Protein 6A48 (pdb70)

Organism: Mus musculus (NCBI:txid10090)

GO terms:
  GO:0051897 positive regulation of phosphatidylinositol 3-kinase/protein kinase B signal transduction (P, IDA)
  GO:0035418 protein localization to synapse (P, IMP)
  GO:0010976 positive regulation of neuron projection development (P, IMP)
  GO:2000310 regulation of NMDA receptor activity (P, IMP)
  GO:2000463 positive regulation of excitatory postsynaptic potential (P, IMP)
  GO:2000969 positive regulation of AMPA receptor activity (P, IMP)
  GO:0051968 positive regulation of synaptic transmission, glutamatergic (P, IMP)
  GO:0060291 long-term synaptic potentiation (P, IMP)
  GO:0097114 NMDA glutamate receptor clustering (P, IMP)
  GO:0097119 postsynaptic density protein 95 clustering (P, IMP)
  GO:0097120 receptor localization to synapse (P, IMP)
  GO:0090129 positive regulation of synapse maturation (P, IMP)
  GO:0061003 positive regulation of dendritic spine morphogenesis (P, IMP)
  GO:0061098 positive regulation of protein tyrosine kinase activity (P, IMP)
  GO:0007612 learning (P, IMP)
  GO:0007616 long-term memory (P, IMP)
  GO:0008306 associative learning (P, IMP)
  GO:0008236 serine-type peptidase activity (F, IDA)
  GO:0005576 extracellular region (C, IDA)
  GO:0038026 reelin-mediated signaling pathway (P, IDA)

Foldseek 3Di:
DFFDKDQLPPDVPVQWWDDFKQWDWAQPQHDQQATTWTKHDAFATWGKIKTFWTQQQQWFKKKKKKFRRNKFWDDDFAWKFKWKDFPPDPPTHTQDIGRTHDDHHIDMDIGTDDNVQHHGTMMIMITGDHDCTPPIMMIMGTITTDGPPDAAQKDWAQPPPGDCQFWRDFRQWDFADDLPGPGTFTKHQFDHDFGKTKTFWHFLADPDADFPDKDFLLDPDPQKDFDQWDWAAQVHCLDDHTWTKRQAFDWGKIKDFFAQQQFFWKKKWKKAWAQSAAFDDAQLQKKWKWKDFPPDPDTHGWDIGGRSQHHDIDMDMTTCDLVQNHRTMMMMITTRDFDHGSTRMMIMGIITTHGFAGPVLFKKKKKKKAWQSQDQDFLWKKFKWKDDRRVPDIDGQDDAAFPPVGSHPGDHDTRMGHSVVDHRMDMAMARGTPRQSHGTMMMMITTPGHSIIMIMGGIMTRTAQVVNLLLAFRQDPVATHGHPQFDDRSSPRGNDFFAQKDWFFLPDQDPVVCPQWPDAPQWTWACLQHDQDDHTWTKRFAADWGKTKGFWHQQQQWFKKKKKKAAAQVLRHGADDWLQWKWKWKGQSNPHDTHTQDTGTSPHGNHIDIDIRGDDNVQRGTGMMMMITGPDFPGHSTNMMTMGTIIIHGD

Structure (mmCIF, N/CA/C/O backbone):
data_6A48
#
_entry.id   6A48
#
_cell.length_a   84.753
_cell.length_b   90.999
_cell.length_c   90.535
_cell.angle_alpha   90.00
_cell.angle_beta   90.00
_cell.angle_gamma   90.00
#
_symmetry.space_group_name_H-M   'P 21 21 21'
#
loop_
_entity.id
_entity.type
_entity.pdbx_description
1 polymer Reelin
2 non-polymer 'CALCIUM ION'
3 non-polymer 2-acetamido-2-deoxy-beta-D-glucopyranose
4 water water
#
loop_
_atom_site.group_PDB
_atom_site.id
_atom_site.type_symbol
_atom_site.label_atom_id
_atom_site.label_alt_id
_atom_site.label_comp_id
_atom_site.label_asym_id
_atom_site.label_entity_id
_atom_site.label_seq_id
_atom_site.pdbx_PDB_ins_code
_atom_site.Cartn_x
_atom_site.Cartn_y
_atom_site.Cartn_z
_atom_site.occupancy
_atom_site.B_iso_or_equiv
_atom_site.auth_seq_id
_atom_site.auth_comp_id
_atom_site.auth_asym_id
_atom_site.auth_atom_id
_atom_site.pdbx_PDB_model_num
ATOM 1 N N . SER A 1 6 ? 90.273 31.407 32.425 1.00 42.06 200 SER A N 1
ATOM 2 C CA . SER A 1 6 ? 90.207 30.370 31.398 1.00 44.98 200 SER A CA 1
ATOM 3 C C . SER A 1 6 ? 90.719 29.028 31.916 1.00 46.28 200 SER A C 1
ATOM 4 O O . SER A 1 6 ? 90.006 28.023 31.886 1.00 42.88 200 SER A O 1
ATOM 7 N N . VAL A 1 7 ? 91.963 29.020 32.388 1.00 43.11 201 VAL A N 1
ATOM 8 C CA . VAL A 1 7 ? 92.615 27.814 32.879 1.00 39.32 201 VAL A CA 1
ATOM 9 C C . VAL A 1 7 ? 93.142 28.081 34.282 1.00 41.45 201 VAL A C 1
ATOM 10 O O . VAL A 1 7 ? 93.763 29.120 34.537 1.00 41.27 201 VAL A O 1
ATOM 14 N N . ILE A 1 8 ? 92.895 27.139 35.191 1.00 37.47 202 ILE A N 1
ATOM 15 C CA . ILE A 1 8 ? 93.332 27.235 36.579 1.00 33.64 202 ILE A CA 1
ATOM 16 C C . ILE A 1 8 ? 94.632 26.455 36.738 1.00 34.91 202 ILE A C 1
ATOM 17 O O . ILE A 1 8 ? 95.492 26.800 37.557 1.00 33.26 202 ILE A O 1
ATOM 22 N N . LEU A 1 9 ? 94.798 25.415 35.926 1.00 33.46 203 LEU A N 1
ATOM 23 C CA . LEU A 1 9 ? 95.978 24.567 35.991 1.00 33.61 203 LEU A CA 1
ATOM 24 C C . LEU A 1 9 ? 96.212 23.951 34.622 1.00 27.66 203 LEU A C 1
ATOM 25 O O . LEU A 1 9 ? 95.284 23.394 34.031 1.00 31.72 203 LEU A O 1
ATOM 30 N N . ARG A 1 10 ? 97.441 24.049 34.121 1.00 29.13 204 ARG A N 1
ATOM 31 C CA . ARG A 1 10 ? 97.813 23.352 32.897 1.00 31.36 204 ARG A CA 1
ATOM 32 C C . ARG A 1 10 ? 99.283 22.978 32.966 1.00 29.15 204 ARG A C 1
ATOM 33 O O . ARG A 1 10 ? 100.119 23.808 33.330 1.00 35.54 204 ARG A O 1
ATOM 41 N N . ASP A 1 11 ? 99.597 21.735 32.612 1.00 28.96 205 ASP A N 1
ATOM 42 C CA . ASP A 1 11 ? 100.993 21.323 32.512 1.00 29.63 205 ASP A CA 1
ATOM 43 C C . ASP A 1 11 ? 101.069 20.101 31.610 1.00 29.85 205 ASP A C 1
ATOM 44 O O . ASP A 1 11 ? 100.522 19.048 31.951 1.00 27.55 205 ASP A O 1
ATOM 49 N N . ASP A 1 12 ? 101.738 20.248 30.468 1.00 30.24 206 ASP A N 1
ATOM 50 C CA . ASP A 1 12 ? 102.080 19.120 29.615 1.00 27.93 206 ASP A CA 1
ATOM 51 C C . ASP A 1 12 ? 103.429 18.514 29.975 1.00 34.24 206 ASP A C 1
ATOM 52 O O . ASP A 1 12 ? 103.844 17.537 29.338 1.00 30.21 206 ASP A O 1
ATOM 57 N N . PHE A 1 13 ? 104.111 19.077 30.974 1.00 28.04 207 PHE A N 1
ATOM 58 C CA . PHE A 1 13 ? 105.420 18.651 31.463 1.00 26.88 207 PHE A CA 1
ATOM 59 C C . PHE A 1 13 ? 106.519 18.814 30.420 1.00 33.86 207 PHE A C 1
ATOM 60 O O . PHE A 1 13 ? 107.627 18.294 30.601 1.00 30.66 207 PHE A O 1
ATOM 68 N N . ASP A 1 14 ? 106.242 19.541 29.339 1.00 36.97 208 ASP A N 1
ATOM 69 C CA . ASP A 1 14 ? 107.235 19.874 28.327 1.00 38.09 208 ASP A CA 1
ATOM 70 C C . ASP A 1 14 ? 107.449 21.380 28.230 1.00 40.77 208 ASP A C 1
ATOM 71 O O . ASP A 1 14 ? 108.037 21.861 27.257 1.00 46.27 208 ASP A O 1
ATOM 76 N N . SER A 1 15 ? 106.979 22.134 29.223 1.00 41.95 209 SER A N 1
ATOM 77 C CA . SER A 1 15 ? 107.019 23.591 29.201 1.00 45.36 209 SER A CA 1
ATOM 78 C C . SER A 1 15 ? 107.952 24.169 30.257 1.00 51.08 209 SER A C 1
ATOM 79 O O . SER A 1 15 ? 108.018 25.394 30.407 1.00 49.80 209 SER A O 1
ATOM 82 N N . TYR A 1 16 ? 108.673 23.323 30.987 1.00 47.24 210 TYR A N 1
ATOM 83 C CA . TYR A 1 16 ? 109.537 23.786 32.065 1.00 50.44 210 TYR A CA 1
ATOM 84 C C . TYR A 1 16 ? 110.865 23.030 32.059 1.00 51.60 210 TYR A C 1
ATOM 85 O O . TYR A 1 16 ? 111.919 23.601 32.344 1.00 56.72 210 TYR A O 1
ATOM 94 N N . LEU A 1 21 ? 109.906 18.896 37.529 1.00 40.03 215 LEU A N 1
ATOM 95 C CA . LEU A 1 21 ? 108.591 19.465 37.813 1.00 40.84 215 LEU A CA 1
ATOM 96 C C . LEU A 1 21 ? 108.677 20.952 38.120 1.00 37.76 215 LEU A C 1
ATOM 97 O O . LEU A 1 21 ? 109.592 21.398 38.808 1.00 38.27 215 LEU A O 1
ATOM 102 N N . ASN A 1 22 ? 107.719 21.707 37.608 1.00 35.78 216 ASN A N 1
ATOM 103 C CA . ASN A 1 22 ? 107.603 23.122 37.922 1.00 35.33 216 ASN A CA 1
ATOM 104 C C . ASN A 1 22 ? 107.204 23.282 39.383 1.00 39.44 216 ASN A C 1
ATOM 105 O O . ASN A 1 22 ? 106.076 22.922 39.745 1.00 35.00 216 ASN A O 1
ATOM 110 N N . PRO A 1 23 ? 108.067 23.826 40.245 1.00 42.76 217 PRO A N 1
ATOM 111 C CA . PRO A 1 23 ? 107.724 23.922 41.673 1.00 39.85 217 PRO A CA 1
ATOM 112 C C . PRO A 1 23 ? 106.602 24.904 41.976 1.00 37.11 217 PRO A C 1
ATOM 113 O O . PRO A 1 23 ? 106.093 24.902 43.106 1.00 39.42 217 PRO A O 1
ATOM 117 N N . ASN A 1 24 ? 106.202 25.741 41.023 1.00 38.70 218 ASN A N 1
ATOM 118 C CA . ASN A 1 24 ? 105.036 26.594 41.199 1.00 40.08 218 ASN A CA 1
ATOM 119 C C . ASN A 1 24 ? 103.741 25.884 40.834 1.00 40.53 218 ASN A C 1
ATOM 120 O O . ASN A 1 24 ? 102.667 26.491 40.915 1.00 36.04 218 ASN A O 1
ATOM 125 N N . ILE A 1 25 ? 103.821 24.616 40.433 1.00 39.95 219 ILE A N 1
ATOM 126 C CA . ILE A 1 25 ? 102.655 23.824 40.083 1.00 34.14 219 ILE A CA 1
ATOM 127 C C . ILE A 1 25 ? 102.543 22.572 40.943 1.00 32.19 219 ILE A C 1
ATOM 128 O O . ILE A 1 25 ? 101.437 22.175 41.326 1.00 29.30 219 ILE A O 1
ATOM 133 N N . TRP A 1 26 ? 103.672 21.946 41.280 1.00 33.27 220 TRP A N 1
ATOM 134 C CA . TRP A 1 26 ? 103.679 20.622 41.887 1.00 32.51 220 TRP A CA 1
ATOM 135 C C . TRP A 1 26 ? 104.516 20.605 43.156 1.00 34.94 220 TRP A C 1
ATOM 136 O O . TRP A 1 26 ? 105.634 21.129 43.177 1.00 32.59 220 TRP A O 1
ATOM 147 N N . VAL A 1 27 ? 103.969 19.995 44.210 1.00 33.78 221 VAL A N 1
ATOM 148 C CA . VAL A 1 27 ? 104.799 19.580 45.330 1.00 37.42 221 VAL A CA 1
ATOM 149 C C . VAL A 1 27 ? 105.777 18.525 44.818 1.00 36.30 221 VAL A C 1
ATOM 150 O O . VAL A 1 27 ? 105.528 17.861 43.804 1.00 31.30 221 VAL A O 1
ATOM 154 N N . GLU A 1 28 ? 106.918 18.396 45.496 1.00 37.82 222 GLU A N 1
ATOM 155 C CA . GLU A 1 28 ? 107.898 17.382 45.126 1.00 41.15 222 GLU A CA 1
ATOM 156 C C . GLU A 1 28 ? 107.261 15.997 45.150 1.00 36.39 222 GLU A C 1
ATOM 157 O O . GLU A 1 28 ? 106.626 15.608 46.135 1.00 37.40 222 GLU A O 1
ATOM 163 N N . CYS A 1 29 ? 107.431 15.255 44.061 1.00 36.06 223 CYS A N 1
ATOM 164 C CA . CYS A 1 29 ? 106.709 14.005 43.885 1.00 40.58 223 CYS A CA 1
ATOM 165 C C . CYS A 1 29 ? 107.302 12.896 44.749 1.00 35.43 223 CYS A C 1
ATOM 166 O O . CYS A 1 29 ? 108.414 12.999 45.270 1.00 33.54 223 CYS A O 1
ATOM 169 N N . SER A 1 30 ? 106.534 11.819 44.895 1.00 40.79 224 SER A N 1
ATOM 170 C CA . SER A 1 30 ? 106.978 10.615 45.594 1.00 37.50 224 SER A CA 1
ATOM 171 C C . SER A 1 30 ? 107.389 9.585 44.547 1.00 38.69 224 SER A C 1
ATOM 172 O O . SER A 1 30 ? 106.538 8.977 43.891 1.00 37.52 224 SER A O 1
ATOM 175 N N . ASN A 1 31 ? 108.702 9.413 44.378 1.00 37.91 225 ASN A N 1
ATOM 176 C CA . ASN A 1 31 ? 109.276 8.343 43.558 1.00 36.67 225 ASN A CA 1
ATOM 177 C C . ASN A 1 31 ? 108.822 8.419 42.098 1.00 39.04 225 ASN A C 1
ATOM 178 O O . ASN A 1 31 ? 108.414 7.421 41.498 1.00 37.73 225 ASN A O 1
ATOM 183 N N . CYS A 1 32 ? 108.916 9.611 41.516 1.00 36.69 226 CYS A N 1
ATOM 184 C CA . CYS A 1 32 ? 108.588 9.806 40.113 1.00 38.31 226 CYS A CA 1
ATOM 185 C C . CYS A 1 32 ? 109.796 10.330 39.349 1.00 45.44 226 CYS A C 1
ATOM 186 O O . CYS A 1 32 ? 110.787 10.778 39.932 1.00 47.88 226 CYS A O 1
ATOM 189 N N . GLU A 1 33 ? 109.695 10.264 38.023 1.00 42.22 227 GLU A N 1
ATOM 190 C CA . GLU A 1 33 ? 110.627 10.915 37.115 1.00 45.73 227 GLU A CA 1
ATOM 191 C C . GLU A 1 33 ? 109.828 11.712 36.094 1.00 44.23 227 GLU A C 1
ATOM 192 O O . GLU A 1 33 ? 108.749 11.284 35.672 1.00 39.52 227 GLU A O 1
ATOM 198 N N . MET A 1 34 ? 110.346 12.878 35.708 1.00 43.18 228 MET A N 1
ATOM 199 C CA . MET A 1 34 ? 109.754 13.670 34.632 1.00 40.19 228 MET A CA 1
ATOM 200 C C . MET A 1 34 ? 110.615 13.463 33.391 1.00 45.59 228 MET A C 1
ATOM 201 O O . MET A 1 34 ? 111.708 14.024 33.279 1.00 50.00 228 MET A O 1
ATOM 206 N N . GLY A 1 35 ? 110.120 12.650 32.460 1.00 37.72 229 GLY A N 1
ATOM 207 C CA . GLY A 1 35 ? 110.861 12.346 31.252 1.00 38.49 229 GLY A CA 1
ATOM 208 C C . GLY A 1 35 ? 110.189 11.309 30.377 1.00 39.53 229 GLY A C 1
ATOM 209 O O . GLY A 1 35 ? 108.957 11.249 30.309 1.00 37.36 229 GLY A O 1
ATOM 210 N N . GLU A 1 36 ? 110.989 10.473 29.713 1.00 40.24 230 GLU A N 1
ATOM 211 C CA . GLU A 1 36 ? 110.493 9.535 28.714 1.00 40.79 230 GLU A CA 1
ATOM 212 C C . GLU A 1 36 ? 110.760 8.086 29.102 1.00 46.77 230 GLU A C 1
ATOM 213 O O . GLU A 1 36 ? 110.975 7.236 28.234 1.00 47.37 230 GLU A O 1
ATOM 219 N N . GLN A 1 37 ? 110.735 7.788 30.404 1.00 45.43 231 GLN A N 1
ATOM 220 C CA . GLN A 1 37 ? 111.022 6.435 30.868 1.00 46.15 231 GLN A CA 1
ATOM 221 C C . GLN A 1 37 ? 110.021 5.418 30.340 1.00 44.57 231 GLN A C 1
ATOM 222 O O . GLN A 1 37 ? 110.360 4.236 30.221 1.00 48.43 231 GLN A O 1
ATOM 228 N N . CYS A 1 38 ? 108.801 5.847 30.009 1.00 40.40 232 CYS A N 1
ATOM 229 C CA . CYS A 1 38 ? 107.786 4.958 29.456 1.00 43.84 232 CYS A CA 1
ATOM 230 C C . CYS A 1 38 ? 107.384 5.354 28.042 1.00 40.38 232 CYS A C 1
ATOM 231 O O . CYS A 1 38 ? 106.319 4.949 27.566 1.00 38.67 232 CYS A O 1
ATOM 234 N N . GLY A 1 39 ? 108.222 6.128 27.356 1.00 42.80 233 GLY A N 1
ATOM 235 C CA . GLY A 1 39 ? 107.889 6.584 26.025 1.00 37.96 233 GLY A CA 1
ATOM 236 C C . GLY A 1 39 ? 106.850 7.691 26.051 1.00 37.59 233 GLY A C 1
ATOM 237 O O . GLY A 1 39 ? 106.686 8.420 27.035 1.00 37.65 233 GLY A O 1
ATOM 238 N N . THR A 1 40 ? 106.128 7.804 24.941 1.00 34.81 234 THR A N 1
ATOM 239 C CA . THR A 1 40 ? 105.142 8.863 24.784 1.00 37.90 234 THR A CA 1
ATOM 240 C C . THR A 1 40 ? 103.822 8.464 25.432 1.00 35.90 234 THR A C 1
ATOM 241 O O . THR A 1 40 ? 103.312 7.362 25.205 1.00 36.76 234 THR A O 1
ATOM 245 N N . ILE A 1 41 ? 103.282 9.358 26.256 1.00 30.12 235 ILE A N 1
ATOM 246 C CA . ILE A 1 41 ? 101.942 9.197 26.803 1.00 31.91 235 ILE A CA 1
ATOM 247 C C . ILE A 1 41 ? 101.010 10.022 25.928 1.00 33.65 235 ILE A C 1
ATOM 248 O O . ILE A 1 41 ? 100.247 9.477 25.122 1.00 35.48 235 ILE A O 1
ATOM 253 N N . MET A 1 42 ? 101.081 11.343 26.067 1.00 29.57 236 MET A N 1
ATOM 254 C CA . MET A 1 42 ? 100.496 12.268 25.108 1.00 28.95 236 MET A CA 1
ATOM 255 C C . MET A 1 42 ? 101.534 12.770 24.114 1.00 34.77 236 MET A C 1
ATOM 256 O O . MET A 1 42 ? 101.348 12.654 22.899 1.00 34.98 236 MET A O 1
ATOM 261 N N . HIS A 1 43 ? 102.638 13.311 24.623 1.00 31.95 237 HIS A N 1
ATOM 262 C CA . HIS A 1 43 ? 103.738 13.820 23.820 1.00 36.45 237 HIS A CA 1
ATOM 263 C C . HIS A 1 43 ? 104.868 14.222 24.753 1.00 32.79 237 HIS A C 1
ATOM 264 O O . HIS A 1 43 ? 104.624 14.651 25.884 1.00 32.05 237 HIS A O 1
ATOM 271 N N . GLY A 1 44 ? 106.099 14.082 24.268 1.00 34.25 238 GLY A N 1
ATOM 272 C CA . GLY A 1 44 ? 107.246 14.564 25.024 1.00 34.28 238 GLY A CA 1
ATOM 273 C C . GLY A 1 44 ? 107.364 13.882 26.372 1.00 34.25 238 GLY A C 1
ATOM 274 O O . GLY A 1 44 ? 107.284 12.653 26.484 1.00 31.50 238 GLY A O 1
ATOM 275 N N . ASN A 1 45 ? 107.542 14.690 27.414 1.00 32.45 239 ASN A N 1
ATOM 276 C CA . ASN A 1 45 ? 107.762 14.177 28.757 1.00 32.08 239 ASN A CA 1
ATOM 277 C C . ASN A 1 45 ? 106.444 13.823 29.439 1.00 32.53 239 ASN A C 1
ATOM 278 O O . ASN A 1 45 ? 105.377 14.342 29.105 1.00 32.57 239 ASN A O 1
ATOM 283 N N . ALA A 1 46 ? 106.543 12.929 30.421 1.00 33.33 240 ALA A N 1
ATOM 284 C CA . ALA A 1 46 ? 105.437 12.570 31.294 1.00 34.22 240 ALA A CA 1
ATOM 285 C C . ALA A 1 46 ? 105.981 12.374 32.704 1.00 33.95 240 ALA A C 1
ATOM 286 O O . ALA A 1 46 ? 107.192 12.268 32.913 1.00 36.62 240 ALA A O 1
ATOM 288 N N . VAL A 1 47 ? 105.076 12.333 33.679 1.00 32.26 241 VAL A N 1
ATOM 289 C CA . VAL A 1 47 ? 105.434 12.020 35.060 1.00 32.75 241 VAL A CA 1
ATOM 290 C C . VAL A 1 47 ? 105.273 10.515 35.243 1.00 33.97 241 VAL A C 1
ATOM 291 O O . VAL A 1 47 ? 104.154 9.998 35.238 1.00 33.05 241 VAL A O 1
ATOM 295 N N . THR A 1 48 ? 106.391 9.812 35.408 1.00 32.60 242 THR A N 1
ATOM 296 C CA . THR A 1 48 ? 106.420 8.358 35.383 1.00 30.72 242 THR A CA 1
ATOM 297 C C . THR A 1 48 ? 106.691 7.791 36.771 1.00 36.71 242 THR A C 1
ATOM 298 O O . THR A 1 48 ? 107.439 8.368 37.564 1.00 36.06 242 THR A O 1
ATOM 302 N N . PHE A 1 49 ? 106.074 6.646 37.057 1.00 33.84 243 PHE A N 1
ATOM 303 C CA . PHE A 1 49 ? 106.276 5.929 38.311 1.00 34.61 243 PHE A CA 1
ATOM 304 C C . PHE A 1 49 ? 106.674 4.498 37.984 1.00 36.44 243 PHE A C 1
ATOM 305 O O . PHE A 1 49 ? 105.876 3.752 37.409 1.00 31.47 243 PHE A O 1
ATOM 313 N N . CYS A 1 50 ? 107.901 4.116 38.350 1.00 41.74 244 CYS A N 1
ATOM 314 C CA . CYS A 1 50 ? 108.420 2.802 37.993 1.00 41.17 244 CYS A CA 1
ATOM 315 C C . CYS A 1 50 ? 109.183 2.091 39.105 1.00 44.36 244 CYS A C 1
ATOM 316 O O . CYS A 1 50 ? 109.642 0.967 38.879 1.00 48.26 244 CYS A O 1
ATOM 319 N N . GLU A 1 51 ? 109.344 2.692 40.281 1.00 46.52 245 GLU A N 1
ATOM 320 C CA . GLU A 1 51 ? 110.092 2.036 41.342 1.00 50.02 245 GLU A CA 1
ATOM 321 C C . GLU A 1 51 ? 109.316 0.836 41.886 1.00 50.81 245 GLU A C 1
ATOM 322 O O . GLU A 1 51 ? 108.084 0.861 41.953 1.00 51.26 245 GLU A O 1
ATOM 328 N N . PRO A 1 52 ? 110.019 -0.233 42.277 1.00 55.29 246 PRO A N 1
ATOM 329 C CA . PRO A 1 52 ? 109.313 -1.400 42.839 1.00 53.81 246 PRO A CA 1
ATOM 330 C C . PRO A 1 52 ? 108.571 -1.098 44.132 1.00 52.28 246 PRO A C 1
ATOM 331 O O . PRO A 1 52 ? 107.453 -1.593 44.321 1.00 52.88 246 PRO A O 1
ATOM 335 N N . TYR A 1 53 ? 109.157 -0.312 45.032 1.00 55.15 247 TYR A N 1
ATOM 336 C CA . TYR A 1 53 ? 108.485 0.103 46.258 1.00 52.24 247 TYR A CA 1
ATOM 337 C C . TYR A 1 53 ? 108.435 1.625 46.334 1.00 47.62 247 TYR A C 1
ATOM 338 O O . TYR A 1 53 ? 108.800 2.336 45.392 1.00 50.46 247 TYR A O 1
ATOM 347 N N . GLY A 1 54 ? 108.006 2.116 47.492 1.00 45.45 248 GLY A N 1
ATOM 348 C CA . GLY A 1 54 ? 107.892 3.529 47.735 1.00 41.63 248 GLY A CA 1
ATOM 349 C C . GLY A 1 54 ? 106.514 4.025 47.366 1.00 42.41 248 GLY A C 1
ATOM 350 O O . GLY A 1 54 ? 105.827 3.449 46.515 1.00 38.47 248 GLY A O 1
ATOM 351 N N . PRO A 1 55 ? 106.073 5.098 48.013 1.00 40.61 249 PRO A N 1
ATOM 352 C CA . PRO A 1 55 ? 104.807 5.714 47.615 1.00 36.90 249 PRO A CA 1
ATOM 353 C C . PRO A 1 55 ? 104.940 6.330 46.234 1.00 37.27 249 PRO A C 1
ATOM 354 O O . PRO A 1 55 ? 105.975 6.903 45.885 1.00 37.49 249 PRO A O 1
ATOM 358 N N . ARG A 1 56 ? 103.892 6.185 45.439 1.00 36.07 250 ARG A N 1
ATOM 359 C CA . ARG A 1 56 ? 103.818 6.792 44.117 1.00 37.17 250 ARG A CA 1
ATOM 360 C C . ARG A 1 56 ? 102.760 7.883 44.189 1.00 32.76 250 ARG A C 1
ATOM 361 O O . ARG A 1 56 ? 101.569 7.589 44.337 1.00 30.54 250 ARG A O 1
ATOM 369 N N . GLU A 1 57 ? 103.193 9.138 44.100 1.00 30.66 251 GLU A N 1
ATOM 370 C CA . GLU A 1 57 ? 102.299 10.251 44.374 1.00 29.61 251 GLU A CA 1
ATOM 371 C C . GLU A 1 57 ? 102.730 11.489 43.603 1.00 31.99 251 GLU A C 1
ATOM 372 O O . GLU A 1 57 ? 103.923 11.787 43.508 1.00 33.70 251 GLU A O 1
ATOM 378 N N . LEU A 1 58 ? 101.742 12.201 43.055 1.00 29.71 252 LEU A N 1
ATOM 379 C CA . LEU A 1 58 ? 101.919 13.513 42.444 1.00 29.09 252 LEU A CA 1
ATOM 380 C C . LEU A 1 58 ? 100.828 14.435 42.968 1.00 28.60 252 LEU A C 1
ATOM 381 O O . LEU A 1 58 ? 99.644 14.089 42.908 1.00 27.01 252 LEU A O 1
ATOM 386 N N . THR A 1 59 ? 101.223 15.607 43.467 1.00 28.00 253 THR A N 1
ATOM 387 C CA . THR A 1 59 ? 100.306 16.523 44.136 1.00 27.22 253 THR A CA 1
ATOM 388 C C . THR A 1 59 ? 100.560 17.944 43.656 1.00 28.49 253 THR A C 1
ATOM 389 O O . THR A 1 59 ? 101.714 18.380 43.594 1.00 30.47 253 THR A O 1
ATOM 393 N N . THR A 1 60 ? 99.488 18.656 43.315 1.00 29.61 254 THR A N 1
ATOM 394 C CA . THR A 1 60 ? 99.602 20.054 42.934 1.00 27.66 254 THR A CA 1
ATOM 395 C C . THR A 1 60 ? 99.909 20.915 44.154 1.00 30.58 254 THR A C 1
ATOM 396 O O . THR A 1 60 ? 99.665 20.530 45.301 1.00 27.58 254 THR A O 1
ATOM 400 N N . THR A 1 61 ? 100.429 22.111 43.892 1.00 31.00 255 THR A N 1
ATOM 401 C CA . THR A 1 61 ? 100.427 23.139 44.917 1.00 30.86 255 THR A CA 1
ATOM 402 C C . THR A 1 61 ? 99.013 23.690 45.074 1.00 29.37 255 THR A C 1
ATOM 403 O O . THR A 1 61 ? 98.063 23.251 44.416 1.00 26.25 255 THR A O 1
ATOM 407 N N . CYS A 1 62 ? 98.883 24.681 45.947 1.00 29.46 256 CYS A N 1
ATOM 408 C CA . CYS A 1 62 ? 97.582 25.269 46.231 1.00 29.99 256 CYS A CA 1
ATOM 409 C C . CYS A 1 62 ? 96.983 25.900 44.978 1.00 34.09 256 CYS A C 1
ATOM 410 O O . CYS A 1 62 ? 97.686 26.531 44.183 1.00 34.66 256 CYS A O 1
ATOM 413 N N . LEU A 1 63 ? 95.671 25.724 44.806 1.00 30.15 257 LEU A N 1
ATOM 414 C CA . LEU A 1 63 ? 94.932 26.277 43.681 1.00 31.64 257 LEU A CA 1
ATOM 415 C C . LEU A 1 63 ? 93.655 26.944 44.173 1.00 34.70 257 LEU A C 1
ATOM 416 O O . LEU A 1 63 ? 93.050 26.515 45.159 1.00 34.56 257 LEU A O 1
ATOM 421 N N . ASN A 1 64 ? 93.241 27.993 43.469 1.00 32.18 258 ASN A N 1
ATOM 422 C CA . ASN A 1 64 ? 91.935 28.608 43.694 1.00 33.84 258 ASN A CA 1
ATOM 423 C C . ASN A 1 64 ? 90.956 27.962 42.723 1.00 33.11 258 ASN A C 1
ATOM 424 O O . ASN A 1 64 ? 90.901 28.324 41.546 1.00 33.59 258 ASN A O 1
ATOM 429 N N . THR A 1 65 ? 90.182 26.993 43.217 1.00 34.05 259 THR A N 1
ATOM 430 C CA . THR A 1 65 ? 89.235 26.245 42.400 1.00 32.79 259 THR A CA 1
ATOM 431 C C . THR A 1 65 ? 87.802 26.723 42.593 1.00 37.76 259 THR A C 1
ATOM 432 O O . THR A 1 65 ? 86.862 25.940 42.419 1.00 33.97 259 THR A O 1
ATOM 436 N N . THR A 1 66 ? 87.622 27.999 42.947 1.00 36.98 260 THR A N 1
ATOM 437 C CA . THR A 1 66 ? 86.290 28.514 43.254 1.00 39.51 260 THR A CA 1
ATOM 438 C C . THR A 1 66 ? 85.320 28.284 42.102 1.00 40.35 260 THR A C 1
ATOM 439 O O . THR A 1 66 ? 84.172 27.880 42.320 1.00 37.29 260 THR A O 1
ATOM 443 N N . THR A 1 67 ? 85.765 28.515 40.867 1.00 37.47 261 THR A N 1
ATOM 444 C CA . THR A 1 67 ? 84.935 28.300 39.689 1.00 38.97 261 THR A CA 1
ATOM 445 C C . THR A 1 67 ? 85.527 27.234 38.771 1.00 40.43 261 THR A C 1
ATOM 446 O O . THR A 1 67 ? 85.339 27.278 37.553 1.00 38.45 261 THR A O 1
ATOM 450 N N . ALA A 1 68 ? 86.240 26.265 39.343 1.00 36.18 262 ALA A N 1
ATOM 451 C CA . ALA A 1 68 ? 86.748 25.143 38.567 1.00 36.81 262 ALA A CA 1
ATOM 452 C C . ALA A 1 68 ? 85.621 24.155 38.298 1.00 36.97 262 ALA A C 1
ATOM 453 O O . ALA A 1 68 ? 84.853 23.815 39.203 1.00 38.75 262 ALA A O 1
ATOM 455 N N . SER A 1 69 ? 85.523 23.694 37.057 1.00 34.79 263 SER A N 1
ATOM 456 C CA . SER A 1 69 ? 84.453 22.797 36.638 1.00 34.73 263 SER A CA 1
ATOM 457 C C . SER A 1 69 ? 84.923 21.385 36.335 1.00 34.87 263 SER A C 1
ATOM 458 O O . SER A 1 69 ? 84.267 20.424 36.743 1.00 34.84 263 SER A O 1
ATOM 461 N N . VAL A 1 70 ? 86.042 21.231 35.630 1.00 35.29 264 VAL A N 1
ATOM 462 C CA . VAL A 1 70 ? 86.483 19.932 35.133 1.00 35.22 264 VAL A CA 1
ATOM 463 C C . VAL A 1 70 ? 87.972 19.762 35.406 1.00 31.50 264 VAL A C 1
ATOM 464 O O . VAL A 1 70 ? 88.761 20.697 35.227 1.00 31.23 264 VAL A O 1
ATOM 468 N N . LEU A 1 71 ? 88.347 18.566 35.853 1.00 28.07 265 LEU A N 1
ATOM 469 C CA . LEU A 1 71 ? 89.734 18.132 35.937 1.00 28.81 265 LEU A CA 1
ATOM 470 C C . LEU A 1 71 ? 89.984 17.082 34.863 1.00 27.62 265 LEU A C 1
ATOM 471 O O . LEU A 1 71 ? 89.246 16.094 34.769 1.00 31.14 265 LEU A O 1
ATOM 476 N N . GLN A 1 72 ? 91.014 17.295 34.053 1.00 25.75 266 GLN A N 1
ATOM 477 C CA . GLN A 1 72 ? 91.360 16.379 32.977 1.00 24.08 266 GLN A CA 1
ATOM 478 C C . GLN A 1 72 ? 92.811 15.946 33.118 1.00 21.07 266 GLN A C 1
ATOM 479 O O . GLN A 1 72 ? 93.666 16.732 33.537 1.00 24.62 266 GLN A O 1
ATOM 485 N N . PHE A 1 73 ? 93.084 14.691 32.770 1.00 23.38 267 PHE A N 1
ATOM 486 C CA . PHE A 1 73 ? 94.447 14.184 32.739 1.00 23.01 267 PHE A CA 1
ATOM 487 C C . PHE A 1 73 ? 94.484 12.946 31.858 1.00 30.15 267 PHE A C 1
ATOM 488 O O . PHE A 1 73 ? 93.463 12.286 31.641 1.00 27.42 267 PHE A O 1
ATOM 496 N N . SER A 1 74 ? 95.675 12.644 31.345 1.00 27.01 268 SER A N 1
ATOM 497 C CA . SER A 1 74 ? 95.923 11.423 30.595 1.00 29.69 268 SER A CA 1
ATOM 498 C C . SER A 1 74 ? 96.764 10.477 31.441 1.00 29.08 268 SER A C 1
ATOM 499 O O . SER A 1 74 ? 97.617 10.910 32.219 1.00 26.79 268 SER A O 1
ATOM 502 N N . ILE A 1 75 ? 96.522 9.175 31.287 1.00 30.34 269 ILE A N 1
ATOM 503 C CA . ILE A 1 75 ? 97.218 8.181 32.093 1.00 27.36 269 ILE A CA 1
ATOM 504 C C . ILE A 1 75 ? 97.412 6.919 31.264 1.00 31.63 269 ILE A C 1
ATOM 505 O O . ILE A 1 75 ? 96.595 6.585 30.401 1.00 31.60 269 ILE A O 1
ATOM 510 N N . GLY A 1 76 ? 98.514 6.229 31.522 1.00 32.41 270 GLY A N 1
ATOM 511 C CA . GLY A 1 76 ? 98.828 5.003 30.816 1.00 29.85 270 GLY A CA 1
ATOM 512 C C . GLY A 1 76 ? 100.204 4.520 31.205 1.00 32.52 270 GLY A C 1
ATOM 513 O O . GLY A 1 76 ? 100.942 5.181 31.943 1.00 33.83 270 GLY A O 1
ATOM 514 N N . SER A 1 77 ? 100.541 3.333 30.700 1.00 33.55 271 SER A N 1
ATOM 515 C CA . SER A 1 77 ? 101.851 2.743 30.931 1.00 31.27 271 SER A CA 1
ATOM 516 C C . SER A 1 77 ? 102.832 3.000 29.796 1.00 34.30 271 SER A C 1
ATOM 517 O O . SER A 1 77 ? 104.036 2.797 29.985 1.00 35.66 271 SER A O 1
ATOM 520 N N . GLY A 1 78 ? 102.354 3.436 28.633 1.00 35.50 272 GLY A N 1
ATOM 521 C CA . GLY A 1 78 ? 103.254 3.694 27.519 1.00 36.11 272 GLY A CA 1
ATOM 522 C C . GLY A 1 78 ? 103.959 2.425 27.081 1.00 43.49 272 GLY A C 1
ATOM 523 O O . GLY A 1 78 ? 103.329 1.397 26.807 1.00 42.63 272 GLY A O 1
ATOM 524 N N . SER A 1 79 ? 105.287 2.489 27.019 1.00 41.95 273 SER A N 1
ATOM 525 C CA . SER A 1 79 ? 106.106 1.330 26.692 1.00 43.05 273 SER A CA 1
ATOM 526 C C . SER A 1 79 ? 106.577 0.572 27.927 1.00 42.76 273 SER A C 1
ATOM 527 O O . SER A 1 79 ? 107.265 -0.445 27.789 1.00 47.76 273 SER A O 1
ATOM 530 N N . CYS A 1 80 ? 106.231 1.040 29.123 1.00 44.89 274 CYS A N 1
ATOM 531 C CA . CYS A 1 80 ? 106.550 0.320 30.343 1.00 45.79 274 CYS A CA 1
ATOM 532 C C . CYS A 1 80 ? 105.566 -0.829 30.552 1.00 48.49 274 CYS A C 1
ATOM 533 O O . CYS A 1 80 ? 104.539 -0.939 29.876 1.00 48.02 274 CYS A O 1
ATOM 536 N N . ARG A 1 81 ? 105.897 -1.696 31.504 1.00 49.93 275 ARG A N 1
ATOM 537 C CA . ARG A 1 81 ? 105.019 -2.807 31.846 1.00 54.72 275 ARG A CA 1
ATOM 538 C C . ARG A 1 81 ? 103.713 -2.276 32.430 1.00 52.55 275 ARG A C 1
ATOM 539 O O . ARG A 1 81 ? 103.721 -1.393 33.293 1.00 46.64 275 ARG A O 1
ATOM 547 N N . PHE A 1 82 ? 102.590 -2.800 31.948 1.00 50.06 276 PHE A N 1
ATOM 548 C CA . PHE A 1 82 ? 101.288 -2.430 32.483 1.00 49.81 276 PHE A CA 1
ATOM 549 C C . PHE A 1 82 ? 100.832 -3.448 33.522 1.00 50.05 276 PHE A C 1
ATOM 550 O O . PHE A 1 82 ? 101.348 -4.566 33.606 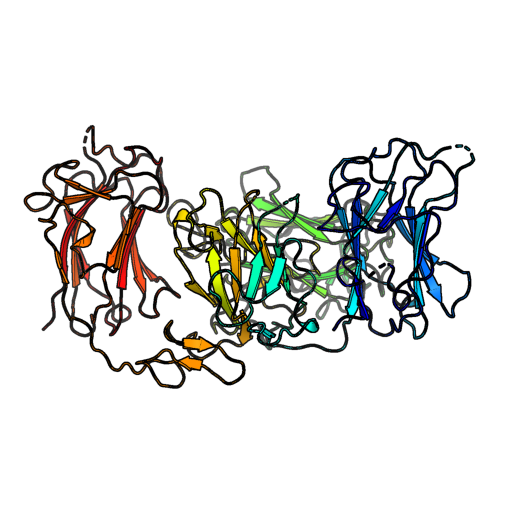1.00 51.97 276 PHE A O 1
ATOM 558 N N . SER A 1 83 ? 99.853 -3.040 34.322 1.00 46.90 277 SER A N 1
ATOM 559 C CA . SER A 1 83 ? 99.440 -3.817 35.478 1.00 40.87 277 SER A CA 1
ATOM 560 C C . SER A 1 83 ? 98.501 -4.951 35.090 1.00 46.82 277 SER A C 1
ATOM 561 O O . SER A 1 83 ? 97.689 -4.835 34.169 1.00 46.13 277 SER A O 1
ATOM 564 N N . TYR A 1 84 ? 98.640 -6.066 35.801 1.00 44.85 278 TYR A N 1
ATOM 565 C CA . TYR A 1 84 ? 97.589 -7.065 35.915 1.00 47.84 278 TYR A CA 1
ATOM 566 C C . TYR A 1 84 ? 96.958 -7.086 37.295 1.00 43.60 278 TYR A C 1
ATOM 567 O O . TYR A 1 84 ? 95.764 -7.365 37.415 1.00 42.07 278 TYR A O 1
ATOM 576 N N . SER A 1 85 ? 97.734 -6.759 38.336 1.00 43.70 279 SER A N 1
ATOM 577 C CA . SER A 1 85 ? 97.253 -6.905 39.705 1.00 45.72 279 SER A CA 1
ATOM 578 C C . SER A 1 85 ? 97.815 -5.842 40.646 1.00 43.23 279 SER A C 1
ATOM 579 O O . SER A 1 85 ? 97.753 -6.027 41.867 1.00 38.54 279 SER A O 1
ATOM 582 N N . ASP A 1 86 ? 98.361 -4.744 40.125 1.00 45.26 280 ASP A N 1
ATOM 583 C CA . ASP A 1 86 ? 98.863 -3.679 40.976 1.00 40.29 280 ASP A CA 1
ATOM 584 C C . ASP A 1 86 ? 97.711 -2.979 41.694 1.00 34.28 280 ASP A C 1
ATOM 585 O O . ASP A 1 86 ? 96.569 -3.005 41.230 1.00 36.40 280 ASP A O 1
ATOM 590 N N . PRO A 1 87 ? 97.988 -2.352 42.838 1.00 35.77 281 PRO A N 1
ATOM 591 C CA . PRO A 1 87 ? 96.955 -1.563 43.515 1.00 36.92 281 PRO A CA 1
ATOM 592 C C . PRO A 1 87 ? 96.419 -0.456 42.617 1.00 36.09 281 PRO A C 1
ATOM 593 O O . PRO A 1 87 ? 97.081 0.001 41.683 1.00 35.48 281 PRO A O 1
ATOM 597 N N . SER A 1 88 ? 95.191 -0.031 42.910 1.00 33.85 282 SER A N 1
ATOM 598 C CA . SER A 1 88 ? 94.527 0.984 42.106 1.00 32.53 282 SER A CA 1
ATOM 599 C C . SER A 1 88 ? 95.082 2.371 42.426 1.00 30.68 282 SER A C 1
ATOM 600 O O . SER A 1 88 ? 95.923 2.552 43.311 1.00 29.75 282 SER A O 1
ATOM 603 N N . ILE A 1 89 ? 94.593 3.367 41.695 1.00 29.45 283 ILE A N 1
ATOM 604 C CA . ILE A 1 89 ? 95.093 4.734 41.769 1.00 29.46 283 ILE A CA 1
ATOM 605 C C . ILE A 1 89 ? 93.931 5.650 42.120 1.00 30.00 283 ILE A C 1
ATOM 606 O O . ILE A 1 89 ? 92.887 5.622 41.456 1.00 31.02 283 ILE A O 1
ATOM 611 N N . THR A 1 90 ? 94.105 6.447 43.167 1.00 29.45 284 THR A N 1
ATOM 612 C CA . THR A 1 90 ? 93.090 7.395 43.597 1.00 29.86 284 THR A CA 1
ATOM 613 C C . THR A 1 90 ? 93.410 8.787 43.073 1.00 27.41 284 THR A C 1
ATOM 614 O O . THR A 1 90 ? 94.575 9.194 43.019 1.00 27.96 284 THR A O 1
ATOM 618 N N . VAL A 1 91 ? 92.366 9.507 42.686 1.00 30.65 285 VAL A N 1
ATOM 619 C CA . VAL A 1 91 ? 92.431 10.933 42.400 1.00 30.38 285 VAL A CA 1
ATOM 620 C C . VAL A 1 91 ? 91.610 11.625 43.478 1.00 27.90 285 VAL A C 1
ATOM 621 O O . VAL A 1 91 ? 90.413 11.349 43.622 1.00 27.99 285 VAL A O 1
ATOM 625 N N . SER A 1 92 ? 92.250 12.501 44.248 1.00 25.15 286 SER A N 1
ATOM 626 C CA . SER A 1 92 ? 91.633 13.089 45.429 1.00 28.69 286 SER A CA 1
ATOM 627 C C . SER A 1 92 ? 91.882 14.591 45.462 1.00 26.85 286 SER A C 1
ATOM 628 O O . SER A 1 92 ? 92.651 15.135 44.666 1.00 28.08 286 SER A O 1
ATOM 631 N N . TYR A 1 93 ? 91.221 15.255 46.411 1.00 28.84 287 TYR A N 1
ATOM 632 C CA . TYR A 1 93 ? 91.453 16.664 46.691 1.00 29.03 287 TYR A CA 1
ATOM 633 C C . TYR A 1 93 ? 91.491 16.879 48.198 1.00 31.57 287 TYR A C 1
ATOM 634 O O . TYR A 1 93 ? 90.874 16.134 48.966 1.00 30.61 287 TYR A O 1
ATOM 643 N N . ALA A 1 94 ? 92.221 17.912 48.612 1.00 32.07 288 ALA A N 1
ATOM 644 C CA . ALA A 1 94 ? 92.281 18.318 50.007 1.00 35.64 288 ALA A CA 1
ATOM 645 C C . ALA A 1 94 ? 92.231 19.836 50.082 1.00 33.03 288 ALA A C 1
ATOM 646 O O . ALA A 1 94 ? 92.624 20.532 49.142 1.00 32.94 288 ALA A O 1
ATOM 648 N N . LYS A 1 95 ? 91.741 20.342 51.208 1.00 30.68 289 LYS A N 1
ATOM 649 C CA . LYS A 1 95 ? 91.602 21.772 51.430 1.00 32.61 289 LYS A CA 1
ATOM 650 C C . LYS A 1 95 ? 92.594 22.249 52.483 1.00 34.35 289 LYS A C 1
ATOM 651 O O . LYS A 1 95 ? 92.995 21.491 53.371 1.00 30.46 289 LYS A O 1
ATOM 657 N N . ASN A 1 96 ? 92.993 23.519 52.364 1.00 36.77 290 ASN A N 1
ATOM 658 C CA . ASN A 1 96 ? 93.758 24.210 53.404 1.00 35.29 290 ASN A CA 1
ATOM 659 C C . ASN A 1 96 ? 95.093 23.524 53.698 1.00 34.70 290 ASN A C 1
ATOM 660 O O . ASN A 1 96 ? 95.567 23.541 54.837 1.00 33.38 290 ASN A O 1
ATOM 665 N N . ASN A 1 97 ? 95.701 22.911 52.678 1.00 30.77 291 ASN A N 1
ATOM 666 C CA . ASN A 1 97 ? 96.988 22.214 52.805 1.00 31.81 291 ASN A CA 1
ATOM 667 C C . ASN A 1 97 ? 96.976 21.181 53.935 1.00 36.20 291 ASN A C 1
ATOM 668 O O . ASN A 1 97 ? 98.013 20.873 54.529 1.00 34.72 291 ASN A O 1
ATOM 673 N N . THR A 1 98 ? 95.801 20.639 54.249 1.00 35.83 292 THR A N 1
ATOM 674 C CA . THR A 1 98 ? 95.720 19.551 55.208 1.00 36.99 292 THR A CA 1
ATOM 675 C C . THR A 1 98 ? 95.989 18.221 54.510 1.00 45.46 292 THR A C 1
ATOM 676 O O . THR A 1 98 ? 96.116 18.142 53.285 1.00 43.10 292 THR A O 1
ATOM 680 N N . ALA A 1 99 ? 96.071 17.159 55.306 1.00 46.13 293 ALA A N 1
ATOM 681 C CA . ALA A 1 99 ? 96.277 15.819 54.779 1.00 48.04 293 ALA A CA 1
ATOM 682 C C . ALA A 1 99 ? 94.971 15.054 54.598 1.00 39.55 293 ALA A C 1
ATOM 683 O O . ALA A 1 99 ? 95.004 13.848 54.341 1.00 44.36 293 ALA A O 1
ATOM 685 N N . ASP A 1 100 ? 93.827 15.722 54.722 1.00 38.95 294 ASP A N 1
ATOM 686 C CA . ASP A 1 100 ? 92.528 15.060 54.604 1.00 42.25 294 ASP A CA 1
ATOM 687 C C . ASP A 1 100 ? 92.159 14.979 53.126 1.00 41.52 294 ASP A C 1
ATOM 688 O O . ASP A 1 100 ? 91.450 15.831 52.586 1.00 37.33 294 ASP A O 1
ATOM 693 N N . TRP A 1 101 ? 92.648 13.933 52.464 1.00 37.97 295 TRP A N 1
ATOM 694 C CA . TRP A 1 101 ? 92.365 13.726 51.050 1.00 36.83 295 TRP A CA 1
ATOM 695 C C . TRP A 1 101 ? 91.004 13.067 50.872 1.00 33.66 295 TRP A C 1
ATOM 696 O O . TRP A 1 101 ? 90.727 12.021 51.467 1.00 34.39 295 TRP A O 1
ATOM 707 N N . ILE A 1 102 ? 90.155 13.686 50.054 1.00 35.08 296 ILE A N 1
ATOM 708 C CA . ILE A 1 102 ? 88.818 13.186 49.758 1.00 32.85 296 ILE A CA 1
ATOM 709 C C . ILE A 1 102 ? 88.824 12.641 48.337 1.00 35.53 296 ILE A C 1
ATOM 710 O O . ILE A 1 102 ? 89.157 13.362 47.388 1.00 30.49 296 ILE A O 1
ATOM 715 N N . GLN A 1 103 ? 88.438 11.379 48.193 1.00 33.32 297 GLN A N 1
ATOM 716 C CA . GLN A 1 103 ? 88.509 10.700 46.907 1.00 33.00 297 GLN A CA 1
ATOM 717 C C . GLN A 1 103 ? 87.524 11.303 45.911 1.00 31.15 297 GLN A C 1
ATOM 718 O O . GLN A 1 103 ? 86.335 11.453 46.209 1.00 33.11 297 GLN A O 1
ATOM 724 N N . LEU A 1 104 ? 88.029 11.667 44.728 1.00 28.44 298 LEU A N 1
ATOM 725 C CA . LEU A 1 104 ? 87.190 12.065 43.602 1.00 28.19 298 LEU A CA 1
ATOM 726 C C . LEU A 1 104 ? 86.856 10.886 42.701 1.00 32.49 298 LEU A C 1
ATOM 727 O O . LEU A 1 104 ? 85.709 10.735 42.269 1.00 37.53 298 LEU A O 1
ATOM 732 N N . GLU A 1 105 ? 87.854 10.057 42.407 1.00 32.97 299 GLU A N 1
ATOM 733 C CA . GLU A 1 105 ? 87.713 8.930 41.503 1.00 32.52 299 GLU A CA 1
ATOM 734 C C . GLU A 1 105 ? 88.770 7.905 41.876 1.00 31.43 299 GLU A C 1
ATOM 735 O O . GLU A 1 105 ? 89.833 8.256 42.396 1.00 29.71 299 GLU A O 1
ATOM 741 N N . LYS A 1 106 ? 88.463 6.633 41.636 1.00 30.58 300 LYS A N 1
ATOM 742 C CA . LYS A 1 106 ? 89.429 5.559 41.821 1.00 31.38 300 LYS A CA 1
ATOM 743 C C . LYS A 1 106 ? 89.439 4.703 40.566 1.00 33.57 300 LYS A C 1
ATOM 744 O O . LYS A 1 106 ? 88.391 4.207 40.140 1.00 30.00 300 LYS A O 1
ATOM 750 N N . ILE A 1 107 ? 90.615 4.545 39.971 1.00 30.03 301 ILE A N 1
ATOM 751 C CA . ILE A 1 107 ? 90.768 3.842 38.708 1.00 31.98 301 ILE A CA 1
ATOM 752 C C . ILE A 1 107 ? 91.856 2.794 38.873 1.00 30.18 301 ILE A C 1
ATOM 753 O O . ILE A 1 107 ? 92.841 3.015 39.585 1.00 28.87 301 ILE A O 1
ATOM 758 N N . ARG A 1 108 ? 91.665 1.643 38.235 1.00 34.18 302 ARG A N 1
ATOM 759 C CA . ARG A 1 108 ? 92.682 0.608 38.291 1.00 33.47 302 ARG A CA 1
ATOM 760 C C . ARG A 1 108 ? 93.942 1.090 37.584 1.00 31.69 302 ARG A C 1
ATOM 761 O O . ARG A 1 108 ? 93.895 1.950 36.701 1.00 35.67 302 ARG A O 1
ATOM 769 N N . ALA A 1 109 ? 95.080 0.558 38.012 1.00 35.04 303 ALA A N 1
ATOM 770 C CA . ALA A 1 109 ? 96.330 0.894 37.354 1.00 36.66 303 ALA A CA 1
ATOM 771 C C . ALA A 1 109 ? 96.247 0.495 35.884 1.00 38.68 303 ALA A C 1
ATOM 772 O O . ALA A 1 109 ? 95.609 -0.513 35.551 1.00 37.55 303 ALA A O 1
ATOM 774 N N . PRO A 1 110 ? 96.838 1.279 34.983 1.00 41.91 304 PRO A N 1
ATOM 775 C CA . PRO A 1 110 ? 96.770 0.961 33.552 1.00 37.01 304 PRO A CA 1
ATOM 776 C C . PRO A 1 110 ? 97.116 -0.494 33.269 1.00 42.81 304 PRO A C 1
ATOM 777 O O . PRO A 1 110 ? 98.163 -0.999 33.686 1.00 37.98 304 PRO A O 1
ATOM 781 N N . SER A 1 111 ? 96.205 -1.173 32.571 1.00 41.70 305 SER A N 1
ATOM 782 C CA . SER A 1 111 ? 96.325 -2.596 32.293 1.00 45.84 305 SER A CA 1
ATOM 783 C C . SER A 1 111 ? 96.307 -2.933 30.806 1.00 45.26 305 SER A C 1
ATOM 784 O O . SER A 1 111 ? 96.332 -4.120 30.460 1.00 50.94 305 SER A O 1
ATOM 787 N N . ASN A 1 112 ? 96.244 -1.940 29.921 1.00 47.16 306 ASN A N 1
ATOM 788 C CA . ASN A 1 112 ? 96.525 -2.110 28.498 1.00 43.21 306 ASN A CA 1
ATOM 789 C C . ASN A 1 112 ? 97.737 -1.222 28.171 1.00 47.06 306 ASN A C 1
ATOM 790 O O . ASN A 1 112 ? 98.348 -0.627 29.063 1.00 43.50 306 ASN A O 1
ATOM 795 N N . VAL A 1 113 ? 98.070 -1.108 26.884 1.00 44.88 307 VAL A N 1
ATOM 796 C CA . VAL A 1 113 ? 99.109 -0.166 26.477 1.00 42.35 307 VAL A CA 1
ATOM 797 C C . VAL A 1 113 ? 98.549 1.210 26.136 1.00 38.29 307 VAL A C 1
ATOM 798 O O . VAL A 1 113 ? 99.319 2.178 26.054 1.00 44.81 307 VAL A O 1
ATOM 802 N N . SER A 1 114 ? 97.238 1.326 25.941 1.00 37.01 308 SER A N 1
ATOM 803 C CA . SER A 1 114 ? 96.649 2.575 25.481 1.00 42.38 308 SER A CA 1
ATOM 804 C C . SER A 1 114 ? 96.714 3.644 26.563 1.00 42.80 308 SER A C 1
ATOM 805 O O . SER A 1 114 ? 96.709 3.354 27.763 1.00 33.65 308 SER A O 1
ATOM 808 N N . THR A 1 115 ? 96.763 4.895 26.120 1.00 37.87 309 THR A N 1
ATOM 809 C CA . THR A 1 115 ? 96.631 6.035 27.011 1.00 38.63 309 THR A CA 1
ATOM 810 C C . THR A 1 115 ? 95.174 6.473 27.053 1.00 35.84 309 THR A C 1
ATOM 811 O O . THR A 1 115 ? 94.532 6.623 26.008 1.00 36.57 309 THR A O 1
ATOM 815 N N . VAL A 1 116 ? 94.657 6.681 28.257 1.00 34.63 310 VAL A N 1
ATOM 816 C CA . VAL A 1 116 ? 93.267 7.064 28.466 1.00 32.68 310 VAL A CA 1
ATOM 817 C C . VAL A 1 116 ? 93.237 8.500 28.966 1.00 30.92 310 VAL A C 1
ATOM 818 O O . VAL A 1 116 ? 93.981 8.860 29.886 1.00 27.73 310 VAL A O 1
ATOM 822 N N . ILE A 1 117 ? 92.396 9.319 28.344 1.00 30.51 311 ILE A N 1
ATOM 823 C CA . ILE A 1 117 ? 92.140 10.677 28.809 1.00 28.83 311 ILE A CA 1
ATOM 824 C C . ILE A 1 117 ? 90.942 10.631 29.745 1.00 30.49 311 ILE A C 1
ATOM 825 O O . ILE A 1 117 ? 89.857 10.187 29.356 1.00 34.07 311 ILE A O 1
ATOM 830 N N . HIS A 1 118 ? 91.136 11.080 30.981 1.00 28.20 312 HIS A N 1
ATOM 831 C CA . HIS A 1 118 ? 90.091 11.051 31.995 1.00 27.49 312 HIS A CA 1
ATOM 832 C C . HIS A 1 118 ? 89.509 12.444 32.175 1.00 26.62 312 HIS A C 1
ATOM 833 O O . HIS A 1 118 ? 90.252 13.424 32.292 1.00 26.04 312 HIS A O 1
ATOM 840 N N . ILE A 1 119 ? 88.183 12.524 32.186 1.00 27.89 313 ILE A N 1
ATOM 841 C CA . ILE A 1 119 ? 87.455 13.774 32.372 1.00 32.18 313 ILE A CA 1
ATOM 842 C C . ILE A 1 119 ? 86.650 13.646 33.656 1.00 31.15 313 ILE A C 1
ATOM 843 O O . ILE A 1 119 ? 85.757 12.796 33.751 1.00 32.43 313 ILE A O 1
ATOM 848 N N . LEU A 1 120 ? 86.967 14.480 34.642 1.00 30.79 314 LEU A N 1
ATOM 849 C CA . LEU A 1 120 ? 86.342 14.417 35.957 1.00 35.27 314 LEU A CA 1
ATOM 850 C C . LEU A 1 120 ? 85.573 15.705 36.203 1.00 31.80 314 LEU A C 1
ATOM 851 O O . LEU A 1 120 ? 86.151 16.795 36.144 1.00 33.53 314 LEU A O 1
ATOM 856 N N . TYR A 1 121 ? 84.279 15.579 36.484 1.00 31.98 315 TYR A N 1
ATOM 857 C CA . TYR A 1 121 ? 83.453 16.719 36.858 1.00 35.53 315 TYR A CA 1
ATOM 858 C C . TYR A 1 121 ? 83.589 16.952 38.357 1.00 35.81 315 TYR A C 1
ATOM 859 O O . TYR A 1 121 ? 83.320 16.052 39.160 1.00 34.88 315 TYR A O 1
ATOM 868 N N . LEU A 1 122 ? 84.010 18.156 38.726 1.00 29.36 316 LEU A N 1
ATOM 869 C CA . LEU A 1 122 ? 84.403 18.435 40.100 1.00 38.05 316 LEU A CA 1
ATOM 870 C C . LEU A 1 122 ? 83.177 18.714 40.960 1.00 36.05 316 LEU A C 1
ATOM 871 O O . LEU A 1 122 ? 82.391 19.608 40.627 1.00 36.58 316 LEU A O 1
ATOM 876 N N . PRO A 1 123 ? 82.976 17.987 42.057 1.00 37.24 317 PRO A N 1
ATOM 877 C CA . PRO A 1 123 ? 81.875 18.308 42.970 1.00 40.67 317 PRO A CA 1
ATOM 878 C C . PRO A 1 123 ? 82.081 19.674 43.607 1.00 41.72 317 PRO A C 1
ATOM 879 O O . PRO A 1 123 ? 83.172 20.248 43.588 1.00 39.47 317 PRO A O 1
ATOM 883 N N . GLU A 1 124 ? 80.998 20.194 44.189 1.00 45.29 318 GLU A N 1
ATOM 884 C CA . GLU A 1 124 ? 81.030 21.537 44.761 1.00 47.13 318 GLU A CA 1
ATOM 885 C C . GLU A 1 124 ? 82.005 21.630 45.929 1.00 44.92 318 GLU A C 1
ATOM 886 O O . GLU A 1 124 ? 82.706 22.638 46.079 1.00 42.97 318 GLU A O 1
ATOM 892 N N . GLU A 1 125 ? 82.069 20.591 46.763 1.00 46.62 319 GLU A N 1
ATOM 893 C CA . GLU A 1 125 ? 82.918 20.623 47.947 1.00 46.25 319 GLU A CA 1
ATOM 894 C C . GLU A 1 125 ? 84.402 20.641 47.609 1.00 48.02 319 GLU A C 1
ATOM 895 O O . GLU A 1 125 ? 85.220 20.883 48.503 1.00 43.54 319 GLU A O 1
ATOM 901 N N . ALA A 1 126 ? 84.767 20.387 46.355 1.00 45.13 320 ALA A N 1
ATOM 902 C CA . ALA A 1 126 ? 86.144 20.522 45.903 1.00 41.12 320 ALA A CA 1
ATOM 903 C C . ALA A 1 126 ? 86.450 21.914 45.365 1.00 37.83 320 ALA A C 1
ATOM 904 O O . ALA A 1 126 ? 87.602 22.188 45.013 1.00 35.90 320 ALA A O 1
ATOM 906 N N . LYS A 1 127 ? 85.454 22.794 45.292 1.00 39.58 321 LYS A N 1
ATOM 907 C CA . LYS A 1 127 ? 85.628 24.149 44.781 1.00 38.04 321 LYS A CA 1
ATOM 908 C C . LYS A 1 127 ? 85.845 25.087 45.963 1.00 39.71 321 LYS A C 1
ATOM 909 O O . LYS A 1 127 ? 84.915 25.358 46.729 1.00 43.41 321 LYS A O 1
ATOM 915 N N . GLY A 1 128 ? 87.072 25.581 46.109 1.00 39.34 322 GLY A N 1
ATOM 916 C CA . GLY A 1 128 ? 87.399 26.462 47.212 1.00 36.98 322 GLY A CA 1
ATOM 917 C C . GLY A 1 128 ? 88.607 27.316 46.892 1.00 40.07 322 GLY A C 1
ATOM 918 O O . GLY A 1 128 ? 89.176 27.253 45.798 1.00 31.63 322 GLY A O 1
ATOM 919 N N . GLU A 1 129 ? 88.998 28.123 47.880 1.00 37.26 323 GLU A N 1
ATOM 920 C CA . GLU A 1 129 ? 90.097 29.064 47.703 1.00 29.19 323 GLU A CA 1
ATOM 921 C C . GLU A 1 129 ? 91.469 28.420 47.847 1.00 36.58 323 GLU A C 1
ATOM 922 O O . GLU A 1 129 ? 92.442 28.947 47.296 1.00 30.72 323 GLU A O 1
ATOM 928 N N . SER A 1 130 ? 91.575 27.300 48.569 1.00 27.79 324 SER A N 1
ATOM 929 C CA . SER A 1 130 ? 92.859 26.625 48.786 1.00 32.45 324 SER A CA 1
ATOM 930 C C . SER A 1 130 ? 92.649 25.119 48.614 1.00 35.32 324 SER A C 1
ATOM 931 O O . SER A 1 130 ? 92.312 24.416 49.570 1.00 32.20 324 SER A O 1
ATOM 934 N N . VAL A 1 131 ? 92.867 24.626 47.396 1.00 37.99 325 VAL A N 1
ATOM 935 C CA . VAL A 1 131 ? 92.622 23.227 47.063 1.00 27.77 325 VAL A CA 1
ATOM 936 C C . VAL A 1 131 ? 93.828 22.655 46.328 1.00 28.85 325 VAL A C 1
ATOM 937 O O . VAL A 1 131 ? 94.443 23.330 45.494 1.00 26.99 325 VAL A O 1
ATOM 941 N N . GLN A 1 132 ? 94.168 21.409 46.647 1.00 27.36 326 GLN A N 1
ATOM 942 C CA . GLN A 1 132 ? 95.144 20.629 45.905 1.00 25.89 326 GLN A CA 1
ATOM 943 C C . GLN A 1 132 ? 94.487 19.359 45.387 1.00 28.69 326 GLN A C 1
ATOM 944 O O . GLN A 1 132 ? 93.502 18.871 45.947 1.00 24.08 326 GLN A O 1
ATOM 950 N N . PHE A 1 133 ? 95.058 18.816 44.317 1.00 28.63 327 PHE A N 1
ATOM 951 C CA . PHE A 1 133 ? 94.671 17.512 43.804 1.00 27.94 327 PHE A CA 1
ATOM 952 C C . PHE A 1 133 ? 95.847 16.558 43.928 1.00 27.46 327 PHE A C 1
ATOM 953 O O . PHE A 1 133 ? 97.009 16.970 43.886 1.00 29.79 327 PHE A O 1
ATOM 961 N N . GLN A 1 134 ? 95.538 15.274 44.088 1.00 26.49 328 GLN A N 1
ATOM 962 C CA . GLN A 1 134 ? 96.557 14.274 44.368 1.00 26.49 328 GLN A CA 1
ATOM 963 C C . GLN A 1 134 ? 96.280 13.022 43.555 1.00 24.89 328 GLN A C 1
ATOM 964 O O . GLN A 1 134 ? 95.187 12.455 43.634 1.00 25.00 328 GLN A O 1
ATOM 970 N N . TRP A 1 135 ? 97.272 12.598 42.783 1.00 24.95 329 TRP A N 1
ATOM 971 C CA . TRP A 1 135 ? 97.278 11.292 42.141 1.00 29.29 329 TRP A CA 1
ATOM 972 C C . TRP A 1 135 ? 98.156 10.369 42.979 1.00 28.67 329 TRP A C 1
ATOM 973 O O . TRP A 1 135 ? 99.346 10.645 43.164 1.00 29.13 329 TRP A O 1
ATOM 984 N N . LYS A 1 136 ? 97.571 9.289 43.495 1.00 27.32 330 LYS A N 1
ATOM 985 C CA . LYS A 1 136 ? 98.254 8.414 44.440 1.00 28.86 330 LYS A CA 1
ATOM 986 C C . LYS A 1 136 ? 97.850 6.969 44.188 1.00 29.50 330 LYS A C 1
ATOM 987 O O . LYS A 1 136 ? 96.658 6.670 44.078 1.00 32.89 330 LYS A O 1
ATOM 993 N N . GLN A 1 137 ? 98.834 6.078 44.098 1.00 28.58 331 GLN A N 1
ATOM 994 C CA . GLN A 1 137 ? 98.560 4.652 43.986 1.00 35.88 331 GLN A CA 1
ATOM 995 C C . GLN A 1 137 ? 98.496 4.032 45.377 1.00 34.68 331 GLN A C 1
ATOM 996 O O . GLN A 1 137 ? 99.268 4.400 46.267 1.00 31.25 331 GLN A O 1
ATOM 1002 N N . ASP A 1 138 ? 97.555 3.105 45.565 1.00 35.84 332 ASP A N 1
ATOM 1003 C CA . ASP A 1 138 ? 97.423 2.432 46.852 1.00 39.80 332 ASP A CA 1
ATOM 1004 C C . ASP A 1 138 ? 98.717 1.712 47.212 1.00 39.08 332 ASP A C 1
ATOM 1005 O O . ASP A 1 138 ? 99.451 1.232 46.344 1.00 35.69 332 ASP A O 1
ATOM 1010 N N . SER A 1 139 ? 98.992 1.636 48.509 1.00 41.28 333 SER A N 1
ATOM 1011 C CA . SER A 1 139 ? 100.237 1.045 48.973 1.00 46.40 333 SER A CA 1
ATOM 1012 C C . SER A 1 139 ? 100.178 -0.481 48.913 1.00 44.15 333 SER A C 1
ATOM 1013 O O . SER A 1 139 ? 99.108 -1.093 48.858 1.00 42.42 333 SER A O 1
ATOM 1016 N N . LEU A 1 140 ? 101.358 -1.093 48.925 1.00 49.53 334 LEU A N 1
ATOM 1017 C CA . LEU A 1 140 ? 101.495 -2.539 48.839 1.00 55.34 334 LEU A CA 1
ATOM 1018 C C . LEU A 1 140 ? 101.476 -3.170 50.231 1.00 57.59 334 LEU A C 1
ATOM 1019 O O . LEU A 1 140 ? 101.568 -2.490 51.256 1.00 52.47 334 LEU A O 1
ATOM 1024 N N . ARG A 1 141 ? 101.357 -4.495 50.257 1.00 60.03 335 ARG A N 1
ATOM 1025 C CA . ARG A 1 141 ? 101.365 -5.244 51.510 1.00 57.25 335 ARG A CA 1
ATOM 1026 C C . ARG A 1 141 ? 102.538 -6.220 51.565 1.00 66.50 335 ARG A C 1
ATOM 1027 O O . ARG A 1 141 ? 102.892 -6.727 52.633 1.00 62.56 335 ARG A O 1
ATOM 1035 N N . VAL A 1 145 ? 105.302 -5.819 45.700 1.00 56.12 339 VAL A N 1
ATOM 1036 C CA . VAL A 1 145 ? 106.003 -5.055 44.675 1.00 55.14 339 VAL A CA 1
ATOM 1037 C C . VAL A 1 145 ? 105.047 -4.584 43.587 1.00 56.17 339 VAL A C 1
ATOM 1038 O O . VAL A 1 145 ? 104.193 -5.343 43.126 1.00 58.47 339 VAL A O 1
ATOM 1042 N N . TYR A 1 146 ? 105.189 -3.325 43.180 1.00 51.71 340 TYR A N 1
ATOM 1043 C CA . TYR A 1 146 ? 104.549 -2.855 41.958 1.00 49.72 340 TYR A CA 1
ATOM 1044 C C . TYR A 1 146 ? 105.177 -3.582 40.776 1.00 51.78 340 TYR A C 1
ATOM 1045 O O . TYR A 1 146 ? 106.322 -3.305 40.407 1.00 52.03 340 TYR A O 1
ATOM 1054 N N . GLU A 1 147 ? 104.442 -4.520 40.185 1.00 51.03 341 GLU A N 1
ATOM 1055 C CA . GLU A 1 147 ? 104.945 -5.231 39.017 1.00 52.85 341 GLU A CA 1
ATOM 1056 C C . GLU A 1 147 ? 104.889 -4.395 37.744 1.00 52.60 341 GLU A C 1
ATOM 1057 O O . GLU A 1 147 ? 105.331 -4.870 36.692 1.00 54.07 341 GLU A O 1
ATOM 1063 N N . ALA A 1 148 ? 104.375 -3.168 37.811 1.00 49.54 342 ALA A N 1
ATOM 1064 C CA . ALA A 1 148 ? 104.140 -2.366 36.621 1.00 48.88 342 ALA A CA 1
ATOM 1065 C C . ALA A 1 148 ? 104.427 -0.898 36.905 1.00 41.58 342 ALA A C 1
ATOM 1066 O O . ALA A 1 148 ? 104.671 -0.493 38.045 1.00 42.90 342 ALA A O 1
ATOM 1068 N N . CYS A 1 149 ? 104.389 -0.103 35.840 1.00 46.13 343 CYS A N 1
ATOM 1069 C CA . CYS A 1 149 ? 104.552 1.342 35.891 1.00 42.00 343 CYS A CA 1
ATOM 1070 C C . CYS A 1 149 ? 103.260 2.031 35.467 1.00 38.38 343 CYS A C 1
ATOM 1071 O O . CYS A 1 149 ? 102.349 1.411 34.910 1.00 35.35 343 CYS A O 1
ATOM 1074 N N . TRP A 1 150 ? 103.204 3.339 35.716 1.00 29.90 344 TRP A N 1
ATOM 1075 C CA . TRP A 1 150 ? 102.159 4.184 35.153 1.00 30.08 344 TRP A CA 1
ATOM 1076 C C . TRP A 1 150 ? 102.672 5.615 35.092 1.00 31.69 344 TRP A C 1
ATOM 1077 O O . TRP A 1 150 ? 103.632 5.977 35.778 1.00 31.76 344 TRP A O 1
ATOM 1088 N N . ALA A 1 151 ? 102.019 6.426 34.257 1.00 29.52 345 ALA A N 1
ATOM 1089 C CA . ALA A 1 151 ? 102.522 7.756 33.946 1.00 32.04 345 ALA A CA 1
ATOM 1090 C C . ALA A 1 151 ? 101.370 8.720 33.692 1.00 27.77 345 ALA A C 1
ATOM 1091 O O . ALA A 1 151 ? 100.318 8.332 33.178 1.00 29.32 345 ALA A O 1
ATOM 1093 N N . LEU A 1 152 ? 101.594 9.989 34.036 1.00 25.89 346 LEU A N 1
ATOM 1094 C CA . LEU A 1 152 ? 100.624 11.059 33.842 1.00 26.72 346 LEU A CA 1
ATOM 1095 C C . LEU A 1 152 ? 101.115 12.055 32.798 1.00 27.98 346 LEU A C 1
ATOM 1096 O O . LEU A 1 152 ? 102.318 12.289 32.658 1.00 27.62 346 LEU A O 1
ATOM 1101 N N . ASP A 1 153 ? 100.169 12.660 32.080 1.00 30.00 347 ASP A N 1
ATOM 1102 C CA . ASP A 1 153 ? 100.496 13.658 31.070 1.00 28.11 347 ASP A CA 1
ATOM 1103 C C . ASP A 1 153 ? 99.276 14.537 30.825 1.00 27.75 347 ASP A C 1
ATOM 1104 O O . ASP A 1 153 ? 98.137 14.088 30.967 1.00 28.15 347 ASP A O 1
ATOM 1109 N N . ASN A 1 154 ? 99.533 15.795 30.463 1.00 25.30 348 ASN A N 1
ATOM 1110 C CA . ASN A 1 154 ? 98.500 16.756 30.058 1.00 26.46 348 ASN A CA 1
ATOM 1111 C C . ASN A 1 154 ? 97.388 16.864 31.108 1.00 24.35 348 ASN A C 1
ATOM 1112 O O . ASN A 1 154 ? 96.256 16.419 30.916 1.00 26.36 348 ASN A O 1
ATOM 1117 N N . ILE A 1 155 ? 97.738 17.494 32.224 1.00 22.67 349 ILE A N 1
ATOM 1118 C CA . ILE A 1 155 ? 96.816 17.702 33.335 1.00 21.74 349 ILE A CA 1
ATOM 1119 C C . ILE A 1 155 ? 96.227 19.100 33.223 1.00 27.01 349 ILE A C 1
ATOM 1120 O O . ILE A 1 155 ? 96.954 20.075 32.996 1.00 25.24 349 ILE A O 1
ATOM 1125 N N . LEU A 1 156 ? 94.909 19.202 33.388 1.00 28.17 350 LEU A N 1
ATOM 1126 C CA . LEU A 1 156 ? 94.193 20.430 33.073 1.00 28.97 350 LEU A CA 1
ATOM 1127 C C . LEU A 1 156 ? 93.035 20.623 34.039 1.00 30.72 350 LEU A C 1
ATOM 1128 O O . LEU A 1 156 ? 92.241 19.702 34.254 1.00 29.74 350 LEU A O 1
ATOM 1133 N N . VAL A 1 157 ? 92.942 21.818 34.613 1.00 29.61 351 VAL A N 1
ATOM 1134 C CA . VAL A 1 157 ? 91.780 22.231 35.387 1.00 31.00 351 VAL A CA 1
ATOM 1135 C C . VAL A 1 157 ? 91.180 23.436 34.684 1.00 33.28 351 VAL A C 1
ATOM 1136 O O . VAL A 1 157 ? 91.836 24.479 34.558 1.00 35.21 351 VAL A O 1
ATOM 1140 N N . ILE A 1 158 ? 89.950 23.291 34.224 1.00 30.57 352 ILE A N 1
ATOM 1141 C CA . ILE A 1 158 ? 89.279 24.314 33.435 1.00 37.28 352 ILE A CA 1
ATOM 1142 C C . ILE A 1 158 ? 88.551 25.267 34.372 1.00 37.23 352 ILE A C 1
ATOM 1143 O O . ILE A 1 158 ? 88.125 24.900 35.473 1.00 34.75 352 ILE A O 1
ATOM 1148 N N . ASN A 1 159 ? 88.417 26.510 33.922 1.00 37.26 353 ASN A N 1
ATOM 1149 C CA . ASN A 1 159 ? 87.723 27.567 34.641 1.00 39.90 353 ASN A CA 1
ATOM 1150 C C . ASN A 1 159 ? 86.419 27.879 33.917 1.00 41.39 353 ASN A C 1
ATOM 1151 O O . ASN A 1 159 ? 86.424 28.145 32.712 1.00 39.14 353 ASN A O 1
ATOM 1156 N N . SER A 1 160 ? 85.308 27.847 34.652 1.00 44.07 354 SER A N 1
ATOM 1157 C CA . SER A 1 160 ? 83.992 28.095 34.076 1.00 47.88 354 SER A CA 1
ATOM 1158 C C . SER A 1 160 ? 83.580 29.559 34.127 1.00 53.94 354 SER A C 1
ATOM 1159 O O . SER A 1 160 ? 82.595 29.933 33.482 1.00 56.22 354 SER A O 1
ATOM 1162 N N . ALA A 1 161 ? 84.303 30.389 34.874 1.00 51.55 355 ALA A N 1
ATOM 1163 C CA . ALA A 1 161 ? 83.905 31.774 35.079 1.00 59.88 355 ALA A CA 1
ATOM 1164 C C . ALA A 1 161 ? 83.983 32.583 33.795 1.00 60.27 355 ALA A C 1
ATOM 1165 O O . ALA A 1 161 ? 82.955 32.988 33.241 1.00 65.68 355 ALA A O 1
ATOM 1167 N N . HIS A 1 162 ? 85.198 32.821 33.313 1.00 65.11 356 HIS A N 1
ATOM 1168 C CA . HIS A 1 162 ? 85.438 33.866 32.325 1.00 65.81 356 HIS A CA 1
ATOM 1169 C C . HIS A 1 162 ? 85.395 33.285 30.928 1.00 62.79 356 HIS A C 1
ATOM 1170 O O . HIS A 1 162 ? 86.148 32.364 30.598 1.00 61.36 356 HIS A O 1
ATOM 1177 N N . ARG A 1 163 ? 84.555 33.885 30.098 1.00 66.49 357 ARG A N 1
ATOM 1178 C CA . ARG A 1 163 ? 83.977 33.189 28.971 1.00 57.66 357 ARG A CA 1
ATOM 1179 C C . ARG A 1 163 ? 83.759 34.126 27.804 1.00 55.42 357 ARG A C 1
ATOM 1180 O O . ARG A 1 163 ? 83.472 35.313 27.972 1.00 55.80 357 ARG A O 1
ATOM 1188 N N . GLU A 1 164 ? 83.860 33.560 26.607 1.00 49.23 358 GLU A N 1
ATOM 1189 C CA . GLU A 1 164 ? 83.857 34.378 25.409 1.00 41.52 358 GLU A CA 1
ATOM 1190 C C . GLU A 1 164 ? 83.010 33.734 24.323 1.00 38.01 358 GLU A C 1
ATOM 1191 O O . GLU A 1 164 ? 82.867 32.508 24.252 1.00 38.29 358 GLU A O 1
ATOM 1197 N N . VAL A 1 165 ? 82.448 34.598 23.474 1.00 32.65 359 VAL A N 1
ATOM 1198 C CA . VAL A 1 165 ? 81.632 34.191 22.338 1.00 32.61 359 VAL A CA 1
ATOM 1199 C C . VAL A 1 165 ? 82.429 34.153 21.046 1.00 30.63 359 VAL A C 1
ATOM 1200 O O . VAL A 1 165 ? 81.892 33.762 20.001 1.00 34.00 359 VAL A O 1
ATOM 1204 N N . VAL A 1 166 ? 83.694 34.553 21.084 1.00 34.24 360 VAL A N 1
ATOM 1205 C CA . VAL A 1 166 ? 84.551 34.576 19.908 1.00 31.98 360 VAL A CA 1
ATOM 1206 C C . VAL A 1 166 ? 85.939 34.104 20.318 1.00 36.01 360 VAL A C 1
ATOM 1207 O O . VAL A 1 166 ? 86.420 34.424 21.411 1.00 36.22 360 VAL A O 1
ATOM 1211 N N . LEU A 1 167 ? 86.570 33.315 19.452 1.00 25.65 361 LEU A N 1
ATOM 1212 C CA . LEU A 1 167 ? 87.958 32.904 19.621 1.00 27.83 361 LEU A CA 1
ATOM 1213 C C . LEU A 1 167 ? 88.710 33.296 18.358 1.00 26.48 361 LEU A C 1
ATOM 1214 O O . LEU A 1 167 ? 88.373 32.833 17.265 1.00 23.52 361 LEU A O 1
ATOM 1219 N N . GLU A 1 168 ? 89.717 34.154 18.505 1.00 27.75 362 GLU A N 1
ATOM 1220 C CA . GLU A 1 168 ? 90.538 34.579 17.379 1.00 28.54 362 GLU A CA 1
ATOM 1221 C C . GLU A 1 168 ? 92.007 34.486 17.761 1.00 25.90 362 GLU A C 1
ATOM 1222 O O . GLU A 1 168 ? 92.421 35.033 18.788 1.00 26.96 362 GLU A O 1
ATOM 1228 N N . ASP A 1 169 ? 92.793 33.797 16.937 1.00 22.13 363 ASP A N 1
ATOM 1229 C CA . ASP A 1 169 ? 94.202 33.593 17.261 1.00 25.17 363 ASP A CA 1
ATOM 1230 C C . ASP A 1 169 ? 94.962 33.323 15.971 1.00 24.39 363 ASP A C 1
ATOM 1231 O O . ASP A 1 169 ? 94.735 32.297 15.325 1.00 25.30 363 ASP A O 1
ATOM 1236 N N . ASN A 1 170 ? 95.858 34.237 15.602 1.00 23.22 364 ASN A N 1
ATOM 1237 C CA . ASN A 1 170 ? 96.810 34.008 14.526 1.00 25.45 364 ASN A CA 1
ATOM 1238 C C . ASN A 1 170 ? 98.190 33.629 15.054 1.00 23.99 364 ASN A C 1
ATOM 1239 O O . ASN A 1 170 ? 99.170 33.684 14.303 1.00 24.66 364 ASN A O 1
ATOM 1244 N N . LEU A 1 171 ? 98.285 33.265 16.331 1.00 27.09 365 LEU A N 1
ATOM 1245 C CA . LEU A 1 171 ? 99.520 32.865 17.001 1.00 25.96 365 LEU A CA 1
ATOM 1246 C C . LEU A 1 171 ? 100.565 33.976 17.026 1.00 30.63 365 LEU A C 1
ATOM 1247 O O . LEU A 1 171 ? 101.733 33.715 17.343 1.00 30.92 365 LEU A O 1
ATOM 1252 N N . ASP A 1 172 ? 100.181 35.209 16.715 1.00 27.93 366 ASP A N 1
ATOM 1253 C CA . ASP A 1 172 ? 101.133 36.312 16.663 1.00 28.86 366 ASP A CA 1
ATOM 1254 C C . ASP A 1 172 ? 100.678 37.511 17.491 1.00 29.84 366 ASP A C 1
ATOM 1255 O O . ASP A 1 172 ? 100.297 38.539 16.932 1.00 32.93 366 ASP A O 1
ATOM 1260 N N . PRO A 1 173 ? 100.730 37.395 18.827 1.00 31.96 367 PRO A N 1
ATOM 1261 C CA . PRO A 1 173 ? 101.191 36.232 19.587 1.00 30.00 367 PRO A CA 1
ATOM 1262 C C . PRO A 1 173 ? 100.044 35.290 19.932 1.00 28.61 367 PRO A C 1
ATOM 1263 O O . PRO A 1 173 ? 98.879 35.680 19.832 1.00 23.77 367 PRO A O 1
ATOM 1267 N N . VAL A 1 174 ? 100.371 34.062 20.337 1.00 29.89 368 VAL A N 1
ATOM 1268 C CA . VAL A 1 174 ? 99.341 33.139 20.790 1.00 31.25 368 VAL A CA 1
ATOM 1269 C C . VAL A 1 174 ? 98.790 33.616 22.125 1.00 34.23 368 VAL A C 1
ATOM 1270 O O . VAL A 1 174 ? 99.520 34.162 22.966 1.00 34.94 368 VAL A O 1
ATOM 1274 N N . ASP A 1 175 ? 97.484 33.447 22.311 1.00 31.95 369 ASP A N 1
ATOM 1275 C CA . ASP A 1 175 ? 96.859 33.517 23.624 1.00 28.49 369 ASP A CA 1
ATOM 1276 C C . ASP A 1 175 ? 96.743 32.080 24.111 1.00 31.52 369 ASP A C 1
ATOM 1277 O O . ASP A 1 175 ? 95.943 31.303 23.579 1.00 29.01 369 ASP A O 1
ATOM 1282 N N . THR A 1 176 ? 97.557 31.719 25.107 1.00 30.90 370 THR A N 1
ATOM 1283 C CA . THR A 1 176 ? 97.522 30.360 25.633 1.00 34.09 370 THR A CA 1
ATOM 1284 C C . THR A 1 176 ? 96.157 30.004 26.206 1.00 33.60 370 THR A C 1
ATOM 1285 O O . THR A 1 176 ? 95.824 28.818 26.299 1.00 29.91 370 THR A O 1
ATOM 1289 N N . GLY A 1 177 ? 95.354 31.005 26.576 1.00 25.58 371 GLY A N 1
ATOM 1290 C CA . GLY A 1 177 ? 94.027 30.742 27.097 1.00 28.81 371 GLY A CA 1
ATOM 1291 C C . GLY A 1 177 ? 93.051 30.209 26.070 1.00 30.16 371 GLY A C 1
ATOM 1292 O O . GLY A 1 177 ? 92.032 29.625 26.451 1.00 32.42 371 GLY A O 1
ATOM 1293 N N . ASN A 1 178 ? 93.335 30.399 24.777 1.00 27.66 372 ASN A N 1
ATOM 1294 C CA . ASN A 1 178 ? 92.475 29.905 23.707 1.00 27.95 372 ASN A CA 1
ATOM 1295 C C . ASN A 1 178 ? 92.608 28.406 23.474 1.00 30.01 372 ASN A C 1
ATOM 1296 O O . ASN A 1 178 ? 91.772 27.828 22.772 1.00 24.05 372 ASN A O 1
ATOM 1301 N N . TRP A 1 179 ? 93.636 27.769 24.022 1.00 29.60 373 TRP A N 1
ATOM 1302 C CA . TRP A 1 179 ? 93.983 26.406 23.656 1.00 25.49 373 TRP A CA 1
ATOM 1303 C C . TRP A 1 179 ? 94.109 25.548 24.902 1.00 32.32 373 TRP A C 1
ATOM 1304 O O . TRP A 1 179 ? 94.597 26.005 25.939 1.00 31.02 373 TRP A O 1
ATOM 1315 N N . LEU A 1 180 ? 93.656 24.303 24.796 1.00 25.53 374 LEU A N 1
ATOM 1316 C CA . LEU A 1 180 ? 93.863 23.358 25.882 1.00 29.68 374 LEU A CA 1
ATOM 1317 C C . LEU A 1 180 ? 95.231 22.708 25.707 1.00 29.41 374 LEU A C 1
ATOM 1318 O O . LEU A 1 180 ? 96.187 23.070 26.402 1.00 36.74 374 LEU A O 1
ATOM 1323 N N . PHE A 1 181 ? 95.346 21.770 24.771 1.00 26.54 375 PHE A N 1
ATOM 1324 C CA . PHE A 1 181 ? 96.633 21.183 24.423 1.00 27.77 375 PHE A CA 1
ATOM 1325 C C . PHE A 1 181 ? 96.702 20.995 22.917 1.00 24.07 375 PHE A C 1
ATOM 1326 O O . PHE A 1 181 ? 95.679 20.896 22.236 1.00 28.16 375 PHE A O 1
ATOM 1334 N N . PHE A 1 182 ? 97.927 20.930 22.399 1.00 21.11 376 PHE A N 1
ATOM 1335 C CA . PHE A 1 182 ? 98.171 20.484 21.029 1.00 25.97 376 PHE A CA 1
ATOM 1336 C C . PHE A 1 182 ? 99.332 19.497 21.040 1.00 25.53 376 PHE A C 1
ATOM 1337 O O . PHE A 1 182 ? 100.465 19.844 20.683 1.00 24.73 376 PHE A O 1
ATOM 1345 N N . PRO A 1 183 ? 99.077 18.249 21.434 1.00 27.59 377 PRO A N 1
ATOM 1346 C CA . PRO A 1 183 ? 100.150 17.246 21.464 1.00 23.55 377 PRO A CA 1
ATOM 1347 C C . PRO A 1 183 ? 100.725 16.993 20.080 1.00 25.41 377 PRO A C 1
ATOM 1348 O O . PRO A 1 183 ? 99.995 16.764 19.111 1.00 23.81 377 PRO A O 1
ATOM 1352 N N . GLY A 1 184 ? 102.051 17.032 19.997 1.00 26.17 378 GLY A N 1
ATOM 1353 C CA . GLY A 1 184 ? 102.744 16.876 18.741 1.00 28.56 378 GLY A CA 1
ATOM 1354 C C . GLY A 1 184 ? 103.064 18.167 18.024 1.00 31.18 378 GLY A C 1
ATOM 1355 O O . GLY A 1 184 ? 103.718 18.124 16.971 1.00 29.94 378 GLY A O 1
ATOM 1356 N N . ALA A 1 185 ? 102.646 19.314 18.560 1.00 29.19 379 ALA A N 1
ATOM 1357 C CA . ALA A 1 185 ? 102.821 20.588 17.881 1.00 28.62 379 ALA A CA 1
ATOM 1358 C C . ALA A 1 185 ? 103.518 21.601 18.779 1.00 23.82 379 ALA A C 1
ATOM 1359 O O . ALA A 1 185 ? 103.521 21.489 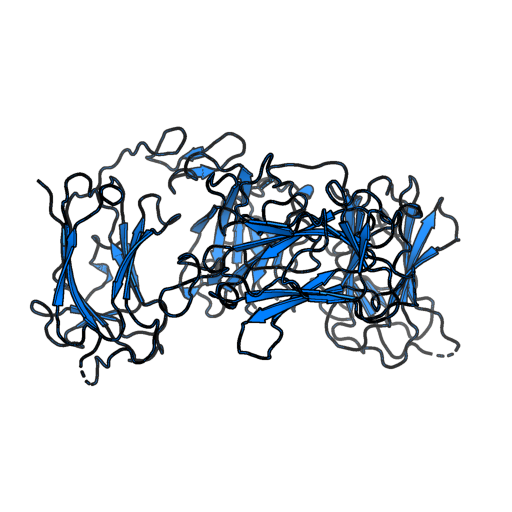20.007 1.00 23.81 379 ALA A O 1
ATOM 1361 N N . THR A 1 186 ? 104.094 22.608 18.126 1.00 24.92 380 THR A N 1
ATOM 1362 C CA . THR A 1 186 ? 104.729 23.748 18.766 1.00 30.36 380 THR A CA 1
ATOM 1363 C C . THR A 1 186 ? 104.220 25.017 18.100 1.00 26.61 380 THR A C 1
ATOM 1364 O O . THR A 1 186 ? 103.997 25.035 16.886 1.00 25.08 380 THR A O 1
ATOM 1368 N N . VAL A 1 187 ? 104.043 26.078 18.883 1.00 27.98 381 VAL A N 1
ATOM 1369 C CA . VAL A 1 187 ? 103.739 27.390 18.319 1.00 23.75 381 VAL A CA 1
ATOM 1370 C C . VAL A 1 187 ? 105.052 28.016 17.864 1.00 30.42 381 VAL A C 1
ATOM 1371 O O . VAL A 1 187 ? 105.898 28.370 18.688 1.00 33.37 381 VAL A O 1
ATOM 1375 N N . LYS A 1 188 ? 105.224 28.165 16.554 1.00 28.14 382 LYS A N 1
ATOM 1376 C CA . LYS A 1 188 ? 106.481 28.682 16.030 1.00 34.23 382 LYS A CA 1
ATOM 1377 C C . LYS A 1 188 ? 106.297 29.047 14.566 1.00 34.60 382 LYS A C 1
ATOM 1378 O O . LYS A 1 188 ? 105.300 28.689 13.932 1.00 30.41 382 LYS A O 1
ATOM 1384 N N . HIS A 1 189 ? 107.282 29.771 14.041 1.00 32.80 383 HIS A N 1
ATOM 1385 C CA . HIS A 1 189 ? 107.377 30.013 12.610 1.00 33.17 383 HIS A CA 1
ATOM 1386 C C . HIS A 1 189 ? 107.984 28.784 11.951 1.00 36.79 383 HIS A C 1
ATOM 1387 O O . HIS A 1 189 ? 109.126 28.411 12.243 1.00 41.44 383 HIS A O 1
ATOM 1394 N N . SER A 1 190 ? 107.214 28.151 11.078 1.00 35.01 384 SER A N 1
ATOM 1395 C CA . SER A 1 190 ? 107.640 26.971 10.340 1.00 36.40 384 SER A CA 1
ATOM 1396 C C . SER A 1 190 ? 106.611 26.746 9.246 1.00 34.83 384 SER A C 1
ATOM 1397 O O . SER A 1 190 ? 105.564 27.398 9.221 1.00 38.80 384 SER A O 1
ATOM 1400 N N . CYS A 1 191 ? 106.917 25.823 8.336 1.00 35.79 385 CYS A N 1
ATOM 1401 C CA . CYS A 1 191 ? 105.973 25.442 7.291 1.00 35.31 385 CYS A CA 1
ATOM 1402 C C . CYS A 1 191 ? 105.594 26.637 6.416 1.00 40.03 385 CYS A C 1
ATOM 1403 O O . CYS A 1 191 ? 104.517 26.653 5.812 1.00 39.88 385 CYS A O 1
ATOM 1406 N N . GLN A 1 192 ? 106.470 27.648 6.366 1.00 37.03 386 GLN A N 1
ATOM 1407 C CA . GLN A 1 192 ? 106.253 28.881 5.598 1.00 43.19 386 GLN A CA 1
ATOM 1408 C C . GLN A 1 192 ? 105.035 29.660 6.098 1.00 35.30 386 GLN A C 1
ATOM 1409 O O . GLN A 1 192 ? 104.308 30.278 5.319 1.00 35.96 386 GLN A O 1
ATOM 1415 N N . SER A 1 193 ? 104.819 29.651 7.407 1.00 33.99 387 SER A N 1
ATOM 1416 C CA . SER A 1 193 ? 103.632 30.290 7.949 1.00 35.60 387 SER A CA 1
ATOM 1417 C C . SER A 1 193 ? 103.792 31.808 7.974 1.00 36.68 387 SER A C 1
ATOM 1418 O O . SER A 1 193 ? 104.900 32.347 7.923 1.00 38.30 387 SER A O 1
ATOM 1421 N N . ASP A 1 194 ? 102.654 32.496 8.036 1.00 36.32 388 ASP A N 1
ATOM 1422 C CA . ASP A 1 194 ? 102.621 33.933 8.304 1.00 31.07 388 ASP A CA 1
ATOM 1423 C C . ASP A 1 194 ? 102.878 34.128 9.792 1.00 29.98 388 ASP A C 1
ATOM 1424 O O . ASP A 1 194 ? 101.980 33.949 10.618 1.00 30.03 388 ASP A O 1
ATOM 1429 N N . GLY A 1 195 ? 104.111 34.488 10.141 1.00 30.18 389 GLY A N 1
ATOM 1430 C CA . GLY A 1 195 ? 104.482 34.545 11.544 1.00 26.64 389 GLY A CA 1
ATOM 1431 C C . GLY A 1 195 ? 104.471 33.158 12.160 1.00 30.51 389 GLY A C 1
ATOM 1432 O O . GLY A 1 195 ? 104.950 32.182 11.572 1.00 30.99 389 GLY A O 1
ATOM 1433 N N . ASN A 1 196 ? 103.909 33.063 13.361 1.00 30.92 390 ASN A N 1
ATOM 1434 C CA . ASN A 1 196 ? 103.790 31.780 14.033 1.00 30.40 390 ASN A CA 1
ATOM 1435 C C . ASN A 1 196 ? 102.564 31.021 13.544 1.00 29.81 390 ASN A C 1
ATOM 1436 O O . ASN A 1 196 ? 101.581 31.608 13.089 1.00 24.97 390 ASN A O 1
ATOM 1441 N N . SER A 1 197 ? 102.638 29.696 13.640 1.00 29.08 391 SER A N 1
ATOM 1442 C CA . SER A 1 197 ? 101.485 28.827 13.462 1.00 27.00 391 SER A CA 1
ATOM 1443 C C . SER A 1 197 ? 101.575 27.711 14.495 1.00 26.76 391 SER A C 1
ATOM 1444 O O . SER A 1 197 ? 102.539 27.623 15.262 1.00 28.05 391 SER A O 1
ATOM 1447 N N . ILE A 1 198 ? 100.554 26.863 14.530 1.00 26.34 392 ILE A N 1
ATOM 1448 C CA . ILE A 1 198 ? 100.582 25.647 15.333 1.00 21.65 392 ILE A CA 1
ATOM 1449 C C . ILE A 1 198 ? 101.113 24.547 14.426 1.00 25.19 392 ILE A C 1
ATOM 1450 O O . ILE A 1 198 ? 100.401 24.064 13.544 1.00 23.03 392 ILE A O 1
ATOM 1455 N N . TYR A 1 199 ? 102.368 24.158 14.630 1.00 24.80 393 TYR A N 1
ATOM 1456 C CA . TYR A 1 199 ? 103.098 23.350 13.662 1.00 21.75 393 TYR A CA 1
ATOM 1457 C C . TYR A 1 199 ? 103.364 21.959 14.217 1.00 22.36 393 TYR A C 1
ATOM 1458 O O . TYR A 1 199 ? 103.975 21.818 15.281 1.00 24.25 393 TYR A O 1
ATOM 1467 N N . PHE A 1 200 ? 102.944 20.940 13.468 1.00 25.69 394 PHE A N 1
ATOM 1468 C CA . PHE A 1 200 ? 103.144 19.540 13.823 1.00 25.09 394 PHE A CA 1
ATOM 1469 C C . PHE A 1 200 ? 104.281 18.980 12.975 1.00 26.26 394 PHE A C 1
ATOM 1470 O O . PHE A 1 200 ? 104.162 18.900 11.750 1.00 29.21 394 PHE A O 1
ATOM 1478 N N . HIS A 1 201 ? 105.381 18.597 13.627 1.00 27.25 395 HIS A N 1
ATOM 1479 C CA . HIS A 1 201 ? 106.557 18.106 12.918 1.00 27.56 395 HIS A CA 1
ATOM 1480 C C . HIS A 1 201 ? 106.431 16.651 12.481 1.00 29.43 395 HIS A C 1
ATOM 1481 O O . HIS A 1 201 ? 107.139 16.234 11.557 1.00 30.37 395 HIS A O 1
ATOM 1488 N N . GLY A 1 202 ? 105.569 15.869 13.130 1.00 32.43 396 GLY A N 1
ATOM 1489 C CA . GLY A 1 202 ? 105.340 14.492 12.733 1.00 33.12 396 GLY A CA 1
ATOM 1490 C C . GLY A 1 202 ? 106.266 13.485 13.387 1.00 42.13 396 GLY A C 1
ATOM 1491 O O . GLY A 1 202 ? 107.154 12.935 12.727 1.00 44.96 396 G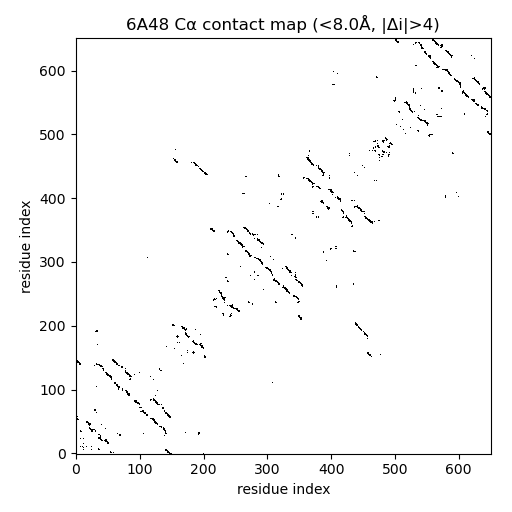LY A O 1
ATOM 1492 N N . ASN A 1 203 ? 106.070 13.223 14.676 1.00 44.96 397 ASN A N 1
ATOM 1493 C CA . ASN A 1 203 ? 106.916 12.265 15.388 1.00 47.57 397 ASN A CA 1
ATOM 1494 C C . ASN A 1 203 ? 106.119 11.060 15.880 1.00 46.63 397 ASN A C 1
ATOM 1495 O O . ASN A 1 203 ? 105.639 10.256 15.081 1.00 46.47 397 ASN A O 1
ATOM 1500 N N . SER A 1 206 ? 103.939 7.794 18.117 1.00 59.53 400 SER A N 1
ATOM 1501 C CA . SER A 1 206 ? 103.067 8.722 18.829 1.00 52.34 400 SER A CA 1
ATOM 1502 C C . SER A 1 206 ? 101.600 8.441 18.503 1.00 46.63 400 SER A C 1
ATOM 1503 O O . SER A 1 206 ? 101.228 8.323 17.336 1.00 50.72 400 SER A O 1
ATOM 1506 N N . GLU A 1 207 ? 100.769 8.340 19.540 1.00 47.29 401 GLU A N 1
ATOM 1507 C CA . GLU A 1 207 ? 99.377 7.945 19.360 1.00 47.12 401 GLU A CA 1
ATOM 1508 C C . GLU A 1 207 ? 98.449 9.121 19.077 1.00 46.50 401 GLU A C 1
ATOM 1509 O O . GLU A 1 207 ? 97.463 8.957 18.347 1.00 41.98 401 GLU A O 1
ATOM 1515 N N . PHE A 1 208 ? 98.733 10.299 19.626 1.00 46.50 402 PHE A N 1
ATOM 1516 C CA . PHE A 1 208 ? 97.841 11.447 19.525 1.00 40.81 402 PHE A CA 1
ATOM 1517 C C . PHE A 1 208 ? 98.562 12.610 18.864 1.00 39.92 402 PHE A C 1
ATOM 1518 O O . PHE A 1 208 ? 99.698 12.933 19.229 1.00 39.11 402 PHE A O 1
ATOM 1526 N N . ASN A 1 209 ? 97.895 13.239 17.894 1.00 33.90 403 ASN A N 1
ATOM 1527 C CA . ASN A 1 209 ? 98.387 14.477 17.291 1.00 25.83 403 ASN A CA 1
ATOM 1528 C C . ASN A 1 209 ? 97.158 15.313 16.949 1.00 24.68 403 ASN A C 1
ATOM 1529 O O . ASN A 1 209 ? 96.499 15.065 15.936 1.00 22.45 403 ASN A O 1
ATOM 1534 N N . PHE A 1 210 ? 96.847 16.282 17.806 1.00 27.49 404 PHE A N 1
ATOM 1535 C CA . PHE A 1 210 ? 95.692 17.137 17.592 1.00 23.28 404 PHE A CA 1
ATOM 1536 C C . PHE A 1 210 ? 95.950 18.493 18.227 1.00 24.30 404 PHE A C 1
ATOM 1537 O O . PHE A 1 210 ? 96.914 18.682 18.967 1.00 23.93 404 PHE A O 1
ATOM 1545 N N . ALA A 1 211 ? 95.064 19.440 17.922 1.00 21.34 405 ALA A N 1
ATOM 1546 C CA . ALA A 1 211 ? 95.037 20.750 18.561 1.00 23.10 405 ALA A CA 1
ATOM 1547 C C . ALA A 1 211 ? 93.607 21.028 18.996 1.00 20.93 405 ALA A C 1
ATOM 1548 O O . ALA A 1 211 ? 92.700 21.041 18.161 1.00 21.66 405 ALA A O 1
ATOM 1550 N N . THR A 1 212 ? 93.409 21.251 20.293 1.00 23.30 406 THR A N 1
ATOM 1551 C CA . THR A 1 212 ? 92.086 21.424 20.882 1.00 22.39 406 THR A CA 1
ATOM 1552 C C . THR A 1 212 ? 91.938 22.841 21.420 1.00 22.59 406 THR A C 1
ATOM 1553 O O . THR A 1 212 ? 92.805 23.321 22.155 1.00 22.33 406 THR A O 1
ATOM 1557 N N . THR A 1 213 ? 90.839 23.501 21.065 1.00 22.20 407 THR A N 1
ATOM 1558 C CA . THR A 1 213 ? 90.564 24.823 21.606 1.00 26.14 407 THR A CA 1
ATOM 1559 C C . THR A 1 213 ? 89.930 24.726 22.993 1.00 24.66 407 THR A C 1
ATOM 1560 O O . THR A 1 213 ? 89.466 23.668 23.433 1.00 22.86 407 THR A O 1
ATOM 1564 N N . ARG A 1 214 ? 89.894 25.865 23.674 1.00 21.71 408 ARG A N 1
ATOM 1565 C CA . ARG A 1 214 ? 89.093 25.992 24.877 1.00 23.20 408 ARG A CA 1
ATOM 1566 C C . ARG A 1 214 ? 87.610 25.958 24.517 1.00 25.99 408 ARG A C 1
ATOM 1567 O O . ARG A 1 214 ? 87.220 26.042 23.349 1.00 28.22 408 ARG A O 1
ATOM 1575 N N . ASP A 1 215 ? 86.773 25.839 25.541 1.00 25.69 409 ASP A N 1
ATOM 1576 C CA . ASP A 1 215 ? 85.336 25.911 25.322 1.00 25.39 409 ASP A CA 1
ATOM 1577 C C . ASP A 1 215 ? 84.932 27.332 24.945 1.00 25.84 409 ASP A C 1
ATOM 1578 O O . ASP A 1 215 ? 85.406 28.306 25.535 1.00 28.69 409 ASP A O 1
ATOM 1583 N N . VAL A 1 216 ? 84.066 27.444 23.939 1.00 26.83 410 VAL A N 1
ATOM 1584 C CA . VAL A 1 216 ? 83.552 28.721 23.455 1.00 25.54 410 VAL A CA 1
ATOM 1585 C C . VAL A 1 216 ? 82.041 28.736 23.645 1.00 29.50 410 VAL A C 1
ATOM 1586 O O . VAL A 1 216 ? 81.372 27.716 23.439 1.00 25.11 410 VAL A O 1
ATOM 1590 N N . ASP A 1 217 ? 81.506 29.889 24.043 1.00 25.27 411 ASP A N 1
ATOM 1591 C CA . ASP A 1 217 ? 80.061 30.085 24.163 1.00 30.35 411 ASP A CA 1
ATOM 1592 C C . ASP A 1 217 ? 79.492 30.389 22.782 1.00 29.72 411 ASP A C 1
ATOM 1593 O O . ASP A 1 217 ? 79.511 31.533 22.323 1.00 25.12 411 ASP A O 1
ATOM 1598 N N . LEU A 1 218 ? 78.956 29.362 22.123 1.00 27.29 412 LEU A N 1
ATOM 1599 C CA . LEU A 1 218 ? 78.344 29.506 20.808 1.00 26.72 412 LEU A CA 1
ATOM 1600 C C . LEU A 1 218 ? 76.824 29.396 20.866 1.00 28.87 412 LEU A C 1
ATOM 1601 O O . LEU A 1 218 ? 76.179 29.160 19.836 1.00 26.61 412 LEU A O 1
ATOM 1606 N N . SER A 1 219 ? 76.242 29.563 22.049 1.00 27.82 413 SER A N 1
ATOM 1607 C CA . SER A 1 219 ? 74.799 29.480 22.203 1.00 34.74 413 SER A CA 1
ATOM 1608 C C . SER A 1 219 ? 74.107 30.600 21.429 1.00 36.75 413 SER A C 1
ATOM 1609 O O . SER A 1 219 ? 74.701 31.632 21.108 1.00 32.39 413 SER A O 1
ATOM 1612 N N . THR A 1 220 ? 72.834 30.377 21.119 1.00 33.79 414 THR A N 1
ATOM 1613 C CA . THR A 1 220 ? 72.031 31.346 20.392 1.00 44.95 414 THR A CA 1
ATOM 1614 C C . THR A 1 220 ? 70.850 31.784 21.244 1.00 50.14 414 THR A C 1
ATOM 1615 O O . THR A 1 220 ? 70.392 31.054 22.130 1.00 49.30 414 THR A O 1
ATOM 1619 N N . GLU A 1 221 ? 70.357 32.987 20.948 1.00 54.60 415 GLU A N 1
ATOM 1620 C CA . GLU A 1 221 ? 69.376 33.634 21.812 1.00 58.64 415 GLU A CA 1
ATOM 1621 C C . GLU A 1 221 ? 68.003 32.971 21.692 1.00 59.32 415 GLU A C 1
ATOM 1622 O O . GLU A 1 221 ? 67.338 32.737 22.709 1.00 62.12 415 GLU A O 1
ATOM 1628 N N . ASP A 1 222 ? 67.571 32.631 20.474 1.00 56.48 416 ASP A N 1
ATOM 1629 C CA . ASP A 1 222 ? 66.415 31.761 20.266 1.00 55.99 416 ASP A CA 1
ATOM 1630 C C . ASP A 1 222 ? 66.779 30.625 19.320 1.00 52.60 416 ASP A C 1
ATOM 1631 O O . ASP A 1 222 ? 67.802 30.655 18.631 1.00 55.49 416 ASP A O 1
ATOM 1636 N N . ILE A 1 223 ? 65.904 29.622 19.281 1.00 48.17 417 ILE A N 1
ATOM 1637 C CA . ILE A 1 223 ? 66.033 28.478 18.389 1.00 47.42 417 ILE A CA 1
ATOM 1638 C C . ILE A 1 223 ? 64.764 28.375 17.554 1.00 42.19 417 ILE A C 1
ATOM 1639 O O . ILE A 1 223 ? 63.688 28.822 17.965 1.00 43.38 417 ILE A O 1
ATOM 1644 N N . GLN A 1 224 ? 64.896 27.773 16.373 1.00 39.65 418 GLN A N 1
ATOM 1645 C CA . GLN A 1 224 ? 63.776 27.661 15.446 1.00 42.11 418 GLN A CA 1
ATOM 1646 C C . GLN A 1 224 ? 63.340 26.213 15.263 1.00 38.66 418 GLN A C 1
ATOM 1647 O O . GLN A 1 224 ? 63.288 25.719 14.132 1.00 38.76 418 GLN A O 1
ATOM 1653 N N . GLU A 1 225 ? 63.022 25.522 16.357 1.00 29.29 419 GLU A N 1
ATOM 1654 C CA . GLU A 1 225 ? 62.679 24.110 16.248 1.00 29.64 419 GLU A CA 1
ATOM 1655 C C . GLU A 1 225 ? 61.310 23.947 15.600 1.00 34.89 419 GLU A C 1
ATOM 1656 O O . GLU A 1 225 ? 60.393 24.741 15.831 1.00 32.30 419 GLU A O 1
ATOM 1662 N N . GLN A 1 226 ? 61.183 22.924 14.755 1.00 32.49 420 GLN A N 1
ATOM 1663 C CA . GLN A 1 226 ? 59.911 22.627 14.109 1.00 38.29 420 GLN A CA 1
ATOM 1664 C C . GLN A 1 226 ? 59.147 21.501 14.788 1.00 34.16 420 GLN A C 1
ATOM 1665 O O . GLN A 1 226 ? 57.951 21.335 14.523 1.00 35.07 420 GLN A O 1
ATOM 1671 N N . TRP A 1 227 ? 59.805 20.732 15.648 1.00 26.60 421 TRP A N 1
ATOM 1672 C CA . TRP A 1 227 ? 59.170 19.662 16.398 1.00 24.43 421 TRP A CA 1
ATOM 1673 C C . TRP A 1 227 ? 59.764 19.643 17.797 1.00 22.90 421 TRP A C 1
ATOM 1674 O O . TRP A 1 227 ? 60.979 19.773 17.962 1.00 24.20 421 TRP A O 1
ATOM 1685 N N . SER A 1 228 ? 58.905 19.489 18.801 1.00 21.50 422 SER A N 1
ATOM 1686 C CA . SER A 1 228 ? 59.369 19.376 20.173 1.00 22.25 422 SER A CA 1
ATOM 1687 C C . SER A 1 228 ? 58.354 18.580 20.976 1.00 20.64 422 SER A C 1
ATOM 1688 O O . SER A 1 228 ? 57.186 18.464 20.598 1.00 21.84 422 SER A O 1
ATOM 1691 N N . GLU A 1 229 ? 58.820 18.025 22.093 1.00 21.32 423 GLU A N 1
ATOM 1692 C CA . GLU A 1 229 ? 57.963 17.330 23.048 1.00 23.27 423 GLU A CA 1
ATOM 1693 C C . GLU A 1 229 ? 58.242 17.902 24.429 1.00 23.70 423 GLU A C 1
ATOM 1694 O O . GLU A 1 229 ? 59.388 17.877 24.889 1.00 23.77 423 GLU A O 1
ATOM 1700 N N . GLU A 1 230 ? 57.205 18.427 25.086 1.00 24.25 424 GLU A N 1
ATOM 1701 C CA . GLU A 1 230 ? 57.385 19.099 26.367 1.00 23.34 424 GLU A CA 1
ATOM 1702 C C . GLU A 1 230 ? 57.020 18.238 27.566 1.00 25.89 424 GLU A C 1
ATOM 1703 O O . GLU A 1 230 ? 57.275 18.653 28.699 1.00 22.77 424 GLU A O 1
ATOM 1709 N N . PHE A 1 231 ? 56.427 17.065 27.353 1.00 25.72 425 PHE A N 1
ATOM 1710 C CA . PHE A 1 231 ? 56.140 16.123 28.435 1.00 25.81 425 PHE A CA 1
ATOM 1711 C C . PHE A 1 231 ? 55.248 16.735 29.516 1.00 27.59 425 PHE A C 1
ATOM 1712 O O . PHE A 1 231 ? 55.383 16.405 30.698 1.00 28.15 425 PHE A O 1
ATOM 1720 N N . GLU A 1 232 ? 54.334 17.639 29.144 1.00 26.81 426 GLU A N 1
ATOM 1721 C CA . GLU A 1 232 ? 53.349 18.105 30.115 1.00 27.68 426 GLU A CA 1
ATOM 1722 C C . GLU A 1 232 ? 52.273 17.061 30.379 1.00 33.62 426 GLU A C 1
ATOM 1723 O O . GLU A 1 232 ? 51.422 17.259 31.252 1.00 34.81 426 GLU A O 1
ATOM 1729 N N . SER A 1 233 ? 52.302 15.965 29.632 1.00 36.51 427 SER A N 1
ATOM 1730 C CA . SER A 1 233 ? 51.523 14.762 29.871 1.00 33.42 427 SER A CA 1
ATOM 1731 C C . SER A 1 233 ? 52.260 13.657 29.139 1.00 37.85 427 SER A C 1
ATOM 1732 O O . SER A 1 233 ? 53.057 13.930 28.237 1.00 38.18 427 SER A O 1
ATOM 1735 N N . GLN A 1 234 ? 52.014 12.417 29.540 1.00 34.93 428 GLN A N 1
ATOM 1736 C CA . GLN A 1 234 ? 52.726 11.313 28.908 1.00 34.59 428 GLN A CA 1
ATOM 1737 C C . GLN A 1 234 ? 52.464 11.328 27.407 1.00 33.14 428 GLN A C 1
ATOM 1738 O O . GLN A 1 234 ? 51.299 11.265 26.988 1.00 34.34 428 GLN A O 1
ATOM 1744 N N . PRO A 1 235 ? 53.495 11.428 26.574 1.00 33.24 429 PRO A N 1
ATOM 1745 C CA . PRO A 1 235 ? 53.269 11.558 25.132 1.00 33.85 429 PRO A CA 1
ATOM 1746 C C . PRO A 1 235 ? 52.766 10.262 24.518 1.00 34.39 429 PRO A C 1
ATOM 1747 O O . PRO A 1 235 ? 52.978 9.162 25.031 1.00 35.05 429 PRO A O 1
ATOM 1751 N N . THR A 1 236 ? 52.093 10.419 23.385 1.00 34.17 430 THR A N 1
ATOM 1752 C CA . THR A 1 236 ? 51.507 9.310 22.650 1.00 37.14 430 THR A CA 1
ATOM 1753 C C . THR A 1 236 ? 52.520 8.728 21.675 1.00 36.58 430 THR A C 1
ATOM 1754 O O . THR A 1 236 ? 53.244 9.465 21.000 1.00 37.70 430 THR A O 1
ATOM 1758 N N . GLY A 1 237 ? 52.563 7.400 21.601 1.00 28.46 431 GLY A N 1
ATOM 1759 C CA . GLY A 1 237 ? 53.379 6.724 20.617 1.00 31.08 431 GLY A CA 1
ATOM 1760 C C . GLY A 1 237 ? 54.838 6.556 20.977 1.00 30.31 431 GLY A C 1
ATOM 1761 O O . GLY A 1 237 ? 55.597 6.015 20.166 1.00 32.54 431 GLY A O 1
ATOM 1762 N N . TRP A 1 238 ? 55.259 7.007 22.154 1.00 30.47 432 TRP A N 1
ATOM 1763 C CA . TRP A 1 238 ? 56.619 6.778 22.612 1.00 28.08 432 TRP A CA 1
ATOM 1764 C C . TRP A 1 238 ? 56.730 5.404 23.276 1.00 30.46 432 TRP A C 1
ATOM 1765 O O . TRP A 1 238 ? 55.734 4.717 23.514 1.00 32.26 432 TRP A O 1
ATOM 1776 N N . ASP A 1 239 ? 57.965 4.994 23.566 1.00 34.21 433 ASP A N 1
ATOM 1777 C CA . ASP A 1 239 ? 58.237 3.855 24.441 1.00 31.53 433 ASP A CA 1
ATOM 1778 C C . ASP A 1 239 ? 58.759 4.426 25.750 1.00 31.25 433 ASP A C 1
ATOM 1779 O O . ASP A 1 239 ? 59.838 5.027 25.780 1.00 31.28 433 ASP A O 1
ATOM 1784 N N . ILE A 1 240 ? 57.992 4.259 26.825 1.00 30.81 434 ILE A N 1
ATOM 1785 C CA . ILE A 1 240 ? 58.323 4.836 28.123 1.00 35.39 434 ILE A CA 1
ATOM 1786 C C . ILE A 1 240 ? 58.225 3.740 29.173 1.00 34.46 434 ILE A C 1
ATOM 1787 O O . ILE A 1 240 ? 57.137 3.207 29.420 1.00 27.17 434 ILE A O 1
ATOM 1792 N N . LEU A 1 241 ? 59.357 3.403 29.783 1.00 32.01 435 LEU A N 1
ATOM 1793 C CA . LEU A 1 241 ? 59.423 2.420 30.853 1.00 32.04 435 LEU A CA 1
ATOM 1794 C C . LEU A 1 241 ? 60.024 3.074 32.086 1.00 32.53 435 LEU A C 1
ATOM 1795 O O . LEU A 1 241 ? 61.047 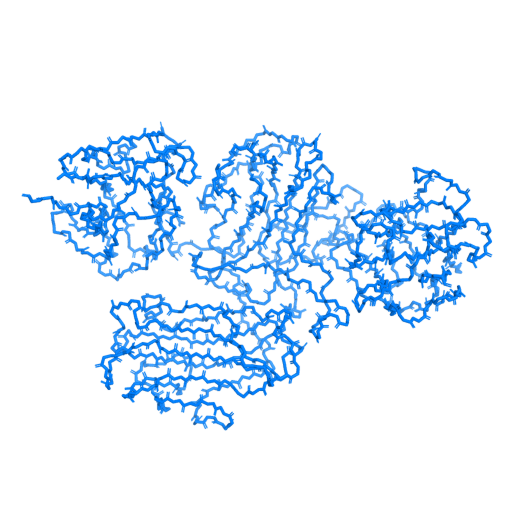3.762 31.990 1.00 29.79 435 LEU A O 1
ATOM 1800 N N . GLY A 1 242 ? 59.375 2.875 33.231 1.00 25.72 436 GLY A N 1
ATOM 1801 C CA . GLY A 1 242 ? 59.937 3.284 34.503 1.00 30.33 436 GLY A CA 1
ATOM 1802 C C . GLY A 1 242 ? 59.903 4.764 34.802 1.00 29.55 436 GLY A C 1
ATOM 1803 O O . GLY A 1 242 ? 60.707 5.236 35.612 1.00 32.23 436 GLY A O 1
ATOM 1804 N N . ALA A 1 243 ? 58.987 5.516 34.193 1.00 31.58 437 ALA A N 1
ATOM 1805 C CA . ALA A 1 243 ? 58.951 6.962 34.354 1.00 30.24 437 ALA A CA 1
ATOM 1806 C C . ALA A 1 243 ? 57.560 7.428 34.757 1.00 29.95 437 ALA A C 1
ATOM 1807 O O . ALA A 1 243 ? 56.554 6.779 34.458 1.00 32.04 437 ALA A O 1
ATOM 1809 N N . VAL A 1 244 ? 57.519 8.570 35.441 1.00 30.73 438 VAL A N 1
ATOM 1810 C CA . VAL A 1 244 ? 56.283 9.279 35.741 1.00 31.61 438 VAL A CA 1
ATOM 1811 C C . VAL A 1 244 ? 56.428 10.716 35.261 1.00 30.88 438 VAL A C 1
ATOM 1812 O O . VAL A 1 244 ? 57.530 11.271 35.230 1.00 32.76 438 VAL A O 1
ATOM 1816 N N . VAL A 1 245 ? 55.306 11.319 34.883 1.00 28.69 439 VAL A N 1
ATOM 1817 C CA . VAL A 1 245 ? 55.281 12.730 34.509 1.00 32.54 439 VAL A CA 1
ATOM 1818 C C . VAL A 1 245 ? 55.218 13.545 35.796 1.00 32.11 439 VAL A C 1
ATOM 1819 O O . VAL A 1 245 ? 54.235 13.471 36.535 1.00 33.77 439 VAL A O 1
ATOM 1823 N N . GLY A 1 246 ? 56.263 14.315 36.070 1.00 31.80 440 GLY A N 1
ATOM 1824 C CA . GLY A 1 246 ? 56.318 15.054 37.312 1.00 29.35 440 GLY A CA 1
ATOM 1825 C C . GLY A 1 246 ? 57.459 16.045 37.339 1.00 31.00 440 GLY A C 1
ATOM 1826 O O . GLY A 1 246 ? 57.970 16.457 36.297 1.00 32.66 440 GLY A O 1
ATOM 1827 N N . ALA A 1 247 ? 57.859 16.423 38.553 1.00 31.76 441 ALA A N 1
ATOM 1828 C CA . ALA A 1 247 ? 58.879 17.449 38.742 1.00 32.63 441 ALA A CA 1
ATOM 1829 C C . ALA A 1 247 ? 59.725 17.147 39.970 1.00 37.03 441 ALA A C 1
ATOM 1830 O O . ALA A 1 247 ? 60.167 18.056 40.681 1.00 37.58 441 ALA A O 1
ATOM 1832 N N . ASP A 1 248 ? 59.979 15.860 40.220 1.00 36.32 442 ASP A N 1
ATOM 1833 C CA . ASP A 1 248 ? 60.713 15.457 41.417 1.00 38.03 442 ASP A CA 1
ATOM 1834 C C . ASP A 1 248 ? 62.133 16.007 41.419 1.00 40.39 442 ASP A C 1
ATOM 1835 O O . ASP A 1 248 ? 62.653 16.393 42.472 1.00 39.04 442 ASP A O 1
ATOM 1840 N N . CYS A 1 249 ? 62.785 16.038 40.256 1.00 36.25 443 CYS A N 1
ATOM 1841 C CA . CYS A 1 249 ? 64.114 16.621 40.129 1.00 34.86 443 CYS A CA 1
ATOM 1842 C C . CYS A 1 249 ? 64.070 18.122 39.882 1.00 36.45 443 CYS A C 1
ATOM 1843 O O . CYS A 1 249 ? 65.073 18.701 39.448 1.00 39.69 443 CYS A O 1
ATOM 1846 N N . GLY A 1 250 ? 62.935 18.759 40.144 1.00 37.36 444 GLY A N 1
ATOM 1847 C CA . GLY A 1 250 ? 62.792 20.171 39.885 1.00 36.54 444 GLY A CA 1
ATOM 1848 C C . GLY A 1 250 ? 62.508 20.457 38.423 1.00 35.47 444 GLY A C 1
ATOM 1849 O O . GLY A 1 250 ? 62.291 19.564 37.597 1.00 31.39 444 GLY A O 1
ATOM 1850 N N . THR A 1 251 ? 62.505 21.747 38.108 1.00 30.76 445 THR A N 1
ATOM 1851 C CA . THR A 1 251 ? 62.292 22.190 36.738 1.00 28.93 445 THR A CA 1
ATOM 1852 C C . THR A 1 251 ? 63.498 21.792 35.897 1.00 32.27 445 THR A C 1
ATOM 1853 O O . THR A 1 251 ? 64.612 22.272 36.128 1.00 36.85 445 THR A O 1
ATOM 1857 N N . VAL A 1 252 ? 63.282 20.896 34.935 1.00 29.25 446 VAL A N 1
ATOM 1858 C CA . VAL A 1 252 ? 64.360 20.493 34.041 1.00 25.05 446 VAL A CA 1
ATOM 1859 C C . VAL A 1 252 ? 64.470 21.462 32.872 1.00 23.44 446 VAL A C 1
ATOM 1860 O O . VAL A 1 252 ? 65.574 21.819 32.450 1.00 25.75 446 VAL A O 1
ATOM 1864 N N . GLU A 1 253 ? 63.333 21.904 32.334 1.00 25.84 447 GLU A N 1
ATOM 1865 C CA . GLU A 1 253 ? 63.312 22.958 31.328 1.00 28.20 447 GLU A CA 1
ATOM 1866 C C . GLU A 1 253 ? 62.173 23.918 31.643 1.00 28.14 447 GLU A C 1
ATOM 1867 O O . GLU A 1 253 ? 62.406 25.085 31.969 1.00 29.28 447 GLU A O 1
ATOM 1873 N N . SER A 1 254 ? 60.939 23.432 31.555 1.00 26.79 448 SER A N 1
ATOM 1874 C CA . SER A 1 254 ? 59.778 24.172 32.027 1.00 28.19 448 SER A CA 1
ATOM 1875 C C . SER A 1 254 ? 58.645 23.182 32.238 1.00 28.35 448 SER A C 1
ATOM 1876 O O . SER A 1 254 ? 58.592 22.137 31.584 1.00 27.82 448 SER A O 1
ATOM 1879 N N . GLY A 1 255 ? 57.746 23.520 33.156 1.00 21.99 449 GLY A N 1
ATOM 1880 C CA . GLY A 1 255 ? 56.625 22.643 33.408 1.00 26.41 449 GLY A CA 1
ATOM 1881 C C . GLY A 1 255 ? 57.073 21.294 33.937 1.00 25.80 449 GLY A C 1
ATOM 1882 O O . GLY A 1 255 ? 58.062 21.171 34.666 1.00 25.49 449 GLY A O 1
ATOM 1883 N N . LEU A 1 256 ? 56.327 20.261 33.560 1.00 26.10 450 LEU A N 1
ATOM 1884 C CA . LEU A 1 256 ? 56.620 18.918 34.027 1.00 26.23 450 LEU A CA 1
ATOM 1885 C C . LEU A 1 256 ? 57.703 18.273 33.166 1.00 28.31 450 LEU A C 1
ATOM 1886 O O . LEU A 1 256 ? 58.052 18.755 32.086 1.00 25.02 450 LEU A O 1
ATOM 1891 N N . SER A 1 257 ? 58.240 17.164 33.664 1.00 24.08 451 SER A N 1
ATOM 1892 C CA . SER A 1 257 ? 59.271 16.419 32.967 1.00 25.40 451 SER A CA 1
ATOM 1893 C C . SER A 1 257 ? 58.969 14.934 33.102 1.00 26.23 451 SER A C 1
ATOM 1894 O O . SER A 1 257 ? 58.073 14.529 33.845 1.00 27.99 451 SER A O 1
ATOM 1897 N N . LEU A 1 258 ? 59.714 14.122 32.352 1.00 22.29 452 LEU A N 1
ATOM 1898 C CA . LEU A 1 258 ? 59.700 12.672 32.519 1.00 27.29 452 LEU A CA 1
ATOM 1899 C C . LEU A 1 258 ? 60.738 12.312 33.572 1.00 27.35 452 LEU A C 1
ATOM 1900 O O . LEU A 1 258 ? 61.941 12.460 33.339 1.00 26.10 452 LEU A O 1
ATOM 1905 N N . VAL A 1 259 ? 60.280 11.841 34.726 1.00 28.02 453 VAL A N 1
ATOM 1906 C CA . VAL A 1 259 ? 61.161 11.486 35.834 1.00 29.23 453 VAL A CA 1
ATOM 1907 C C . VAL A 1 259 ? 61.271 9.969 35.888 1.00 31.63 453 VAL A C 1
ATOM 1908 O O . VAL A 1 259 ? 60.267 9.270 36.073 1.00 32.93 453 VAL A O 1
ATOM 1912 N N . PHE A 1 260 ? 62.486 9.455 35.721 1.00 33.38 454 PHE A N 1
ATOM 1913 C CA . PHE A 1 260 ? 62.738 8.015 35.720 1.00 29.23 454 PHE A CA 1
ATOM 1914 C C . PHE A 1 260 ? 63.150 7.625 37.137 1.00 34.60 454 PHE A C 1
ATOM 1915 O O . PHE A 1 260 ? 64.332 7.607 37.485 1.00 32.55 454 PHE A O 1
ATOM 1923 N N . LEU A 1 261 ? 62.145 7.323 37.963 1.00 34.37 455 LEU A N 1
ATOM 1924 C CA . LEU A 1 261 ? 62.337 7.010 39.372 1.00 35.00 455 LEU A CA 1
ATOM 1925 C C . LEU A 1 261 ? 61.783 5.650 39.768 1.00 36.23 455 LEU A C 1
ATOM 1926 O O . LEU A 1 261 ? 61.837 5.297 40.951 1.00 38.47 455 LEU A O 1
ATOM 1931 N N . LYS A 1 262 ? 61.238 4.886 38.826 1.00 38.06 456 LYS A N 1
ATOM 1932 C CA . LYS A 1 262 ? 60.562 3.649 39.173 1.00 37.74 456 LYS A CA 1
ATOM 1933 C C . LYS A 1 262 ? 61.552 2.498 39.298 1.00 40.16 456 LYS A C 1
ATOM 1934 O O . LYS A 1 262 ? 62.645 2.511 38.726 1.00 36.32 456 LYS A O 1
ATOM 1940 N N . ASP A 1 263 ? 61.146 1.491 40.064 1.00 44.13 457 ASP A N 1
ATOM 1941 C CA . ASP A 1 263 ? 61.825 0.208 40.022 1.00 40.72 457 ASP A CA 1
ATOM 1942 C C . ASP A 1 263 ? 61.633 -0.420 38.647 1.00 40.91 457 ASP A C 1
ATOM 1943 O O . ASP A 1 263 ? 60.596 -0.249 38.002 1.00 48.94 457 ASP A O 1
ATOM 1948 N N . GLY A 1 264 ? 62.646 -1.140 38.189 1.00 38.44 458 GLY A N 1
ATOM 1949 C CA . GLY A 1 264 ? 62.578 -1.800 36.900 1.00 38.96 458 GLY A CA 1
ATOM 1950 C C . GLY A 1 264 ? 63.326 -1.048 35.816 1.00 33.68 458 GLY A C 1
ATOM 1951 O O . GLY A 1 264 ? 64.128 -0.143 36.066 1.00 38.87 458 GLY A O 1
ATOM 1952 N N . GLU A 1 265 ? 63.037 -1.443 34.578 1.00 33.21 459 GLU A N 1
ATOM 1953 C CA . GLU A 1 265 ? 63.718 -0.879 33.421 1.00 34.45 459 GLU A CA 1
ATOM 1954 C C . GLU A 1 265 ? 63.352 0.591 33.245 1.00 36.56 459 GLU A C 1
ATOM 1955 O O . GLU A 1 265 ? 62.178 0.965 33.318 1.00 29.45 459 GLU A O 1
ATOM 1961 N N . ARG A 1 266 ? 64.360 1.423 33.009 1.00 30.04 460 ARG A N 1
ATOM 1962 C CA . ARG A 1 266 ? 64.173 2.852 32.766 1.00 33.81 460 ARG A CA 1
ATOM 1963 C C . ARG A 1 266 ? 64.663 3.145 31.352 1.00 32.37 460 ARG A C 1
ATOM 1964 O O . ARG A 1 266 ? 65.870 3.271 31.117 1.00 35.26 460 ARG A O 1
ATOM 1972 N N . LYS A 1 267 ? 63.725 3.241 30.413 1.00 31.71 461 LYS A N 1
ATOM 1973 C CA . LYS A 1 267 ? 64.034 3.425 29.005 1.00 33.28 461 LYS A CA 1
ATOM 1974 C C . LYS A 1 267 ? 63.061 4.426 28.405 1.00 32.09 461 LYS A C 1
ATOM 1975 O O . LYS A 1 267 ? 61.874 4.429 28.742 1.00 30.80 461 LYS A O 1
ATOM 1981 N N . LEU A 1 268 ? 63.568 5.268 27.509 1.00 28.01 462 LEU A N 1
ATOM 1982 C CA . LEU A 1 268 ? 62.749 6.236 26.793 1.00 28.99 462 LEU A CA 1
ATOM 1983 C C . LEU A 1 268 ? 63.085 6.173 25.313 1.00 30.88 462 LEU A C 1
ATOM 1984 O O . LEU A 1 268 ? 64.255 6.288 24.942 1.00 28.35 462 LEU A O 1
ATOM 1989 N N . CYS A 1 269 ? 62.065 6.007 24.469 1.00 27.70 463 CYS A N 1
ATOM 1990 C CA . CYS A 1 269 ? 62.262 5.981 23.025 1.00 24.37 463 CYS A CA 1
ATOM 1991 C C . CYS A 1 269 ? 61.242 6.878 22.342 1.00 27.80 463 CYS A C 1
ATOM 1992 O O . CYS A 1 269 ? 60.046 6.812 22.645 1.00 27.01 463 CYS A O 1
ATOM 1995 N N . THR A 1 270 ? 61.715 7.706 21.413 1.00 24.99 464 THR A N 1
ATOM 1996 C CA . THR A 1 270 ? 60.818 8.464 20.560 1.00 24.23 464 THR A CA 1
ATOM 1997 C C . THR A 1 270 ? 60.051 7.521 19.637 1.00 24.51 464 THR A C 1
ATOM 1998 O O . THR A 1 270 ? 60.460 6.378 19.426 1.00 24.04 464 THR A O 1
ATOM 2002 N N . PRO A 1 271 ? 58.940 7.979 19.060 1.00 25.17 465 PRO A N 1
ATOM 2003 C CA . PRO A 1 271 ? 58.370 7.250 17.925 1.00 25.60 465 PRO A CA 1
ATOM 2004 C C . PRO A 1 271 ? 59.381 7.208 16.790 1.00 29.43 465 PRO A C 1
ATOM 2005 O O . PRO A 1 271 ? 60.344 7.975 16.760 1.00 30.07 465 PRO A O 1
ATOM 2009 N N . TYR A 1 272 ? 59.169 6.284 15.857 1.00 29.37 466 TYR A N 1
ATOM 2010 C CA . TYR A 1 272 ? 59.912 6.351 14.606 1.00 33.30 466 TYR A CA 1
ATOM 2011 C C . TYR A 1 272 ? 59.545 7.648 13.896 1.00 27.51 466 TYR A C 1
ATOM 2012 O O . TYR A 1 272 ? 58.367 7.904 13.627 1.00 28.07 466 TYR A O 1
ATOM 2021 N N . MET A 1 273 ? 60.544 8.482 13.628 1.00 30.19 467 MET A N 1
ATOM 2022 C CA . MET A 1 273 ? 60.324 9.818 13.094 1.00 23.79 467 MET A CA 1
ATOM 2023 C C . MET A 1 273 ? 60.997 9.974 11.740 1.00 26.43 467 MET A C 1
ATOM 2024 O O . MET A 1 273 ? 62.018 9.341 11.455 1.00 26.99 467 MET A O 1
ATOM 2029 N N . ASP A 1 274 ? 60.424 10.844 10.914 1.00 26.72 468 ASP A N 1
ATOM 2030 C CA . ASP A 1 274 ? 61.065 11.265 9.673 1.00 28.71 468 ASP A CA 1
ATOM 2031 C C . ASP A 1 274 ? 62.126 12.297 10.038 1.00 29.36 468 ASP A C 1
ATOM 2032 O O . ASP A 1 274 ? 61.809 13.452 10.330 1.00 27.35 468 ASP A O 1
ATOM 2037 N N . THR A 1 275 ? 63.394 11.881 10.035 1.00 25.55 469 THR A N 1
ATOM 2038 C CA . THR A 1 275 ? 64.506 12.768 10.351 1.00 26.31 469 THR A CA 1
ATOM 2039 C C . THR A 1 275 ? 65.273 13.225 9.114 1.00 26.82 469 THR A C 1
ATOM 2040 O O . THR A 1 275 ? 66.381 13.754 9.252 1.00 25.60 469 THR A O 1
ATOM 2044 N N . THR A 1 276 ? 64.713 13.043 7.913 1.00 24.33 470 THR A N 1
ATOM 2045 C CA . THR A 1 276 ? 65.428 13.403 6.692 1.00 24.39 470 THR A CA 1
ATOM 2046 C C . THR A 1 276 ? 65.674 14.902 6.569 1.00 25.62 470 THR A C 1
ATOM 2047 O O . THR A 1 276 ? 66.477 15.312 5.725 1.00 28.23 470 THR A O 1
ATOM 2051 N N . GLY A 1 277 ? 65.007 15.725 7.375 1.00 27.02 471 GLY A N 1
ATOM 2052 C CA . GLY A 1 277 ? 65.275 17.146 7.413 1.00 26.21 471 GLY A CA 1
ATOM 2053 C C . GLY A 1 277 ? 65.934 17.646 8.679 1.00 26.06 471 GLY A C 1
ATOM 2054 O O . GLY A 1 277 ? 66.020 18.864 8.870 1.00 22.21 471 GLY A O 1
ATOM 2055 N N . TYR A 1 278 ? 66.414 16.760 9.550 1.00 24.56 472 TYR A N 1
ATOM 2056 C CA . TYR A 1 278 ? 66.956 17.152 10.844 1.00 22.50 472 TYR A CA 1
ATOM 2057 C C . TYR A 1 278 ? 68.416 16.738 10.959 1.00 23.22 472 TYR A C 1
ATOM 2058 O O . TYR A 1 278 ? 68.808 15.660 10.498 1.00 23.98 472 TYR A O 1
ATOM 2067 N N . GLY A 1 279 ? 69.214 17.589 11.596 1.00 23.21 473 GLY A N 1
ATOM 2068 C CA . GLY A 1 279 ? 70.616 17.284 11.794 1.00 22.76 473 GLY A CA 1
ATOM 2069 C C . GLY A 1 279 ? 71.074 17.328 13.236 1.00 20.42 473 GLY A C 1
ATOM 2070 O O . GLY A 1 279 ? 72.228 17.003 13.523 1.00 24.06 473 GLY A O 1
ATOM 2071 N N . ASN A 1 280 ? 70.187 17.715 14.154 1.00 16.48 474 ASN A N 1
ATOM 2072 C CA . ASN A 1 280 ? 70.570 17.950 15.544 1.00 21.75 474 ASN A CA 1
ATOM 2073 C C . ASN A 1 280 ? 69.414 17.551 16.450 1.00 19.71 474 ASN A C 1
ATOM 2074 O O . ASN A 1 280 ? 68.308 18.080 16.315 1.00 20.79 474 ASN A O 1
ATOM 2079 N N . LEU A 1 281 ? 69.662 16.614 17.359 1.00 21.48 475 LEU A N 1
ATOM 2080 C CA . LEU A 1 281 ? 68.699 16.244 18.389 1.00 22.15 475 LEU A CA 1
ATOM 2081 C C . LEU A 1 281 ? 69.120 16.877 19.708 1.00 18.21 475 LEU A C 1
ATOM 2082 O O . LEU A 1 281 ? 70.293 16.807 20.086 1.00 19.14 475 LEU A O 1
ATOM 2087 N N . ARG A 1 282 ? 68.171 17.505 20.398 1.00 19.50 476 ARG A N 1
ATOM 2088 C CA . ARG A 1 282 ? 68.463 18.179 21.653 1.00 20.36 476 ARG A CA 1
ATOM 2089 C C . ARG A 1 282 ? 67.437 17.810 22.713 1.00 20.78 476 ARG A C 1
ATOM 2090 O O . ARG A 1 282 ? 66.276 17.527 22.410 1.00 19.12 476 ARG A O 1
ATOM 2098 N N . PHE A 1 283 ? 67.880 17.832 23.966 1.00 19.78 477 PHE A N 1
ATOM 2099 C CA . PHE A 1 283 ? 66.973 17.674 25.091 1.00 21.44 477 PHE A CA 1
ATOM 2100 C C . PHE A 1 283 ? 67.687 18.134 26.349 1.00 22.94 477 PHE A C 1
ATOM 2101 O O . PHE A 1 283 ? 68.913 18.259 26.380 1.00 23.34 477 PHE A O 1
ATOM 2109 N N . TYR A 1 284 ? 66.901 18.400 27.382 1.00 21.33 478 TYR A N 1
ATOM 2110 C CA . TYR A 1 284 ? 67.438 18.772 28.677 1.00 21.23 478 TYR A CA 1
ATOM 2111 C C . TYR A 1 284 ? 67.416 17.567 29.601 1.00 21.96 478 TYR A C 1
ATOM 2112 O O . TYR A 1 284 ? 66.498 16.745 29.545 1.00 24.91 478 TYR A O 1
ATOM 2121 N N . PHE A 1 285 ? 68.440 17.461 30.442 1.00 25.03 479 PHE A N 1
ATOM 2122 C CA . PHE A 1 285 ? 68.684 16.242 31.196 1.00 25.18 479 PHE A CA 1
ATOM 2123 C C . PHE A 1 285 ? 69.296 16.598 32.542 1.00 27.03 479 PHE A C 1
ATOM 2124 O O . PHE A 1 285 ? 70.067 17.554 32.659 1.00 25.93 479 PHE A O 1
ATOM 2132 N N . VAL A 1 286 ? 68.942 15.820 33.561 1.00 25.99 480 VAL A N 1
ATOM 2133 C CA . VAL A 1 286 ? 69.525 15.987 34.887 1.00 28.65 480 VAL A CA 1
ATOM 2134 C C . VAL A 1 286 ? 69.514 14.637 35.587 1.00 27.88 480 VAL A C 1
ATOM 2135 O O . VAL A 1 286 ? 68.603 13.828 35.394 1.00 28.66 480 VAL A O 1
ATOM 2139 N N . MET A 1 287 ? 70.556 14.382 36.370 1.00 30.97 481 MET A N 1
ATOM 2140 C CA . MET A 1 287 ? 70.626 13.204 37.225 1.00 34.00 481 MET A CA 1
ATOM 2141 C C . MET A 1 287 ? 71.088 13.661 38.598 1.00 34.19 481 MET A C 1
ATOM 2142 O O . MET A 1 287 ? 72.152 14.274 38.725 1.00 36.80 481 MET A O 1
ATOM 2147 N N . GLY A 1 288 ? 70.286 13.381 39.616 1.00 36.38 482 GLY A N 1
ATOM 2148 C CA . GLY A 1 288 ? 70.616 13.836 40.947 1.00 40.76 482 GLY A CA 1
ATOM 2149 C C . GLY A 1 288 ? 70.283 15.295 41.168 1.00 39.28 482 GLY A C 1
ATOM 2150 O O . GLY A 1 288 ? 69.253 15.783 40.690 1.00 41.67 482 GLY A O 1
ATOM 2151 N N . GLY A 1 289 ? 71.153 16.006 41.879 1.00 39.91 483 GLY A N 1
ATOM 2152 C CA . GLY A 1 289 ? 70.844 17.359 42.293 1.00 42.89 483 GLY A CA 1
ATOM 2153 C C . GLY A 1 289 ? 69.716 17.371 43.304 1.00 43.51 483 GLY A C 1
ATOM 2154 O O . GLY A 1 289 ? 69.898 16.949 44.450 1.00 44.07 483 GLY A O 1
ATOM 2155 N N . ILE A 1 290 ? 68.539 17.845 42.889 1.00 43.68 484 ILE A N 1
ATOM 2156 C CA . ILE A 1 290 ? 67.362 17.758 43.748 1.00 41.48 484 ILE A CA 1
ATOM 2157 C C . ILE A 1 290 ? 66.960 16.302 43.950 1.00 41.51 484 ILE A C 1
ATOM 2158 O O . ILE A 1 290 ? 66.487 15.922 45.028 1.00 43.15 484 ILE A O 1
ATOM 2163 N N . CYS A 1 291 ? 67.156 15.465 42.936 1.00 43.33 485 CYS A N 1
ATOM 2164 C CA . CYS A 1 291 ? 66.855 14.046 43.011 1.00 41.59 485 CYS A CA 1
ATOM 2165 C C . CYS A 1 291 ? 68.033 13.274 43.603 1.00 40.02 485 CYS A C 1
ATOM 2166 O O . CYS A 1 291 ? 69.123 13.810 43.810 1.00 39.61 485 CYS A O 1
ATOM 2169 N N . ASP A 1 292 ? 67.795 11.993 43.878 1.00 38.91 486 ASP A N 1
ATOM 2170 C CA . ASP A 1 292 ? 68.857 11.116 44.364 1.00 41.60 486 ASP A CA 1
ATOM 2171 C C . ASP A 1 292 ? 69.893 10.905 43.265 1.00 41.73 486 ASP A C 1
ATOM 2172 O O . ASP A 1 292 ? 69.538 10.486 42.157 1.00 37.36 486 ASP A O 1
ATOM 2177 N N . PRO A 1 293 ? 71.167 11.177 43.522 1.00 44.59 487 PRO A N 1
ATOM 2178 C CA . PRO A 1 293 ? 72.170 11.094 42.458 1.00 45.08 487 PRO A CA 1
ATOM 2179 C C . PRO A 1 293 ? 72.599 9.664 42.170 1.00 43.31 487 PRO A C 1
ATOM 2180 O O . PRO A 1 293 ? 72.455 8.757 42.991 1.00 41.90 487 PRO A O 1
ATOM 2184 N N . GLY A 1 294 ? 73.119 9.476 40.958 1.00 46.10 488 GLY A N 1
ATOM 2185 C CA . GLY A 1 294 ? 73.901 8.295 40.673 1.00 45.41 488 GLY A CA 1
ATOM 2186 C C . GLY A 1 294 ? 75.217 8.322 41.423 1.00 44.57 488 GLY A C 1
ATOM 2187 O O . GLY A 1 294 ? 75.695 9.369 41.859 1.00 46.08 488 GLY A O 1
ATOM 2188 N N . VAL A 1 295 ? 75.816 7.146 41.587 1.00 47.07 489 VAL A N 1
ATOM 2189 C CA . VAL A 1 295 ? 77.000 7.040 42.432 1.00 50.64 489 VAL A CA 1
ATOM 2190 C C . VAL A 1 295 ? 78.194 6.521 41.641 1.00 49.32 489 VAL A C 1
ATOM 2191 O O . VAL A 1 295 ? 79.346 6.834 41.964 1.00 52.90 489 VAL A O 1
ATOM 2195 N N . SER A 1 296 ? 77.936 5.732 40.601 1.00 48.79 490 SER A N 1
ATOM 2196 C CA . SER A 1 296 ? 79.001 5.168 39.786 1.00 49.89 490 SER A CA 1
ATOM 2197 C C . SER A 1 296 ? 78.565 5.175 38.328 1.00 49.87 490 SER A C 1
ATOM 2198 O O . SER A 1 296 ? 77.471 5.630 37.984 1.00 48.53 490 SER A O 1
ATOM 2201 N N . HIS A 1 297 ? 79.435 4.656 37.464 1.00 52.42 491 HIS A N 1
ATOM 2202 C CA . HIS A 1 297 ? 79.158 4.636 36.037 1.00 46.80 491 HIS A CA 1
ATOM 2203 C C . HIS A 1 297 ? 78.181 3.542 35.633 1.00 50.06 491 HIS A C 1
ATOM 2204 O O . HIS A 1 297 ? 77.790 3.486 34.462 1.00 48.59 491 HIS A O 1
ATOM 2211 N N . GLU A 1 298 ? 77.767 2.675 36.555 1.00 47.10 492 GLU A N 1
ATOM 2212 C CA . GLU A 1 298 ? 76.706 1.751 36.181 1.00 51.45 492 GLU A CA 1
ATOM 2213 C C . GLU A 1 298 ? 75.345 2.431 36.144 1.00 42.91 492 GLU A C 1
ATOM 2214 O O . GLU A 1 298 ? 74.398 1.857 35.598 1.00 41.11 492 GLU A O 1
ATOM 2220 N N . ASN A 1 299 ? 75.234 3.643 36.680 1.00 44.16 493 ASN A N 1
ATOM 2221 C CA . ASN A 1 299 ? 74.018 4.437 36.591 1.00 42.91 493 ASN A CA 1
ATOM 2222 C C . ASN A 1 299 ? 73.989 5.328 35.356 1.00 43.05 493 ASN A C 1
ATOM 2223 O O . ASN A 1 299 ? 73.102 6.180 35.243 1.00 39.16 493 ASN A O 1
ATOM 2228 N N . ASP A 1 300 ? 74.934 5.153 34.435 1.00 42.37 494 ASP A N 1
ATOM 2229 C CA . ASP A 1 300 ? 75.018 6.002 33.258 1.00 39.01 494 ASP A CA 1
ATOM 2230 C C . ASP A 1 300 ? 73.856 5.732 32.306 1.00 38.31 494 ASP A C 1
ATOM 2231 O O . ASP A 1 300 ? 73.240 4.662 32.313 1.00 37.42 494 ASP A O 1
ATOM 2236 N N . ILE A 1 301 ? 73.568 6.726 31.469 1.00 33.16 495 ILE A N 1
ATOM 2237 C CA . ILE A 1 301 ? 72.508 6.643 30.473 1.00 29.09 495 ILE A CA 1
ATOM 2238 C C . ILE A 1 301 ? 73.141 6.413 29.112 1.00 32.73 495 ILE A C 1
ATOM 2239 O O . ILE A 1 301 ? 74.072 7.128 28.722 1.00 37.05 495 ILE A O 1
ATOM 2244 N N . ILE A 1 302 ? 72.631 5.427 28.385 1.00 33.88 496 ILE A N 1
ATOM 2245 C CA . ILE A 1 302 ? 73.079 5.128 27.034 1.00 30.33 496 ILE A CA 1
ATOM 2246 C C . ILE A 1 302 ? 72.113 5.787 26.059 1.00 31.63 496 ILE A C 1
ATOM 2247 O O . ILE A 1 302 ? 70.900 5.550 26.117 1.00 28.88 496 ILE A O 1
ATOM 2252 N N . LEU A 1 303 ? 72.646 6.609 25.162 1.00 30.31 497 LEU A N 1
ATOM 2253 C CA . LEU A 1 303 ? 71.863 7.226 24.099 1.00 33.76 497 LEU A CA 1
ATOM 2254 C C . LEU A 1 303 ? 72.180 6.519 22.787 1.00 30.19 497 LEU A C 1
ATOM 2255 O O . LEU A 1 303 ? 73.342 6.473 22.369 1.00 35.11 497 LEU A O 1
ATOM 2260 N N . TYR A 1 304 ? 71.154 5.970 22.143 1.00 31.87 498 TYR A N 1
ATOM 2261 C CA . TYR A 1 304 ? 71.340 5.254 20.890 1.00 33.75 498 TYR A CA 1
ATOM 2262 C C . TYR A 1 304 ? 70.164 5.530 19.966 1.00 27.52 498 TYR A C 1
ATOM 2263 O O . TYR A 1 304 ? 69.135 6.076 20.372 1.00 29.77 498 TYR A O 1
ATOM 2272 N N . ALA A 1 305 ? 70.327 5.149 18.705 1.00 25.23 499 ALA A N 1
ATOM 2273 C CA . ALA A 1 305 ? 69.282 5.300 17.709 1.00 30.01 499 ALA A CA 1
ATOM 2274 C C . ALA A 1 305 ? 68.983 3.956 17.058 1.00 33.77 499 ALA A C 1
ATOM 2275 O O . ALA A 1 305 ? 69.796 3.028 17.087 1.00 32.01 499 ALA A O 1
ATOM 2277 N N . LYS A 1 306 ? 67.799 3.865 16.465 1.00 29.32 500 LYS A N 1
ATOM 2278 C CA . LYS A 1 306 ? 67.377 2.660 15.776 1.00 31.41 500 LYS A CA 1
ATOM 2279 C C . LYS A 1 306 ? 66.609 3.054 14.526 1.00 33.71 500 LYS A C 1
ATOM 2280 O O . LYS A 1 306 ? 65.845 4.024 14.538 1.00 33.52 500 LYS A O 1
ATOM 2286 N N . ILE A 1 307 ? 66.831 2.308 13.449 1.00 32.49 501 ILE A N 1
ATOM 2287 C CA . ILE A 1 307 ? 66.137 2.506 12.182 1.00 32.61 501 ILE A CA 1
ATOM 2288 C C . ILE A 1 307 ? 65.042 1.456 12.071 1.00 38.07 501 ILE A C 1
ATOM 2289 O O . ILE A 1 307 ? 65.257 0.285 12.409 1.00 37.68 501 ILE A O 1
ATOM 2294 N N . GLU A 1 308 ? 63.860 1.872 11.614 1.00 35.70 502 GLU A N 1
ATOM 2295 C CA . GLU A 1 308 ? 62.728 0.958 11.546 1.00 36.30 502 GLU A CA 1
ATOM 2296 C C . GLU A 1 308 ? 63.022 -0.180 10.580 1.00 41.69 502 GLU A C 1
ATOM 2297 O O . GLU A 1 308 ? 63.530 0.038 9.476 1.00 38.85 502 GLU A O 1
ATOM 2303 N N . GLY A 1 309 ? 62.704 -1.401 11.006 1.00 47.27 503 GLY A N 1
ATOM 2304 C CA . GLY A 1 309 ? 62.949 -2.584 10.221 1.00 48.52 503 GLY A CA 1
ATOM 2305 C C . GLY A 1 309 ? 64.277 -3.259 10.484 1.00 54.43 503 GLY A C 1
ATOM 2306 O O . GLY A 1 309 ? 64.426 -4.443 10.163 1.00 59.01 503 GLY A O 1
ATOM 2307 N N . ARG A 1 310 ? 65.242 -2.550 11.065 1.00 49.38 504 ARG A N 1
ATOM 2308 C CA . ARG A 1 310 ? 66.568 -3.095 11.316 1.00 52.40 504 ARG A CA 1
ATOM 2309 C C . ARG A 1 310 ? 66.837 -3.143 12.812 1.00 51.53 504 ARG A C 1
ATOM 2310 O O . ARG A 1 310 ? 66.640 -2.150 13.521 1.00 50.05 504 ARG A O 1
ATOM 2318 N N . LYS A 1 311 ? 67.306 -4.302 13.276 1.00 51.32 505 LYS A N 1
ATOM 2319 C CA . LYS A 1 311 ? 67.428 -4.588 14.701 1.00 51.26 505 LYS A CA 1
ATOM 2320 C C . LYS A 1 311 ? 68.555 -3.806 15.372 1.00 50.81 505 LYS A C 1
ATOM 2321 O O . LYS A 1 311 ? 68.505 -3.593 16.589 1.00 48.93 505 LYS A O 1
ATOM 2327 N N . GLU A 1 312 ? 69.543 -3.347 14.608 1.00 48.27 506 GLU A N 1
ATOM 2328 C CA . GLU A 1 312 ? 70.767 -2.806 15.186 1.00 49.87 506 GLU A CA 1
ATOM 2329 C C . GLU A 1 312 ? 70.522 -1.501 15.941 1.00 47.14 506 GLU A C 1
ATOM 2330 O O . GLU A 1 312 ? 69.762 -0.636 15.496 1.00 42.17 506 GLU A O 1
ATOM 2336 N N . HIS A 1 313 ? 71.181 -1.367 17.093 1.00 42.74 507 HIS A N 1
ATOM 2337 C CA . HIS A 1 313 ? 71.225 -0.115 17.843 1.00 39.06 507 HIS A CA 1
ATOM 2338 C C . HIS A 1 313 ? 72.459 0.675 17.422 1.00 42.09 507 HIS A C 1
ATOM 2339 O O . HIS A 1 313 ? 73.587 0.194 17.572 1.00 43.90 507 HIS A O 1
ATOM 2346 N N . ILE A 1 314 ? 72.254 1.886 16.909 1.00 39.59 508 ILE A N 1
ATOM 2347 C CA . ILE A 1 314 ? 73.362 2.759 16.534 1.00 35.95 508 ILE A CA 1
ATOM 2348 C C . ILE A 1 314 ? 73.698 3.634 17.736 1.00 37.28 508 ILE A C 1
ATOM 2349 O O . ILE A 1 314 ? 72.893 4.472 18.152 1.00 37.39 508 ILE A O 1
ATOM 2354 N N . ALA A 1 315 ? 74.892 3.443 18.292 1.00 39.83 509 ALA A N 1
ATOM 2355 C CA . ALA A 1 315 ? 75.296 4.191 19.474 1.00 37.64 509 ALA A CA 1
ATOM 2356 C C . ALA A 1 315 ? 75.533 5.657 19.132 1.00 42.87 509 ALA A C 1
ATOM 2357 O O . ALA A 1 315 ? 76.058 5.991 18.066 1.00 45.62 509 ALA A O 1
ATOM 2359 N N . LEU A 1 316 ? 75.138 6.536 20.049 1.00 39.29 510 LEU A N 1
ATOM 2360 C CA . LEU A 1 316 ? 75.249 7.976 19.856 1.00 37.28 510 LEU A CA 1
ATOM 2361 C C . LEU A 1 316 ? 76.107 8.645 20.915 1.00 38.95 510 LEU A C 1
ATOM 2362 O O . LEU A 1 316 ? 76.990 9.442 20.577 1.00 46.99 510 LEU A O 1
ATOM 2367 N N . ASP A 1 317 ? 75.872 8.347 22.188 1.00 35.76 511 ASP A N 1
ATOM 2368 C CA . ASP A 1 317 ? 76.580 9.009 23.274 1.00 36.77 511 ASP A CA 1
ATOM 2369 C C . ASP A 1 317 ? 76.272 8.266 24.566 1.00 41.16 511 ASP A C 1
ATOM 2370 O O . ASP A 1 317 ? 75.411 7.382 24.609 1.00 34.46 511 ASP A O 1
ATOM 2375 N N . THR A 1 318 ? 76.992 8.638 25.620 1.00 37.05 512 THR A N 1
ATOM 2376 C CA . THR A 1 318 ? 76.728 8.154 26.966 1.00 39.10 512 THR A CA 1
ATOM 2377 C C . THR A 1 318 ? 76.686 9.352 27.900 1.00 40.92 512 THR A C 1
ATOM 2378 O O . THR A 1 318 ? 77.568 10.216 27.847 1.00 37.88 512 THR A O 1
ATOM 2382 N N . LEU A 1 319 ? 75.648 9.414 28.727 1.00 37.62 513 LEU A N 1
ATOM 2383 C CA . LEU A 1 319 ? 75.476 10.476 29.710 1.00 37.88 513 LEU A CA 1
ATOM 2384 C C . LEU A 1 319 ? 75.912 9.942 31.069 1.00 34.88 513 LEU A C 1
ATOM 2385 O O . LEU A 1 319 ? 75.318 8.989 31.582 1.00 35.76 513 LEU A O 1
ATOM 2390 N N . THR A 1 320 ? 76.943 10.550 31.647 1.00 36.21 514 THR A N 1
ATOM 2391 C CA . THR A 1 320 ? 77.527 10.035 32.878 1.00 40.34 514 THR A CA 1
ATOM 2392 C C . THR A 1 320 ? 76.863 10.651 34.107 1.00 41.38 514 THR A C 1
ATOM 2393 O O . THR A 1 320 ? 76.417 11.802 34.090 1.00 35.83 514 THR A O 1
ATOM 2397 N N . TYR A 1 321 ? 76.824 9.860 35.187 1.00 44.84 515 TYR A N 1
ATOM 2398 C CA . TYR A 1 321 ? 76.085 10.229 36.393 1.00 40.45 515 TYR A CA 1
ATOM 2399 C C . TYR A 1 321 ? 76.564 11.546 36.990 1.00 41.01 515 TYR A C 1
ATOM 2400 O O . TYR A 1 321 ? 75.796 12.229 37.676 1.00 39.50 515 TYR A O 1
ATOM 2409 N N . SER A 1 322 ? 77.823 11.913 36.762 1.00 37.13 516 SER A N 1
ATOM 2410 C CA . SER A 1 322 ? 78.399 13.086 37.403 1.00 43.04 516 SER A CA 1
ATOM 2411 C C . SER A 1 322 ? 78.326 14.345 36.548 1.00 40.88 516 SER A C 1
ATOM 2412 O O . SER A 1 322 ? 78.584 15.439 37.063 1.00 34.88 516 SER A O 1
ATOM 2415 N N . SER A 1 323 ? 77.972 14.228 35.268 1.00 39.64 517 SER A N 1
ATOM 2416 C CA . SER A 1 323 ? 78.053 15.368 34.364 1.00 38.22 517 SER A CA 1
ATOM 2417 C C . SER A 1 323 ? 76.844 16.291 34.441 1.00 40.88 517 SER A C 1
ATOM 2418 O O . SER A 1 323 ? 76.961 17.468 34.077 1.00 36.53 517 SER A O 1
ATOM 2421 N N . TYR A 1 324 ? 75.690 15.800 34.899 1.00 38.66 518 TYR A N 1
ATOM 2422 C CA . TYR A 1 324 ? 74.436 16.543 34.785 1.00 39.05 518 TYR A CA 1
ATOM 2423 C C . TYR A 1 324 ? 73.749 16.644 36.147 1.00 40.59 518 TYR A C 1
ATOM 2424 O O . TYR A 1 324 ? 72.639 16.153 36.350 1.00 33.60 518 TYR A O 1
ATOM 2433 N N . LYS A 1 325 ? 74.416 17.314 37.090 1.00 39.32 519 LYS A N 1
ATOM 2434 C CA . LYS A 1 325 ? 73.839 17.503 38.415 1.00 39.60 519 LYS A CA 1
ATOM 2435 C C . LYS A 1 325 ? 72.861 18.669 38.463 1.00 39.83 519 LYS A C 1
ATOM 2436 O O . LYS A 1 325 ? 72.047 18.740 39.391 1.00 37.56 519 LYS A O 1
ATOM 2442 N N . VAL A 1 326 ? 72.928 19.579 37.503 1.00 32.03 520 VAL A N 1
ATOM 2443 C CA . VAL A 1 326 ? 71.860 20.546 37.268 1.00 34.90 520 VAL A CA 1
ATOM 2444 C C . VAL A 1 326 ? 71.274 20.239 35.895 1.00 33.73 520 VAL A C 1
ATOM 2445 O O . VAL A 1 326 ? 71.907 19.543 35.082 1.00 31.92 520 VAL A O 1
ATOM 2449 N N . PRO A 1 327 ? 70.054 20.702 35.618 1.00 28.94 521 PRO A N 1
ATOM 2450 C CA . PRO A 1 327 ? 69.494 20.526 34.269 1.00 32.33 521 PRO A CA 1
ATOM 2451 C C . PRO A 1 327 ? 70.419 21.109 33.211 1.00 28.15 521 PRO A C 1
ATOM 2452 O O . PRO A 1 327 ? 70.843 22.263 33.305 1.00 31.25 521 PRO A O 1
ATOM 2456 N N . SER A 1 328 ? 70.731 20.300 32.196 1.00 29.62 522 SER A N 1
ATOM 2457 C CA . SER A 1 328 ? 71.718 20.677 31.192 1.00 33.56 522 SER A CA 1
ATOM 2458 C C . SER A 1 328 ? 71.257 20.278 29.798 1.00 27.77 522 SER A C 1
ATOM 2459 O O . SER A 1 328 ? 70.629 19.231 29.612 1.00 24.08 522 SER A O 1
ATOM 2462 N N . LEU A 1 329 ? 71.586 21.116 28.820 1.00 27.55 523 LEU A N 1
ATOM 2463 C CA . LEU A 1 329 ? 71.278 20.821 27.429 1.00 25.84 523 LEU A CA 1
ATOM 2464 C C . LEU A 1 329 ? 72.218 19.747 26.896 1.00 27.30 523 LEU A C 1
ATOM 2465 O O . LEU A 1 329 ? 73.438 19.844 27.050 1.00 31.16 523 LEU A O 1
ATOM 2470 N N . VAL A 1 330 ? 71.646 18.725 26.269 1.00 25.64 524 VAL A N 1
ATOM 2471 C CA . VAL A 1 330 ? 72.398 17.691 25.570 1.00 23.45 524 VAL A CA 1
ATOM 2472 C C . VAL A 1 330 ? 72.152 17.874 24.080 1.00 27.11 524 VAL A C 1
ATOM 2473 O O . VAL A 1 330 ? 70.998 17.946 23.640 1.00 21.35 524 VAL A O 1
ATOM 2477 N N . SER A 1 331 ? 73.231 17.972 23.307 1.00 20.12 525 SER A N 1
ATOM 2478 C CA . SER A 1 331 ? 73.150 18.248 21.878 1.00 26.55 525 SER A CA 1
ATOM 2479 C C . SER A 1 331 ? 73.892 17.154 21.128 1.00 24.56 525 SER A C 1
ATOM 2480 O O . SER A 1 331 ? 75.083 16.933 21.365 1.00 26.63 525 SER A O 1
ATOM 2483 N N . VAL A 1 332 ? 73.195 16.475 20.224 1.00 23.08 526 VAL A N 1
ATOM 2484 C CA . VAL A 1 332 ? 73.764 15.343 19.507 1.00 22.37 526 VAL A CA 1
ATOM 2485 C C . VAL A 1 332 ? 73.548 15.546 18.015 1.00 25.60 526 VAL A C 1
ATOM 2486 O O . VAL A 1 332 ? 72.525 16.096 17.588 1.00 22.81 526 VAL A O 1
ATOM 2490 N N . VAL A 1 333 ? 74.538 15.140 17.226 1.00 22.34 527 VAL A N 1
ATOM 2491 C CA . VAL A 1 333 ? 74.428 15.187 15.774 1.00 22.79 527 VAL A CA 1
ATOM 2492 C C . VAL A 1 333 ? 73.619 13.985 15.312 1.00 27.91 527 VAL A C 1
ATOM 2493 O O . VAL A 1 333 ? 73.864 12.854 15.746 1.00 27.43 527 VAL A O 1
ATOM 2497 N N . ILE A 1 334 ? 72.637 14.229 14.447 1.00 23.88 528 ILE A N 1
ATOM 2498 C CA . ILE A 1 334 ? 71.928 13.163 13.748 1.00 25.78 528 ILE A CA 1
ATOM 2499 C C . ILE A 1 334 ? 72.744 12.859 12.496 1.00 26.38 528 ILE A C 1
ATOM 2500 O O . ILE A 1 334 ? 72.731 13.627 11.532 1.00 24.34 528 ILE A O 1
ATOM 2505 N N . ASN A 1 335 ? 73.481 11.741 12.526 1.00 25.68 529 ASN A N 1
ATOM 2506 C CA . ASN A 1 335 ? 74.356 11.360 11.422 1.00 30.47 529 ASN A CA 1
ATOM 2507 C C . ASN A 1 335 ? 73.563 11.200 10.127 1.00 25.91 529 ASN A C 1
ATOM 2508 O O . ASN A 1 335 ? 72.354 10.952 10.153 1.00 25.77 529 ASN A O 1
ATOM 2513 N N . PRO A 1 336 ? 74.231 11.326 8.977 1.00 23.76 530 PRO A N 1
ATOM 2514 C CA . PRO A 1 336 ? 73.558 11.012 7.707 1.00 24.35 530 PRO A CA 1
ATOM 2515 C C . PRO A 1 336 ? 72.970 9.613 7.661 1.00 27.45 530 PRO A C 1
ATOM 2516 O O . PRO A 1 336 ? 71.922 9.416 7.036 1.00 31.03 530 PRO A O 1
ATOM 2520 N N . GLU A 1 337 ? 73.594 8.632 8.315 1.00 26.25 531 GLU A N 1
ATOM 2521 C CA . GLU A 1 337 ? 72.995 7.302 8.356 1.00 27.12 531 GLU A CA 1
ATOM 2522 C C . GLU A 1 337 ? 71.732 7.265 9.209 1.00 29.94 531 GLU A C 1
ATOM 2523 O O . GLU A 1 337 ? 70.942 6.323 9.080 1.00 30.00 531 GLU A O 1
ATOM 2529 N N . LEU A 1 338 ? 71.514 8.265 10.062 1.00 27.64 532 LEU A N 1
ATOM 2530 C CA . LEU A 1 338 ? 70.318 8.338 10.892 1.00 26.06 532 LEU A CA 1
ATOM 2531 C C . LEU A 1 338 ? 69.263 9.279 10.332 1.00 24.49 532 LEU A C 1
ATOM 2532 O O . LEU A 1 338 ? 68.190 9.407 10.930 1.00 26.30 532 LEU A O 1
ATOM 2537 N N . GLN A 1 339 ? 69.541 9.948 9.213 1.00 25.10 533 GLN A N 1
ATOM 2538 C CA . GLN A 1 339 ? 68.558 10.802 8.545 1.00 22.54 533 GLN A CA 1
ATOM 2539 C C . GLN A 1 339 ? 67.780 9.926 7.569 1.00 23.02 533 GLN A C 1
ATOM 2540 O O . GLN A 1 339 ? 68.137 9.786 6.398 1.00 24.63 533 GLN A O 1
ATOM 2546 N N . THR A 1 340 ? 66.713 9.307 8.063 1.00 24.01 534 THR A N 1
ATOM 2547 C CA . THR A 1 340 ? 65.885 8.372 7.330 1.00 26.76 534 THR A CA 1
ATOM 2548 C C . THR A 1 340 ? 64.427 8.741 7.532 1.00 28.84 534 THR A C 1
ATOM 2549 O O . THR A 1 340 ? 64.102 9.572 8.389 1.00 29.35 534 THR A O 1
ATOM 2553 N N . PRO A 1 341 ? 63.506 8.150 6.760 1.00 29.70 535 PRO A N 1
ATOM 2554 C CA . PRO A 1 341 ? 62.082 8.412 7.012 1.00 28.40 535 PRO A CA 1
ATOM 2555 C C . PRO A 1 341 ? 61.554 7.764 8.285 1.00 28.66 535 PRO A C 1
ATOM 2556 O O . PRO A 1 341 ? 60.410 8.042 8.666 1.00 34.30 535 PRO A O 1
ATOM 2560 N N . ALA A 1 342 ? 62.340 6.918 8.963 1.00 27.55 536 ALA A N 1
ATOM 2561 C CA . ALA A 1 342 ? 61.828 6.246 10.162 1.00 29.84 536 ALA A CA 1
ATOM 2562 C C . ALA A 1 342 ? 63.008 5.923 11.085 1.00 33.10 536 ALA A C 1
ATOM 2563 O O . ALA A 1 342 ? 63.530 4.805 11.122 1.00 24.71 536 ALA A O 1
ATOM 2565 N N . THR A 1 343 ? 63.426 6.928 11.851 1.00 28.48 537 THR A N 1
ATOM 2566 C CA . THR A 1 343 ? 64.472 6.785 12.852 1.00 27.64 537 THR A CA 1
ATOM 2567 C C . THR A 1 343 ? 63.896 7.129 14.217 1.00 28.67 537 THR A C 1
ATOM 2568 O O . THR A 1 343 ? 63.123 8.083 14.350 1.00 27.50 537 THR A O 1
ATOM 2572 N N . LYS A 1 344 ? 64.262 6.352 15.232 1.00 26.72 538 LYS A N 1
ATOM 2573 C CA . LYS A 1 344 ? 63.866 6.657 16.597 1.00 29.32 538 LYS A CA 1
ATOM 2574 C C . LYS A 1 344 ? 65.103 6.789 17.478 1.00 25.91 538 LYS A C 1
ATOM 2575 O O . LYS A 1 344 ? 66.152 6.196 17.205 1.00 28.12 538 LYS A O 1
ATOM 2581 N N . PHE A 1 345 ? 64.970 7.587 18.533 1.00 25.05 539 PHE A N 1
ATOM 2582 C CA . PHE A 1 345 ? 66.046 7.862 19.473 1.00 21.66 539 PHE A CA 1
ATOM 2583 C C . PHE A 1 345 ? 65.668 7.315 20.838 1.00 26.99 539 PHE A C 1
ATOM 2584 O O . PHE A 1 345 ? 64.504 7.386 21.242 1.00 26.61 539 PHE A O 1
ATOM 2592 N N . CYS A 1 346 ? 66.653 6.777 21.551 1.00 25.45 540 CYS A N 1
ATOM 2593 C CA . CYS A 1 346 ? 66.373 6.046 22.775 1.00 29.08 540 CYS A CA 1
ATOM 2594 C C . CYS A 1 346 ? 67.388 6.383 23.856 1.00 29.17 540 CYS A C 1
ATOM 2595 O O . CYS A 1 346 ? 68.589 6.492 23.588 1.00 31.03 540 CYS A O 1
ATOM 2598 N N . LEU A 1 347 ? 66.884 6.547 25.078 1.00 29.74 541 LEU A N 1
ATOM 2599 C CA . LEU A 1 347 ? 67.691 6.693 26.282 1.00 25.23 541 LEU A CA 1
ATOM 2600 C C . LEU A 1 347 ? 67.400 5.514 27.195 1.00 32.00 541 LEU A C 1
ATOM 2601 O O . LEU A 1 347 ? 66.235 5.217 27.475 1.00 31.15 541 LEU A O 1
ATOM 2606 N N . ARG A 1 348 ? 68.450 4.850 27.666 1.00 29.86 542 ARG A N 1
ATOM 2607 C CA . ARG A 1 348 ? 68.273 3.723 28.568 1.00 35.62 542 ARG A CA 1
ATOM 2608 C C . ARG A 1 348 ? 69.335 3.777 29.654 1.00 34.02 542 ARG A C 1
ATOM 2609 O O . ARG A 1 348 ? 70.512 4.015 29.364 1.00 32.23 542 ARG A O 1
ATOM 2617 N N . GLN A 1 349 ? 68.913 3.572 30.898 1.00 32.01 543 GLN A N 1
ATOM 2618 C CA . GLN A 1 349 ? 69.833 3.492 32.021 1.00 35.36 543 GLN A CA 1
ATOM 2619 C C . GLN A 1 349 ? 70.328 2.061 32.167 1.00 41.26 543 GLN A C 1
ATOM 2620 O O . GLN A 1 349 ? 69.570 1.107 31.966 1.00 35.48 543 GLN A O 1
ATOM 2626 N N . LYS A 1 350 ? 71.609 1.918 32.514 1.00 38.63 544 LYS A N 1
ATOM 2627 C CA . LYS A 1 350 ? 72.192 0.587 32.650 1.00 44.74 544 LYS A CA 1
ATOM 2628 C C . LYS A 1 350 ? 71.642 -0.127 33.880 1.00 40.16 544 LYS A C 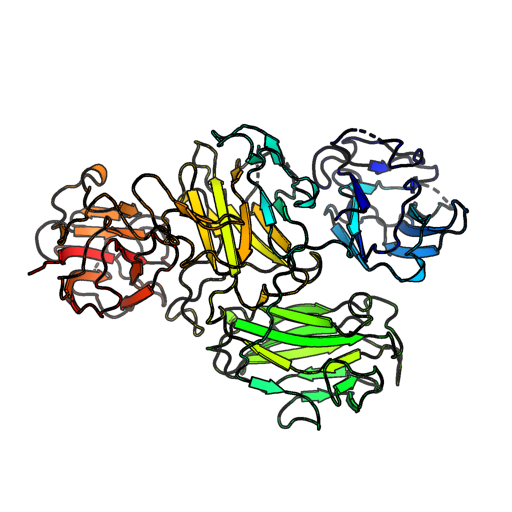1
ATOM 2629 O O . LYS A 1 350 ? 71.096 -1.232 33.776 1.00 41.54 544 LYS A O 1
ATOM 2635 N N . SER A 1 351 ? 71.755 0.496 35.053 1.00 38.00 545 SER A N 1
ATOM 2636 C CA . SER A 1 351 ? 71.244 -0.105 36.278 1.00 39.04 545 SER A CA 1
ATOM 2637 C C . SER A 1 351 ? 71.037 0.975 37.331 1.00 43.50 545 SER A C 1
ATOM 2638 O O . SER A 1 351 ? 71.618 2.062 37.262 1.00 44.38 545 SER A O 1
ATOM 2641 N N . HIS A 1 352 ? 70.196 0.648 38.312 1.00 38.96 546 HIS A N 1
ATOM 2642 C CA . HIS A 1 352 ? 69.891 1.534 39.426 1.00 42.71 546 HIS A CA 1
ATOM 2643 C C . HIS A 1 352 ? 69.604 0.677 40.652 1.00 45.36 546 HIS A C 1
ATOM 2644 O O . HIS A 1 352 ? 69.394 -0.533 40.551 1.00 43.07 546 HIS A O 1
ATOM 2651 N N . GLN A 1 353 ? 69.582 1.322 41.820 1.00 46.72 547 GLN A N 1
ATOM 2652 C CA . GLN A 1 353 ? 69.463 0.620 43.093 1.00 50.22 547 GLN A CA 1
ATOM 2653 C C . GLN A 1 353 ? 68.052 0.669 43.671 1.00 48.81 547 GLN A C 1
ATOM 2654 O O . GLN A 1 353 ? 67.878 0.543 44.889 1.00 50.53 547 GLN A O 1
ATOM 2660 N N . GLY A 1 354 ? 67.041 0.844 42.830 1.00 44.71 548 GLY A N 1
ATOM 2661 C CA . GLY A 1 354 ? 65.662 0.661 43.235 1.00 48.68 548 GLY A CA 1
ATOM 2662 C C . GLY A 1 354 ? 64.847 1.931 43.103 1.00 47.19 548 GLY A C 1
ATOM 2663 O O . GLY A 1 354 ? 65.304 2.953 42.580 1.00 44.86 548 GLY A O 1
ATOM 2664 N N . TYR A 1 355 ? 63.611 1.850 43.596 1.00 38.78 549 TYR A N 1
ATOM 2665 C CA . TYR A 1 355 ? 62.680 2.966 43.514 1.00 37.55 549 TYR A CA 1
ATOM 2666 C C . TYR A 1 355 ? 63.273 4.209 44.166 1.00 42.04 549 TYR A C 1
ATOM 2667 O O . TYR A 1 355 ? 63.886 4.140 45.234 1.00 42.93 549 TYR A O 1
ATOM 2676 N N . ASN A 1 356 ? 63.095 5.350 43.502 1.00 40.05 550 ASN A N 1
ATOM 2677 C CA . ASN A 1 356 ? 63.593 6.645 43.961 1.00 38.65 550 ASN A CA 1
ATOM 2678 C C . ASN A 1 356 ? 65.110 6.664 44.146 1.00 40.50 550 ASN A C 1
ATOM 2679 O O . ASN A 1 356 ? 65.638 7.523 44.863 1.00 37.98 550 ASN A O 1
ATOM 2684 N N . ARG A 1 357 ? 65.830 5.741 43.512 1.00 35.13 551 ARG A N 1
ATOM 2685 C CA . ARG A 1 357 ? 67.282 5.684 43.590 1.00 37.72 551 ARG A CA 1
ATOM 2686 C C . ARG A 1 357 ? 67.894 5.987 42.228 1.00 36.65 551 ARG A C 1
ATOM 2687 O O . ARG A 1 357 ? 67.406 5.509 41.199 1.00 37.63 551 ARG A O 1
ATOM 2695 N N . ASN A 1 358 ? 68.970 6.776 42.238 1.00 35.56 552 ASN A N 1
ATOM 2696 C CA . ASN A 1 358 ? 69.719 7.145 41.036 1.00 38.94 552 ASN A CA 1
ATOM 2697 C C . ASN A 1 358 ? 68.772 7.627 39.938 1.00 36.51 552 ASN A C 1
ATOM 2698 O O . ASN A 1 358 ? 68.655 7.033 38.865 1.00 37.56 552 ASN A O 1
ATOM 2703 N N . VAL A 1 359 ? 68.088 8.719 40.237 1.00 33.56 553 VAL A N 1
ATOM 2704 C CA . VAL A 1 359 ? 66.969 9.202 39.437 1.00 35.04 553 VAL A CA 1
ATOM 2705 C C . VAL A 1 359 ? 67.467 10.209 38.409 1.00 35.52 553 VAL A C 1
ATOM 2706 O O . VAL A 1 359 ? 68.282 11.088 38.718 1.00 31.00 553 VAL A O 1
ATOM 2710 N N . TRP A 1 360 ? 66.973 10.078 37.177 1.00 33.76 554 TRP A N 1
ATOM 2711 C CA . TRP A 1 360 ? 67.250 11.023 36.106 1.00 30.24 554 TRP A CA 1
ATOM 2712 C C . TRP A 1 360 ? 65.941 11.487 35.484 1.00 31.12 554 TRP A C 1
ATOM 2713 O O . TRP A 1 360 ? 64.919 10.797 35.543 1.00 31.92 554 TRP A O 1
ATOM 2724 N N . ALA A 1 361 ? 65.983 12.677 34.886 1.00 28.52 555 ALA A N 1
ATOM 2725 C CA . ALA A 1 361 ? 64.810 13.276 34.270 1.00 28.34 555 ALA A CA 1
ATOM 2726 C C . ALA A 1 361 ? 65.205 13.960 32.970 1.00 29.15 555 ALA A C 1
ATOM 2727 O O . ALA A 1 361 ? 66.316 14.480 32.836 1.00 28.08 555 ALA A O 1
ATOM 2729 N N . VAL A 1 362 ? 64.279 13.956 32.007 1.00 26.14 556 VAL A N 1
ATOM 2730 C CA . VAL A 1 362 ? 64.477 14.621 30.727 1.00 28.36 556 VAL A CA 1
ATOM 2731 C C . VAL A 1 362 ? 63.289 15.534 30.460 1.00 24.55 556 VAL A C 1
ATOM 2732 O O . VAL A 1 362 ? 62.201 15.362 31.017 1.00 22.56 556 VAL A O 1
ATOM 2736 N N . ASP A 1 363 ? 63.509 16.506 29.577 1.00 22.68 557 ASP A N 1
ATOM 2737 C CA . ASP A 1 363 ? 62.460 17.449 29.221 1.00 22.71 557 ASP A CA 1
ATOM 2738 C C . ASP A 1 363 ? 62.839 18.154 27.925 1.00 22.66 557 ASP A C 1
ATOM 2739 O O . ASP A 1 363 ? 64.019 18.248 27.575 1.00 22.55 557 ASP A O 1
ATOM 2744 N N . PHE A 1 364 ? 61.819 18.633 27.216 1.00 22.15 558 PHE A N 1
ATOM 2745 C CA . PHE A 1 364 ? 61.973 19.451 26.011 1.00 23.36 558 PHE A CA 1
ATOM 2746 C C . PHE A 1 364 ? 62.882 18.776 24.979 1.00 23.25 558 PHE A C 1
ATOM 2747 O O . PHE A 1 364 ? 63.927 19.300 24.582 1.00 18.32 558 PHE A O 1
ATOM 2755 N N . PHE A 1 365 ? 62.463 17.586 24.546 1.00 18.77 559 PHE A N 1
ATOM 2756 C CA . PHE A 1 365 ? 63.040 17.001 23.342 1.00 22.11 559 PHE A CA 1
ATOM 2757 C C . PHE A 1 365 ? 62.742 17.905 22.153 1.00 22.99 559 PHE A C 1
ATOM 2758 O O . PHE A 1 365 ? 61.606 18.344 21.974 1.00 23.39 559 PHE A O 1
ATOM 2766 N N . HIS A 1 366 ? 63.759 18.202 21.346 1.00 22.01 560 HIS A N 1
ATOM 2767 C CA . HIS A 1 366 ? 63.492 18.939 20.118 1.00 22.24 560 HIS A CA 1
ATOM 2768 C C . HIS A 1 366 ? 64.589 18.652 19.107 1.00 22.08 560 HIS A C 1
ATOM 2769 O O . HIS A 1 366 ? 65.670 18.166 19.451 1.00 21.63 560 HIS A O 1
ATOM 2776 N N . VAL A 1 367 ? 64.282 18.939 17.844 1.00 20.00 561 VAL A N 1
ATOM 2777 C CA . VAL A 1 367 ? 65.191 18.679 16.739 1.00 22.43 561 VAL A CA 1
ATOM 2778 C C . VAL A 1 367 ? 65.369 19.958 15.938 1.00 25.60 561 VAL A C 1
ATOM 2779 O O . VAL A 1 367 ? 64.484 20.819 15.898 1.00 25.23 561 VAL A O 1
ATOM 2783 N N . LEU A 1 368 ? 66.528 20.079 15.306 1.00 22.27 562 LEU A N 1
ATOM 2784 C CA . LEU A 1 368 ? 66.886 21.249 14.523 1.00 22.28 562 LEU A CA 1
ATOM 2785 C C . LEU A 1 368 ? 67.480 20.797 13.193 1.00 21.78 562 LEU A C 1
ATOM 2786 O O . LEU A 1 368 ? 67.935 19.658 13.069 1.00 21.48 562 LEU A O 1
ATOM 2791 N N . PRO A 1 369 ? 67.470 21.669 12.190 1.00 22.12 563 PRO A N 1
ATOM 2792 C CA . PRO A 1 369 ? 68.162 21.353 10.934 1.00 20.46 563 PRO A CA 1
ATOM 2793 C C . PRO A 1 369 ? 69.670 21.291 11.131 1.00 21.31 563 PRO A C 1
ATOM 2794 O O . PRO A 1 369 ? 70.213 21.645 12.181 1.00 18.87 563 PRO A O 1
ATOM 2798 N N . VAL A 1 370 ? 70.353 20.817 10.084 1.00 19.58 564 VAL A N 1
ATOM 2799 C CA . VAL A 1 370 ? 71.811 20.685 10.138 1.00 21.70 564 VAL A CA 1
ATOM 2800 C C . VAL A 1 370 ? 72.460 22.038 10.407 1.00 24.93 564 VAL A C 1
ATOM 2801 O O . VAL A 1 370 ? 73.274 22.184 11.326 1.00 24.73 564 VAL A O 1
ATOM 2805 N N . LEU A 1 371 ? 72.101 23.052 9.614 1.00 24.89 565 LEU A N 1
ATOM 2806 C CA . LEU A 1 371 ? 72.589 24.417 9.736 1.00 24.40 565 LEU A CA 1
ATOM 2807 C C . LEU A 1 371 ? 71.473 25.350 10.187 1.00 20.81 565 LEU A C 1
ATOM 2808 O O . LEU A 1 371 ? 70.331 25.208 9.741 1.00 23.94 565 LEU A O 1
ATOM 2813 N N . PRO A 1 372 ? 71.766 26.324 11.042 1.00 25.93 566 PRO A N 1
ATOM 2814 C CA . PRO A 1 372 ? 70.761 27.344 11.351 1.00 23.72 566 PRO A CA 1
ATOM 2815 C C . PRO A 1 372 ? 70.473 28.193 10.124 1.00 26.63 566 PRO A C 1
ATOM 2816 O O . PRO A 1 372 ? 71.355 28.448 9.300 1.00 25.37 566 PRO A O 1
ATOM 2820 N N . SER A 1 373 ? 69.208 28.615 9.998 1.00 27.41 567 SER A N 1
ATOM 2821 C CA . SER A 1 373 ? 68.808 29.438 8.858 1.00 32.90 567 SER A CA 1
ATOM 2822 C C . SER A 1 373 ? 69.599 30.737 8.812 1.00 31.02 567 SER A C 1
ATOM 2823 O O . SER A 1 373 ? 69.953 31.224 7.733 1.00 32.51 567 SER A O 1
ATOM 2826 N N . THR A 1 374 ? 69.884 31.307 9.981 1.00 29.65 568 THR A N 1
ATOM 2827 C CA . THR A 1 374 ? 70.626 32.553 10.099 1.00 34.14 568 THR A CA 1
ATOM 2828 C C . THR A 1 374 ? 72.099 32.418 9.735 1.00 29.52 568 THR A C 1
ATOM 2829 O O . THR A 1 374 ? 72.759 33.445 9.550 1.00 24.85 568 THR A O 1
ATOM 2833 N N . MET A 1 375 ? 72.630 31.196 9.636 1.00 26.85 569 MET A N 1
ATOM 2834 C CA . MET A 1 375 ? 74.064 30.983 9.420 1.00 29.22 569 MET A CA 1
ATOM 2835 C C . MET A 1 375 ? 74.877 31.797 10.422 1.00 28.07 569 MET A C 1
ATOM 2836 O O . MET A 1 375 ? 75.869 32.443 10.079 1.00 25.61 569 MET A O 1
ATOM 2841 N N . SER A 1 376 ? 74.443 31.758 11.684 1.00 26.35 570 SER A N 1
ATOM 2842 C CA . SER A 1 376 ? 74.857 32.768 12.650 1.00 26.32 570 SER A CA 1
ATOM 2843 C C . SER A 1 376 ? 76.303 32.600 13.101 1.00 25.58 570 SER A C 1
ATOM 2844 O O . SER A 1 376 ? 76.919 33.576 13.537 1.00 23.27 570 SER A O 1
ATOM 2847 N N . HIS A 1 377 ? 76.862 31.393 13.033 1.00 24.35 571 HIS A N 1
ATOM 2848 C CA . HIS A 1 377 ? 78.213 31.178 13.534 1.00 23.05 571 HIS A CA 1
ATOM 2849 C C . HIS A 1 377 ? 79.043 30.418 12.514 1.00 22.08 571 HIS A C 1
ATOM 2850 O O . HIS A 1 377 ? 78.521 29.722 11.639 1.00 21.61 571 HIS A O 1
ATOM 2857 N N . MET A 1 378 ? 80.357 30.571 12.638 1.00 19.16 572 MET A N 1
ATOM 2858 C CA . MET A 1 378 ? 81.277 30.051 11.642 1.00 18.71 572 MET A CA 1
ATOM 2859 C C . MET A 1 378 ? 82.600 29.722 12.306 1.00 17.54 572 MET A C 1
ATOM 2860 O O . MET A 1 378 ? 82.884 30.145 13.429 1.00 22.87 572 MET A O 1
ATOM 2865 N N . ILE A 1 379 ? 83.406 28.949 11.590 1.00 20.30 573 ILE A N 1
ATOM 2866 C CA . ILE A 1 379 ? 84.814 28.759 11.901 1.00 18.14 573 ILE A CA 1
ATOM 2867 C C . ILE A 1 379 ? 85.598 29.018 10.622 1.00 22.45 573 ILE A C 1
ATOM 2868 O O . ILE A 1 379 ? 85.123 28.718 9.521 1.00 22.50 573 ILE A O 1
ATOM 2873 N N . GLN A 1 380 ? 86.781 29.607 10.765 1.00 23.33 574 GLN A N 1
ATOM 2874 C CA . GLN A 1 380 ? 87.683 29.846 9.652 1.00 23.36 574 GLN A CA 1
ATOM 2875 C C . GLN A 1 380 ? 89.104 29.608 10.135 1.00 19.83 574 GLN A C 1
ATOM 2876 O O . GLN A 1 380 ? 89.430 29.907 11.289 1.00 23.32 574 GLN A O 1
ATOM 2882 N N . PHE A 1 381 ? 89.941 29.061 9.258 1.00 20.47 575 PHE A N 1
ATOM 2883 C CA . PHE A 1 381 ? 91.332 28.804 9.605 1.00 20.40 575 PHE A CA 1
ATOM 2884 C C . PHE A 1 381 ? 92.126 28.555 8.333 1.00 20.35 575 PHE A C 1
ATOM 2885 O O . PHE A 1 381 ? 91.571 28.219 7.284 1.00 20.45 575 PHE A O 1
ATOM 2893 N N . SER A 1 382 ? 93.438 28.723 8.446 1.00 20.24 576 SER A N 1
ATOM 2894 C CA . SER A 1 382 ? 94.366 28.323 7.402 1.00 22.04 576 SER A CA 1
ATOM 2895 C C . SER A 1 382 ? 95.015 27.013 7.813 1.00 23.06 576 SER A C 1
ATOM 2896 O O . SER A 1 382 ? 95.276 26.787 8.997 1.00 22.82 576 SER A O 1
ATOM 2899 N N . ILE A 1 383 ? 95.255 26.144 6.840 1.00 18.06 577 ILE A N 1
ATOM 2900 C CA . ILE A 1 383 ? 95.847 24.843 7.110 1.00 21.65 577 ILE A CA 1
ATOM 2901 C C . ILE A 1 383 ? 96.821 24.512 5.988 1.00 23.20 577 ILE A C 1
ATOM 2902 O O . ILE A 1 383 ? 96.586 24.839 4.819 1.00 22.65 577 ILE A O 1
ATOM 2907 N N . ASN A 1 384 ? 97.936 23.899 6.358 1.00 27.42 578 ASN A N 1
ATOM 2908 C CA . ASN A 1 384 ? 98.907 23.367 5.414 1.00 26.00 578 ASN A CA 1
ATOM 2909 C C . ASN A 1 384 ? 99.097 21.899 5.757 1.00 26.15 578 ASN A C 1
ATOM 2910 O O . ASN A 1 384 ? 99.425 21.571 6.899 1.00 24.52 578 ASN A O 1
ATOM 2915 N N . LEU A 1 385 ? 98.865 21.025 4.784 1.00 28.16 579 LEU A N 1
ATOM 2916 C CA . LEU A 1 385 ? 99.064 19.590 4.943 1.00 27.94 579 LEU A CA 1
ATOM 2917 C C . LEU A 1 385 ? 100.337 19.194 4.207 1.00 31.63 579 LEU A C 1
ATOM 2918 O O . LEU A 1 385 ? 100.472 19.461 3.009 1.00 35.19 579 LEU A O 1
ATOM 2923 N N . GLY A 1 386 ? 101.273 18.575 4.926 1.00 38.03 580 GLY A N 1
ATOM 2924 C CA . GLY A 1 386 ? 102.530 18.143 4.360 1.00 38.51 580 GLY A CA 1
ATOM 2925 C C . GLY A 1 386 ? 103.660 19.151 4.462 1.00 44.40 580 GLY A C 1
ATOM 2926 O O . GLY A 1 386 ? 104.817 18.750 4.620 1.00 46.68 580 GLY A O 1
ATOM 2927 N N . CYS A 1 387 ? 103.355 20.448 4.372 1.00 38.38 581 CYS A N 1
ATOM 2928 C CA . CYS A 1 387 ? 104.344 21.524 4.472 1.00 40.81 581 CYS A CA 1
ATOM 2929 C C . CYS A 1 387 ? 105.382 21.423 3.350 1.00 46.97 581 CYS A C 1
ATOM 2930 O O . CYS A 1 387 ? 106.564 21.152 3.569 1.00 47.98 581 CYS A O 1
ATOM 2933 N N . GLY A 1 388 ? 104.902 21.663 2.133 1.00 50.01 582 GLY A N 1
ATOM 2934 C CA . GLY A 1 388 ? 105.787 21.620 0.987 1.00 53.78 582 GLY A CA 1
ATOM 2935 C C . GLY A 1 388 ? 106.205 20.234 0.557 1.00 60.33 582 GLY A C 1
ATOM 2936 O O . GLY A 1 388 ? 107.167 20.097 -0.204 1.00 67.97 582 GLY A O 1
ATOM 2937 N N . THR A 1 389 ? 105.521 19.196 1.033 1.00 60.16 583 THR A N 1
ATOM 2938 C CA . THR A 1 389 ? 105.726 17.840 0.531 1.00 62.99 583 THR A CA 1
ATOM 2939 C C . THR A 1 389 ? 104.416 17.076 0.664 1.00 64.86 583 THR A C 1
ATOM 2940 O O . THR A 1 389 ? 103.928 16.869 1.780 1.00 58.58 583 THR A O 1
ATOM 2944 N N . HIS A 1 390 ? 103.835 16.679 -0.469 1.00 64.75 584 HIS A N 1
ATOM 2945 C CA . HIS A 1 390 ? 102.640 15.847 -0.447 1.00 65.13 584 HIS A CA 1
ATOM 2946 C C . HIS A 1 390 ? 102.956 14.525 0.234 1.00 64.12 584 HIS A C 1
ATOM 2947 O O . HIS A 1 390 ? 103.798 13.756 -0.237 1.00 62.71 584 HIS A O 1
ATOM 2954 N N . GLN A 1 391 ? 102.279 14.269 1.349 1.00 63.43 585 GLN A N 1
ATOM 2955 C CA . GLN A 1 391 ? 102.435 13.025 2.088 1.00 58.65 585 GLN A CA 1
ATOM 2956 C C . GLN A 1 391 ? 101.133 12.244 2.016 1.00 56.43 585 GLN A C 1
ATOM 2957 O O . GLN A 1 391 ? 100.133 12.665 2.619 1.00 54.95 585 GLN A O 1
ATOM 2963 N N . PRO A 1 392 ? 101.082 11.132 1.286 1.00 56.30 586 PRO A N 1
ATOM 2964 C CA . PRO A 1 392 ? 99.860 10.320 1.269 1.00 54.24 586 PRO A CA 1
ATOM 2965 C C . PRO A 1 392 ? 99.508 9.826 2.664 1.00 52.40 586 PRO A C 1
ATOM 2966 O O . PRO A 1 392 ? 100.384 9.512 3.473 1.00 52.89 586 PRO A O 1
ATOM 2970 N N . GLY A 1 393 ? 98.205 9.770 2.945 1.00 44.37 587 GLY A N 1
ATOM 2971 C CA . GLY A 1 393 ? 97.720 9.385 4.253 1.00 42.70 587 GLY A CA 1
ATOM 2972 C C . GLY A 1 393 ? 97.662 10.500 5.273 1.00 40.37 587 GLY A C 1
ATOM 2973 O O . GLY A 1 393 ? 97.130 10.284 6.370 1.00 40.48 587 GLY A O 1
ATOM 2974 N N . ASN A 1 394 ? 98.198 11.679 4.956 1.00 38.56 588 ASN A N 1
ATOM 2975 C CA . ASN A 1 394 ? 98.147 12.841 5.839 1.00 36.11 588 ASN A CA 1
ATOM 2976 C C . ASN A 1 394 ? 96.760 13.463 5.734 1.00 35.00 588 ASN A C 1
ATOM 2977 O O . ASN A 1 394 ? 96.411 14.045 4.702 1.00 31.08 588 ASN A O 1
ATOM 2982 N N . SER A 1 395 ? 95.974 13.353 6.802 1.00 34.82 589 SER A N 1
ATOM 2983 C CA . SER A 1 395 ? 94.598 13.823 6.790 1.00 28.40 589 SER A CA 1
ATOM 2984 C C . SER A 1 395 ? 94.230 14.347 8.169 1.00 27.35 589 SER A C 1
ATOM 2985 O O . SER A 1 395 ? 94.605 13.757 9.186 1.00 26.78 589 SER A O 1
ATOM 2988 N N . VAL A 1 396 ? 93.490 15.452 8.196 1.00 25.08 590 VAL A N 1
ATOM 2989 C CA . VAL A 1 396 ? 93.076 16.098 9.436 1.00 20.29 590 VAL A CA 1
ATOM 2990 C C . VAL A 1 396 ? 91.558 16.159 9.463 1.00 23.63 590 VAL A C 1
ATOM 2991 O O . VAL A 1 396 ? 90.935 16.700 8.541 1.00 26.02 590 VAL A O 1
ATOM 2995 N N . SER A 1 397 ? 90.965 15.615 10.519 1.00 22.41 591 SER A N 1
ATOM 2996 C CA . SER A 1 397 ? 89.535 15.730 10.744 1.00 25.52 591 SER A CA 1
ATOM 2997 C C . SER A 1 397 ? 89.259 16.898 11.679 1.00 24.19 591 SER A C 1
ATOM 2998 O O . SER A 1 397 ? 89.964 17.095 12.674 1.00 22.31 591 SER A O 1
ATOM 3001 N N . LEU A 1 398 ? 88.235 17.676 11.345 1.00 20.99 592 LEU A N 1
ATOM 3002 C CA . LEU A 1 398 ? 87.808 18.808 12.151 1.00 22.36 592 LEU A CA 1
ATOM 3003 C C . LEU A 1 398 ? 86.581 18.395 12.950 1.00 21.34 592 LEU A C 1
ATOM 3004 O O . LEU A 1 398 ? 85.528 18.104 12.373 1.00 20.10 592 LEU A O 1
ATOM 3009 N N . GLU A 1 399 ? 86.717 18.374 14.270 1.00 18.08 593 GLU A N 1
ATOM 3010 C CA . GLU A 1 399 ? 85.699 17.825 15.149 1.00 22.97 593 GLU A CA 1
ATOM 3011 C C . GLU A 1 399 ? 85.323 18.850 16.207 1.00 20.28 593 GLU A C 1
ATOM 3012 O O . GLU A 1 399 ? 86.041 19.825 16.440 1.00 21.35 593 GLU A O 1
ATOM 3018 N N . PHE A 1 400 ? 84.176 18.619 16.844 1.00 20.05 594 PHE A N 1
ATOM 3019 C CA . PHE A 1 400 ? 83.727 19.454 17.947 1.00 18.31 594 PHE A CA 1
ATOM 3020 C C . PHE A 1 400 ? 83.165 18.578 19.055 1.00 25.19 594 PHE A C 1
ATOM 3021 O O . PHE A 1 400 ? 82.740 17.439 18.833 1.00 20.67 594 PHE A O 1
ATOM 3029 N N . SER A 1 401 ? 83.169 19.138 20.260 1.00 21.67 595 SER A N 1
ATOM 3030 C CA . SER A 1 401 ? 82.612 18.498 21.437 1.00 22.39 595 SER A CA 1
ATOM 3031 C C . SER A 1 401 ? 81.770 19.514 22.189 1.00 24.38 595 SER A C 1
ATOM 3032 O O . SER A 1 401 ? 82.124 20.694 22.263 1.00 25.45 595 SER A O 1
ATOM 3035 N N . THR A 1 402 ? 80.647 19.050 22.738 1.00 26.01 596 THR A N 1
ATOM 3036 C CA . THR A 1 402 ? 79.785 19.875 23.575 1.00 25.00 596 THR A CA 1
ATOM 3037 C C . THR A 1 402 ? 79.696 19.336 24.999 1.00 26.81 596 THR A C 1
ATOM 3038 O O . THR A 1 402 ? 78.806 19.733 25.759 1.00 28.15 596 THR A O 1
ATOM 3042 N N . ASN A 1 403 ? 80.605 18.439 25.380 1.00 24.73 597 ASN A N 1
ATOM 3043 C CA . ASN A 1 403 ? 80.610 17.853 26.718 1.00 28.71 597 ASN A CA 1
ATOM 3044 C C . ASN A 1 403 ? 82.032 17.774 27.267 1.00 29.34 597 ASN A C 1
ATOM 3045 O O . ASN A 1 403 ? 82.434 16.767 27.859 1.00 30.52 597 ASN A O 1
ATOM 3050 N N . HIS A 1 404 ? 82.812 18.839 27.065 1.00 26.99 598 HIS A N 1
ATOM 3051 C CA . HIS A 1 404 ? 84.162 18.964 27.619 1.00 31.59 598 HIS A CA 1
ATOM 3052 C C . HIS A 1 404 ? 85.073 17.825 27.166 1.00 31.85 598 HIS A C 1
ATOM 3053 O O . HIS A 1 404 ? 85.834 17.260 27.957 1.00 32.23 598 HIS A O 1
ATOM 3060 N N . GLY A 1 405 ? 85.000 17.488 25.881 1.00 24.87 599 GLY A N 1
ATOM 3061 C CA . GLY A 1 405 ? 85.890 16.507 25.303 1.00 28.73 599 GLY A CA 1
ATOM 3062 C C . GLY A 1 405 ? 85.536 15.065 25.579 1.00 29.78 599 GLY A C 1
ATOM 3063 O O . GLY A 1 405 ? 86.285 14.174 25.158 1.00 29.22 599 GLY A O 1
ATOM 3064 N N . ARG A 1 406 ? 84.420 14.801 26.265 1.00 29.58 600 ARG A N 1
ATOM 3065 C CA . ARG A 1 406 ? 84.039 13.420 26.554 1.00 32.35 600 ARG A CA 1
ATOM 3066 C C . ARG A 1 406 ? 83.780 12.638 25.271 1.00 31.48 600 ARG A C 1
ATOM 3067 O O . ARG A 1 406 ? 84.154 11.463 25.165 1.00 31.79 600 ARG A O 1
ATOM 3075 N N . SER A 1 407 ? 83.153 13.273 24.282 1.00 27.93 601 SER A N 1
ATOM 3076 C CA . SER A 1 407 ? 82.959 12.656 22.978 1.00 27.07 601 SER A CA 1
ATOM 3077 C C . SER A 1 407 ? 83.009 13.740 21.912 1.00 28.92 601 SER A C 1
ATOM 3078 O O . SER A 1 407 ? 82.762 14.919 22.184 1.00 24.51 601 SER A O 1
ATOM 3081 N N . TRP A 1 408 ? 83.333 13.327 20.688 1.00 26.21 602 TRP A N 1
ATOM 3082 C CA . TRP A 1 408 ? 83.574 14.248 19.589 1.00 27.49 602 TRP A CA 1
ATOM 3083 C C . TRP A 1 408 ? 82.787 13.821 18.359 1.00 26.54 602 TRP A C 1
ATOM 3084 O O . TRP A 1 408 ? 82.494 12.639 18.167 1.00 28.85 602 TRP A O 1
ATOM 3095 N N . SER A 1 409 ? 82.455 14.802 17.523 1.00 24.03 603 SER A N 1
ATOM 3096 C CA . SER A 1 409 ? 81.753 14.570 16.272 1.00 23.89 603 SER A CA 1
ATOM 3097 C C . SER A 1 409 ? 82.401 15.391 15.169 1.00 21.10 603 SER A C 1
ATOM 3098 O O . SER A 1 409 ? 82.814 16.530 15.398 1.00 23.04 603 SER A O 1
ATOM 3101 N N . LEU A 1 410 ? 82.477 14.812 13.971 1.00 19.68 604 LEU A N 1
ATOM 3102 C CA . LEU A 1 410 ? 82.881 15.576 12.799 1.00 22.33 604 LEU A CA 1
ATOM 3103 C C . LEU A 1 410 ? 81.984 16.799 12.659 1.00 22.83 604 LEU A C 1
ATOM 3104 O O . LEU A 1 410 ? 80.768 16.718 12.853 1.00 18.96 604 LEU A O 1
ATOM 3109 N N . LEU A 1 411 ? 82.592 17.948 12.351 1.00 21.04 605 LEU A N 1
ATOM 3110 C CA . LEU A 1 411 ? 81.819 19.186 12.306 1.00 18.59 605 LEU A CA 1
ATOM 3111 C C . LEU A 1 411 ? 80.722 19.118 11.245 1.00 21.27 605 LEU A C 1
ATOM 3112 O O . LEU A 1 411 ? 79.585 19.537 11.492 1.00 22.98 605 LEU A O 1
ATOM 3117 N N . HIS A 1 412 ? 81.040 18.599 10.061 1.00 18.66 606 HIS A N 1
ATOM 3118 C CA . HIS A 1 412 ? 80.025 18.261 9.069 1.00 23.87 606 HIS A CA 1
ATOM 3119 C C . HIS A 1 412 ? 80.352 16.898 8.479 1.00 22.59 606 HIS A C 1
ATOM 3120 O O . HIS A 1 412 ? 81.523 16.575 8.260 1.00 20.53 606 HIS A O 1
ATOM 3127 N N . THR A 1 413 ? 79.318 16.099 8.232 1.00 22.74 607 THR A N 1
ATOM 3128 C CA . THR A 1 413 ? 79.453 14.815 7.556 1.00 24.84 607 THR A CA 1
ATOM 3129 C C . THR A 1 413 ? 78.692 14.874 6.240 1.00 23.35 607 THR A C 1
ATOM 3130 O O . THR A 1 413 ? 77.534 15.303 6.210 1.00 22.43 607 THR A O 1
ATOM 3134 N N . GLU A 1 414 ? 79.342 14.429 5.165 1.00 23.61 608 GLU A N 1
ATOM 3135 C CA . GLU A 1 414 ? 78.764 14.512 3.828 1.00 26.63 608 GLU A CA 1
ATOM 3136 C C . GLU A 1 414 ? 77.434 13.769 3.750 1.00 22.40 608 GLU A C 1
ATOM 3137 O O . GLU A 1 414 ? 77.221 12.754 4.414 1.00 24.00 608 GLU A O 1
ATOM 3143 N N . CYS A 1 415 ? 76.533 14.293 2.920 1.00 20.31 609 CYS A N 1
ATOM 3144 C CA . CYS A 1 415 ? 75.243 13.663 2.647 1.00 24.08 609 CYS A CA 1
ATOM 3145 C C . CYS A 1 415 ? 74.948 13.863 1.165 1.00 25.02 609 CYS A C 1
ATOM 3146 O O . CYS A 1 415 ? 74.571 14.964 0.749 1.00 25.86 609 CYS A O 1
ATOM 3149 N N . LEU A 1 416 ? 75.122 12.808 0.376 1.00 21.43 610 LEU A N 1
ATOM 3150 C CA . LEU A 1 416 ? 75.122 12.869 -1.076 1.00 28.28 610 LEU A CA 1
ATOM 3151 C C . LEU A 1 416 ? 73.962 12.073 -1.666 1.00 31.62 610 LEU A C 1
ATOM 3152 O O . LEU A 1 416 ? 73.430 11.163 -1.019 1.00 30.71 610 LEU A O 1
ATOM 3157 N N . PRO A 1 417 ? 73.538 12.395 -2.895 1.00 32.21 611 PRO A N 1
ATOM 3158 C CA . PRO A 1 417 ? 72.359 11.733 -3.472 1.00 27.35 611 PRO A CA 1
ATOM 3159 C C . PRO A 1 417 ? 72.507 10.218 -3.525 1.00 32.37 611 PRO A C 1
ATOM 3160 O O . PRO A 1 417 ? 73.610 9.681 -3.644 1.00 31.22 611 PRO A O 1
ATOM 3164 N N . GLU A 1 418 ? 71.361 9.536 -3.416 1.00 34.05 612 GLU A N 1
ATOM 3165 C CA . GLU A 1 418 ? 71.236 8.079 -3.397 1.00 42.54 612 GLU A CA 1
ATOM 3166 C C . GLU A 1 418 ? 71.814 7.460 -2.127 1.00 39.04 612 GLU A C 1
ATOM 3167 O O . GLU A 1 418 ? 71.161 6.628 -1.489 1.00 43.60 612 GLU A O 1
ATOM 3173 N N . ILE A 1 419 ? 73.030 7.855 -1.745 1.00 38.37 613 ILE A N 1
ATOM 3174 C CA . ILE A 1 419 ? 73.663 7.258 -0.573 1.00 37.53 613 ILE A CA 1
ATOM 3175 C C . ILE A 1 419 ? 73.023 7.764 0.715 1.00 39.67 613 ILE A C 1
ATOM 3176 O O . ILE A 1 419 ? 72.915 7.018 1.698 1.00 36.29 613 ILE A O 1
ATOM 3181 N N . CYS A 1 420 ? 72.579 9.019 0.734 1.00 32.66 614 CYS A N 1
ATOM 3182 C CA . CYS A 1 420 ? 72.071 9.670 1.932 1.00 30.24 614 CYS A CA 1
ATOM 3183 C C . CYS A 1 420 ? 70.725 10.310 1.628 1.00 29.04 614 CYS A C 1
ATOM 3184 O O . CYS A 1 420 ? 70.532 10.884 0.553 1.00 30.63 614 CYS A O 1
ATOM 3187 N N . ALA A 1 421 ? 69.798 10.214 2.581 1.00 28.20 615 ALA A N 1
ATOM 3188 C CA . ALA A 1 421 ? 68.457 10.760 2.422 1.00 23.81 615 ALA A CA 1
ATOM 3189 C C . ALA A 1 421 ? 68.249 12.069 3.173 1.00 29.19 615 ALA A C 1
ATOM 3190 O O . ALA A 1 421 ? 67.148 12.628 3.120 1.00 26.47 615 ALA A O 1
ATOM 3192 N N . GLY A 1 422 ? 69.271 12.571 3.868 1.00 24.97 616 GLY A N 1
ATOM 3193 C CA . GLY A 1 422 ? 69.155 13.805 4.609 1.00 23.82 616 GLY A CA 1
ATOM 3194 C C . GLY A 1 422 ? 69.349 15.022 3.726 1.00 25.94 616 GLY A C 1
ATOM 3195 O O . GLY A 1 422 ? 69.385 14.923 2.496 1.00 23.49 616 GLY A O 1
ATOM 3196 N N . PRO A 1 423 ? 69.478 16.199 4.338 1.00 23.74 617 PRO A N 1
ATOM 3197 C CA . PRO A 1 423 ? 69.711 17.411 3.546 1.00 28.19 617 PRO A CA 1
ATOM 3198 C C . PRO A 1 423 ? 71.066 17.350 2.863 1.00 27.33 617 PRO A C 1
ATOM 3199 O O . PRO A 1 423 ? 72.048 16.869 3.433 1.00 23.05 617 PRO A O 1
ATOM 3203 N N . HIS A 1 424 ? 71.110 17.838 1.628 1.00 26.04 618 HIS A N 1
ATOM 3204 C CA . HIS A 1 424 ? 72.337 17.762 0.851 1.00 28.77 618 HIS A CA 1
ATOM 3205 C C . HIS A 1 424 ? 73.459 18.526 1.545 1.00 27.08 618 HIS A C 1
ATOM 3206 O O . HIS A 1 424 ? 73.317 19.713 1.859 1.00 29.11 618 HIS A O 1
ATOM 3213 N N . LEU A 1 425 ? 74.566 17.835 1.791 1.00 27.95 619 LEU A N 1
ATOM 3214 C CA . LEU A 1 425 ? 75.751 18.431 2.406 1.00 26.98 619 LEU A CA 1
ATOM 3215 C C . LEU A 1 425 ? 76.950 17.864 1.660 1.00 26.05 619 LEU A C 1
ATOM 3216 O O . LEU A 1 425 ? 77.331 16.701 1.872 1.00 22.43 619 LEU A O 1
ATOM 3221 N N . PRO A 1 426 ? 77.567 18.648 0.775 1.00 26.03 620 PRO A N 1
ATOM 3222 C CA . PRO A 1 426 ? 78.514 18.054 -0.182 1.00 26.25 620 PRO A CA 1
ATOM 3223 C C . PRO A 1 426 ? 79.825 17.587 0.430 1.00 27.12 620 PRO A C 1
ATOM 3224 O O . PRO A 1 426 ? 80.404 16.616 -0.073 1.00 27.73 620 PRO A O 1
ATOM 3228 N N . HIS A 1 427 ? 80.326 18.224 1.484 1.00 25.80 621 HIS A N 1
ATOM 3229 C CA . HIS A 1 427 ? 81.689 17.955 1.923 1.00 26.44 621 HIS A CA 1
ATOM 3230 C C . HIS A 1 427 ? 81.760 17.729 3.423 1.00 23.06 621 HIS A C 1
ATOM 3231 O O . HIS A 1 427 ? 81.227 18.523 4.203 1.00 25.14 621 HIS A O 1
ATOM 3238 N N . SER A 1 428 ? 82.424 16.646 3.816 1.00 21.53 622 SER A N 1
ATOM 3239 C CA . SER A 1 428 ? 82.789 16.442 5.209 1.00 26.65 622 SER A CA 1
ATOM 3240 C C . SER A 1 428 ? 83.980 17.319 5.566 1.00 19.52 622 SER A C 1
ATOM 3241 O O . SER A 1 428 ? 84.828 17.619 4.720 1.00 18.82 622 SER A O 1
ATOM 3244 N N . THR A 1 429 ? 84.047 17.717 6.839 1.00 19.65 623 THR A N 1
ATOM 3245 C CA . THR A 1 429 ? 85.143 18.553 7.331 1.00 22.23 623 THR A CA 1
ATOM 3246 C C . THR A 1 429 ? 86.386 17.696 7.593 1.00 22.13 623 THR A C 1
ATOM 3247 O O . THR A 1 429 ? 86.871 17.547 8.715 1.00 21.90 623 THR A O 1
ATOM 3251 N N . VAL A 1 430 ? 86.892 17.118 6.509 1.00 21.73 624 VAL A N 1
ATOM 3252 C CA . VAL A 1 430 ? 88.108 16.314 6.506 1.00 21.00 624 VAL A CA 1
ATOM 3253 C C . VAL A 1 430 ? 89.035 16.884 5.441 1.00 20.26 624 VAL A C 1
ATOM 3254 O O . VAL A 1 430 ? 88.587 17.249 4.349 1.00 22.73 624 VAL A O 1
ATOM 3258 N N . TYR A 1 431 ? 90.325 16.977 5.756 1.00 25.16 625 TYR A N 1
ATOM 3259 C CA . TYR A 1 431 ? 91.283 17.662 4.891 1.00 24.99 625 TYR A CA 1
ATOM 3260 C C . TYR A 1 431 ? 92.530 16.801 4.749 1.00 30.19 625 TYR A C 1
ATOM 3261 O O . TYR A 1 431 ? 93.275 16.612 5.717 1.00 25.82 625 TYR A O 1
ATOM 3270 N N . SER A 1 432 ? 92.750 16.278 3.544 1.00 25.16 626 SER A N 1
ATOM 3271 C CA . SER A 1 432 ? 93.841 15.358 3.272 1.00 29.83 626 SER A CA 1
ATOM 3272 C C . SER A 1 432 ? 94.848 15.981 2.314 1.00 32.72 626 SER A C 1
ATOM 3273 O O . SER A 1 432 ? 94.507 16.831 1.485 1.00 31.85 626 SER A O 1
ATOM 3276 N N . SER A 1 433 ? 96.099 15.528 2.428 1.00 33.56 627 SER A N 1
ATOM 3277 C CA . SER A 1 433 ? 97.178 16.060 1.604 1.00 38.85 627 SER A CA 1
ATOM 3278 C C . SER A 1 433 ? 96.959 15.820 0.115 1.00 34.05 627 SER A C 1
ATOM 3279 O O . SER A 1 433 ? 97.512 16.558 -0.704 1.00 37.41 627 SER A O 1
ATOM 3282 N N . GLU A 1 434 ? 96.168 14.810 -0.254 1.00 37.72 628 GLU A N 1
ATOM 3283 C CA . GLU A 1 434 ? 95.931 14.529 -1.668 1.00 37.36 628 GLU A CA 1
ATOM 3284 C C . GLU A 1 434 ? 95.213 15.677 -2.370 1.00 35.58 628 GLU A C 1
ATOM 3285 O O . GLU A 1 434 ? 95.361 15.850 -3.585 1.00 34.89 628 GLU A O 1
ATOM 3291 N N . ASN A 1 435 ? 94.438 16.472 -1.633 1.00 33.97 629 ASN A N 1
ATOM 3292 C CA . ASN A 1 435 ? 93.578 17.473 -2.243 1.00 30.80 629 ASN A CA 1
ATOM 3293 C C . ASN A 1 435 ? 94.007 18.907 -1.974 1.00 35.89 629 ASN A C 1
ATOM 3294 O O . ASN A 1 435 ? 93.412 19.828 -2.545 1.00 32.61 629 ASN A O 1
ATOM 3299 N N . TYR A 1 436 ? 95.022 19.125 -1.142 1.00 31.28 630 TYR A N 1
ATOM 3300 C CA . TYR A 1 436 ? 95.454 20.466 -0.781 1.00 35.73 630 TYR A CA 1
ATOM 3301 C C . TYR A 1 436 ? 96.960 20.601 -0.930 1.00 35.07 630 TYR A C 1
ATOM 3302 O O . TYR A 1 436 ? 97.714 19.679 -0.606 1.00 37.31 630 TYR A O 1
ATOM 3311 N N . SER A 1 437 ? 97.386 21.765 -1.416 1.00 35.81 631 SER A N 1
ATOM 3312 C CA . SER A 1 437 ? 98.792 22.085 -1.606 1.00 31.23 631 SER A CA 1
ATOM 3313 C C . SER A 1 437 ? 99.080 23.424 -0.948 1.00 31.11 631 SER A C 1
ATOM 3314 O O . SER A 1 437 ? 98.328 24.385 -1.138 1.00 28.14 631 SER A O 1
ATOM 3317 N N . GLY A 1 438 ? 100.162 23.484 -0.176 1.00 30.51 632 GLY A N 1
ATOM 3318 C CA . GLY A 1 438 ? 100.511 24.726 0.479 1.00 29.54 632 GLY A CA 1
ATOM 3319 C C . GLY A 1 438 ? 99.458 25.143 1.489 1.00 28.86 632 GLY A C 1
ATOM 3320 O O . GLY A 1 438 ? 98.730 24.320 2.060 1.00 27.37 632 GLY A O 1
ATOM 3321 N N . TRP A 1 439 ? 99.368 26.448 1.706 1.00 22.78 633 TRP A N 1
ATOM 3322 C CA . TRP A 1 439 ? 98.431 27.001 2.673 1.00 26.90 633 TRP A CA 1
ATOM 3323 C C . TRP A 1 439 ? 97.073 27.250 2.034 1.00 29.30 633 TRP A C 1
ATOM 3324 O O . TRP A 1 439 ? 96.981 27.798 0.932 1.00 26.27 633 TRP A O 1
ATOM 3335 N N . ASN A 1 440 ? 96.017 26.853 2.745 1.00 25.86 634 ASN A N 1
ATOM 3336 C CA . ASN A 1 440 ? 94.655 26.984 2.249 1.00 27.65 634 ASN A CA 1
ATOM 3337 C C . ASN A 1 440 ? 93.746 27.477 3.363 1.00 27.82 634 ASN A C 1
ATOM 3338 O O . ASN A 1 440 ? 93.838 27.014 4.503 1.00 24.42 634 ASN A O 1
ATOM 3343 N N . ARG A 1 441 ? 92.861 28.408 3.024 1.00 24.53 635 ARG A N 1
ATOM 3344 C CA . ARG A 1 441 ? 91.918 28.964 3.982 1.00 22.33 635 ARG A CA 1
ATOM 3345 C C . ARG A 1 441 ? 90.602 28.204 3.886 1.00 18.80 635 ARG A C 1
ATOM 3346 O O . ARG A 1 441 ? 90.014 28.106 2.804 1.00 21.35 635 ARG A O 1
ATOM 3354 N N . ILE A 1 442 ? 90.150 27.670 5.017 1.00 20.20 636 ILE A N 1
ATOM 3355 C CA . ILE A 1 442 ? 88.916 26.897 5.116 1.00 17.80 636 ILE A CA 1
ATOM 3356 C C . ILE A 1 442 ? 87.914 27.714 5.919 1.00 18.22 636 ILE A C 1
ATOM 3357 O O . ILE A 1 442 ? 88.233 28.193 7.013 1.00 22.30 636 ILE A O 1
ATOM 3362 N N . THR A 1 443 ? 86.702 27.860 5.389 1.00 19.15 637 THR A N 1
ATOM 3363 C CA . THR A 1 443 ? 85.667 28.692 5.997 1.00 20.96 637 THR A CA 1
ATOM 3364 C C . THR A 1 443 ? 84.375 27.889 6.057 1.00 26.01 637 THR A C 1
ATOM 3365 O O . THR A 1 443 ? 83.900 27.404 5.026 1.00 23.66 637 THR A O 1
ATOM 3369 N N . ILE A 1 444 ? 83.811 27.745 7.256 1.00 23.78 638 ILE A N 1
ATOM 3370 C CA . ILE A 1 444 ? 82.731 26.784 7.488 1.00 24.99 638 ILE A CA 1
ATOM 3371 C C . ILE A 1 444 ? 81.623 27.363 8.361 1.00 20.10 638 ILE A C 1
ATOM 3372 O O . ILE A 1 444 ? 81.897 27.809 9.483 1.00 20.88 638 ILE A O 1
ATOM 3377 N N . PRO A 1 445 ? 80.363 27.335 7.924 1.00 18.46 639 PRO A N 1
ATOM 3378 C CA . PRO A 1 445 ? 79.266 27.660 8.846 1.00 20.10 639 PRO A CA 1
ATOM 3379 C C . PRO A 1 445 ? 79.099 26.564 9.892 1.00 21.86 639 PRO A C 1
ATOM 3380 O O . PRO A 1 445 ? 79.135 25.371 9.578 1.00 18.96 639 PRO A O 1
ATOM 3384 N N . LEU A 1 446 ? 78.917 26.978 11.149 1.00 17.46 640 LEU A N 1
ATOM 3385 C CA . LEU A 1 446 ? 78.819 25.973 12.202 1.00 20.34 640 LEU A CA 1
ATOM 3386 C C . LEU A 1 446 ? 77.441 25.312 12.195 1.00 22.32 640 LEU A C 1
ATOM 3387 O O . LEU A 1 446 ? 76.426 25.989 12.014 1.00 21.82 640 LEU A O 1
ATOM 3392 N N . PRO A 1 447 ? 77.381 23.998 12.406 1.00 20.58 641 PRO A N 1
ATOM 3393 C CA . PRO A 1 447 ? 76.086 23.319 12.492 1.00 20.25 641 PRO A CA 1
ATOM 3394 C C . PRO A 1 447 ? 75.372 23.663 13.793 1.00 22.05 641 PRO A C 1
ATOM 3395 O O . PRO A 1 447 ? 75.982 24.094 14.774 1.00 19.21 641 PRO A O 1
ATOM 3399 N N . ASN A 1 448 ? 74.051 23.451 13.785 1.00 18.86 642 ASN A N 1
ATOM 3400 C CA . ASN A 1 448 ? 73.235 23.717 14.969 1.00 19.74 642 ASN A CA 1
ATOM 3401 C C . ASN A 1 448 ? 73.740 22.961 16.189 1.00 20.47 642 ASN A C 1
ATOM 3402 O O . ASN A 1 448 ? 73.741 23.499 17.302 1.00 20.63 642 ASN A O 1
ATOM 3407 N N . ALA A 1 449 ? 74.164 21.709 16.004 1.00 16.14 643 ALA A N 1
ATOM 3408 C CA . ALA A 1 449 ? 74.562 20.889 17.144 1.00 21.82 643 ALA A CA 1
ATOM 3409 C C . ALA A 1 449 ? 75.747 21.488 17.893 1.00 18.81 643 ALA A C 1
ATOM 3410 O O . ALA A 1 449 ? 75.865 21.310 19.112 1.00 21.92 643 ALA A O 1
ATOM 3412 N N . ALA A 1 450 ? 76.631 22.198 17.192 1.00 19.84 644 ALA A N 1
ATOM 3413 C CA . ALA A 1 450 ? 77.754 22.864 17.842 1.00 20.21 644 ALA A CA 1
ATOM 3414 C C . ALA A 1 450 ? 77.365 24.181 18.502 1.00 24.31 644 ALA A C 1
ATOM 3415 O O . ALA A 1 450 ? 78.172 24.742 19.254 1.00 22.53 644 ALA A O 1
ATOM 3417 N N . LEU A 1 451 ? 76.157 24.689 18.254 1.00 21.89 645 LEU A N 1
ATOM 3418 C CA . LEU A 1 451 ? 75.756 25.988 18.795 1.00 24.32 645 LEU A CA 1
ATOM 3419 C C . LEU A 1 451 ? 75.314 25.792 20.235 1.00 25.63 645 LEU A C 1
ATOM 3420 O O . LEU A 1 451 ? 74.148 25.934 20.613 1.00 25.63 645 LEU A O 1
ATOM 3425 N N . THR A 1 452 ? 76.281 25.426 21.040 1.00 23.99 646 THR A N 1
ATOM 3426 C CA . THR A 1 452 ? 76.017 25.310 22.435 1.00 27.61 646 THR A CA 1
ATOM 3427 C C . THR A 1 452 ? 76.925 26.238 23.187 1.00 31.81 646 THR A C 1
ATOM 3428 O O . THR A 1 452 ? 77.723 27.014 22.656 1.00 31.15 646 THR A O 1
ATOM 3432 N N . ARG A 1 453 ? 76.876 25.994 24.438 1.00 37.54 647 ARG A N 1
ATOM 3433 C CA . ARG A 1 453 ? 77.185 26.978 25.404 1.00 32.76 647 ARG A CA 1
ATOM 3434 C C . ARG A 1 453 ? 78.551 26.671 26.005 1.00 37.78 647 ARG A C 1
ATOM 3435 O O . ARG A 1 453 ? 79.270 27.592 26.410 1.00 36.01 647 ARG A O 1
ATOM 3443 N N . ASP A 1 454 ? 78.990 25.417 25.852 1.00 31.57 648 ASP A N 1
ATOM 3444 C CA . ASP A 1 454 ? 80.376 24.978 26.022 1.00 28.81 648 ASP A CA 1
ATOM 3445 C C . ASP A 1 454 ? 80.728 24.085 24.831 1.00 30.13 648 ASP A C 1
ATOM 3446 O O . ASP A 1 454 ? 80.582 22.860 24.902 1.00 27.16 648 ASP A O 1
ATOM 3451 N N . THR A 1 455 ? 81.179 24.692 23.736 1.00 25.95 649 THR A N 1
ATOM 3452 C CA . THR A 1 455 ? 81.631 23.957 22.560 1.00 25.26 649 THR A CA 1
ATOM 3453 C C . THR A 1 455 ? 83.114 24.220 22.345 1.00 27.74 649 THR A C 1
ATOM 3454 O O . THR A 1 455 ? 83.546 25.378 22.314 1.00 23.26 649 THR A O 1
ATOM 3458 N N . ARG A 1 456 ? 83.890 23.147 22.211 1.00 22.50 650 ARG A N 1
ATOM 3459 C CA . ARG A 1 456 ? 85.298 23.233 21.856 1.00 25.52 650 ARG A CA 1
ATOM 3460 C C . ARG A 1 456 ? 85.530 22.551 20.512 1.00 21.35 650 ARG A C 1
ATOM 3461 O O . ARG A 1 456 ? 84.779 21.657 20.112 1.00 23.54 650 ARG A O 1
ATOM 3469 N N . ILE A 1 457 ? 86.577 22.988 19.817 1.00 22.36 651 ILE A N 1
ATOM 3470 C CA . ILE A 1 457 ? 86.911 22.528 18.474 1.00 21.26 651 ILE A CA 1
ATOM 3471 C C . ILE A 1 457 ? 88.274 21.854 18.521 1.00 23.43 651 ILE A C 1
ATOM 3472 O O . ILE A 1 457 ? 89.145 22.245 19.304 1.00 21.82 651 ILE A O 1
ATOM 3477 N N . ARG A 1 458 ? 88.470 20.846 17.672 1.00 23.99 652 ARG A N 1
ATOM 3478 C CA . ARG A 1 458 ? 89.790 20.238 17.591 1.00 23.90 652 ARG A CA 1
ATOM 3479 C C . ARG A 1 458 ? 90.102 19.791 16.167 1.00 21.95 652 ARG A C 1
ATOM 3480 O O . ARG A 1 458 ? 89.216 19.355 15.423 1.00 22.83 652 ARG A O 1
ATOM 3488 N N . TRP A 1 459 ? 91.369 19.959 15.789 1.00 22.57 653 TRP A N 1
ATOM 3489 C CA . TRP A 1 459 ? 91.924 19.447 14.542 1.00 18.44 653 TRP A CA 1
ATOM 3490 C C . TRP A 1 459 ? 92.722 18.199 14.889 1.00 20.75 653 TRP A C 1
ATOM 3491 O O . TRP A 1 459 ? 93.670 18.278 15.670 1.00 19.89 653 TRP A O 1
ATOM 3502 N N . ARG A 1 460 ? 92.350 17.058 14.320 1.00 19.59 654 ARG A N 1
ATOM 3503 C CA . ARG A 1 460 ? 92.980 15.793 14.680 1.00 22.13 654 ARG A CA 1
ATOM 3504 C C . ARG A 1 460 ? 93.558 15.128 13.441 1.00 22.06 654 ARG A C 1
ATOM 3505 O O . ARG A 1 460 ? 92.842 14.905 12.458 1.00 21.16 654 ARG A O 1
ATOM 3513 N N . GLN A 1 461 ? 94.854 14.822 13.492 1.00 24.12 655 GLN A N 1
ATOM 3514 C CA . GLN A 1 461 ? 95.482 14.009 12.462 1.00 26.78 655 GLN A CA 1
ATOM 3515 C C . GLN A 1 461 ? 94.968 12.578 12.563 1.00 29.78 655 GLN A C 1
ATOM 3516 O O . GLN A 1 461 ? 94.964 11.989 13.646 1.00 29.34 655 GLN A O 1
ATOM 3522 N N . THR A 1 462 ? 94.521 12.020 11.439 1.00 31.40 656 THR A N 1
ATOM 3523 C CA . THR A 1 462 ? 93.975 10.669 11.429 1.00 37.21 656 THR A CA 1
ATOM 3524 C C . THR A 1 462 ? 94.869 9.673 10.699 1.00 43.36 656 THR A C 1
ATOM 3525 O O . THR A 1 462 ? 94.448 8.537 10.459 1.00 46.91 656 THR A O 1
ATOM 3529 N N . GLY A 1 463 ? 96.087 10.070 10.337 1.00 42.42 657 GLY A N 1
ATOM 3530 C CA . GLY A 1 463 ? 97.076 9.148 9.831 1.00 47.52 657 GLY A CA 1
ATOM 3531 C C . GLY A 1 463 ? 98.079 8.787 10.910 1.00 47.60 657 GLY A C 1
ATOM 3532 O O . GLY A 1 463 ? 97.746 8.733 12.098 1.00 49.33 657 GLY A O 1
ATOM 3533 N N . PRO A 1 464 ? 99.336 8.522 10.517 1.00 56.96 658 PRO A N 1
ATOM 3534 C CA . PRO A 1 464 ? 100.427 8.280 11.470 1.00 56.90 658 PRO A CA 1
ATOM 3535 C C . PRO A 1 464 ? 100.588 9.399 12.502 1.00 56.20 658 PRO A C 1
ATOM 3536 O O . PRO A 1 464 ? 101.330 10.352 12.261 1.00 56.56 658 PRO A O 1
ATOM 3540 N N . GLY A 1 467 ? 104.689 9.840 10.203 1.00 43.85 661 GLY A N 1
ATOM 3541 C CA . GLY A 1 467 ? 105.040 11.133 10.765 1.00 48.95 661 GLY A CA 1
ATOM 3542 C C . GLY A 1 467 ? 104.678 12.285 9.845 1.00 47.89 661 GLY A C 1
ATOM 3543 O O . GLY A 1 467 ? 105.529 12.823 9.136 1.00 44.75 661 GLY A O 1
ATOM 3544 N N . ASN A 1 468 ? 103.406 12.671 9.863 1.00 43.34 662 ASN A N 1
ATOM 3545 C CA . ASN A 1 468 ? 102.889 13.662 8.930 1.00 40.95 662 ASN A CA 1
ATOM 3546 C C . ASN A 1 468 ? 103.059 15.068 9.489 1.00 35.47 662 ASN A C 1
ATOM 3547 O O . ASN A 1 468 ? 102.765 15.319 10.662 1.00 36.81 662 ASN A O 1
ATOM 3552 N N . MET A 1 469 ? 103.538 15.977 8.644 1.00 35.58 663 MET A N 1
ATOM 3553 C CA . MET A 1 469 ? 103.674 17.380 9.003 1.00 33.61 663 MET A CA 1
ATOM 3554 C C . MET A 1 469 ? 102.419 18.141 8.603 1.00 28.79 663 MET A C 1
ATOM 3555 O O . MET A 1 469 ? 101.860 17.917 7.527 1.00 31.59 663 MET A O 1
ATOM 3560 N N . TRP A 1 470 ? 101.976 19.038 9.477 1.00 30.74 664 TRP A N 1
ATOM 3561 C CA . TRP A 1 470 ? 100.882 19.934 9.132 1.00 27.74 664 TRP A CA 1
ATOM 3562 C C . TRP A 1 470 ? 100.911 21.116 10.086 1.00 26.54 664 TRP A C 1
ATOM 3563 O O . TRP A 1 470 ? 101.644 21.124 11.077 1.00 22.75 664 TRP A O 1
ATOM 3574 N N . ALA A 1 471 ? 100.105 22.124 9.763 1.00 25.07 665 ALA A N 1
ATOM 3575 C CA . ALA A 1 471 ? 100.056 23.335 10.565 1.00 24.15 665 ALA A CA 1
ATOM 3576 C C . ALA A 1 471 ? 98.727 24.034 10.335 1.00 21.86 665 ALA A C 1
ATOM 3577 O O . ALA A 1 471 ? 98.112 23.889 9.275 1.00 20.35 665 ALA A O 1
ATOM 3579 N N . ILE A 1 472 ? 98.288 24.789 11.346 1.00 23.77 666 ILE A N 1
ATOM 3580 C CA . ILE A 1 472 ? 97.098 25.626 11.249 1.00 18.62 666 ILE A CA 1
ATOM 3581 C C . ILE A 1 472 ? 97.453 27.027 11.724 1.00 22.69 666 ILE A C 1
ATOM 3582 O O . ILE A 1 472 ? 98.390 27.219 12.505 1.00 19.51 666 ILE A O 1
ATOM 3587 N N . ASP A 1 473 ? 96.682 28.005 11.255 1.00 16.99 667 ASP A N 1
ATOM 3588 C CA . ASP A 1 473 ? 96.950 29.412 11.522 1.00 23.13 667 ASP A CA 1
ATOM 3589 C C . ASP A 1 473 ? 95.644 30.175 11.339 1.00 22.29 667 ASP A C 1
ATOM 3590 O O . ASP A 1 473 ? 94.655 29.633 10.840 1.00 21.85 667 ASP A O 1
ATOM 3595 N N . ASN A 1 474 ? 95.648 31.439 11.769 1.00 26.34 668 ASN A N 1
ATOM 3596 C CA . ASN A 1 474 ? 94.553 32.376 11.495 1.00 21.91 668 ASN A CA 1
ATOM 3597 C C . ASN A 1 474 ? 93.189 31.801 11.878 1.00 22.81 668 ASN A C 1
ATOM 3598 O O . ASN A 1 474 ? 92.246 31.790 11.084 1.00 24.22 668 ASN A O 1
ATOM 3603 N N . VAL A 1 475 ? 93.086 31.329 13.118 1.00 19.95 669 VAL A N 1
ATOM 3604 C CA . VAL A 1 475 ? 91.863 30.686 13.589 1.00 21.12 669 VAL A CA 1
ATOM 3605 C C . VAL A 1 475 ? 90.858 31.747 14.015 1.00 25.18 669 VAL A C 1
ATOM 3606 O O . VAL A 1 475 ? 91.192 32.670 14.769 1.00 23.80 669 VAL A O 1
ATOM 3610 N N . TYR A 1 476 ? 89.621 31.617 13.531 1.00 20.52 670 TYR A N 1
ATOM 3611 C CA . TYR A 1 476 ? 88.492 32.407 14.001 1.00 20.67 670 TYR A CA 1
ATOM 3612 C C . TYR A 1 476 ? 87.317 31.483 14.285 1.00 23.32 670 TYR A C 1
ATOM 3613 O O . TYR A 1 476 ? 86.918 30.701 13.417 1.00 23.75 670 TYR A O 1
ATOM 3622 N N . ILE A 1 477 ? 86.741 31.604 15.482 1.00 22.57 671 ILE A N 1
ATOM 3623 C CA . ILE A 1 477 ? 85.527 30.878 15.851 1.00 23.08 671 ILE A CA 1
ATOM 3624 C C . ILE A 1 477 ? 84.583 31.857 16.534 1.00 21.67 671 ILE A C 1
ATOM 3625 O O . ILE A 1 477 ? 84.961 32.494 17.521 1.00 22.86 671 ILE A O 1
ATOM 3630 N N . GLY A 1 478 ? 83.362 31.983 16.018 1.00 20.69 672 GLY A N 1
ATOM 3631 C CA . GLY A 1 478 ? 82.388 32.862 16.624 1.00 24.32 672 GLY A CA 1
ATOM 3632 C C . GLY A 1 478 ? 81.307 33.328 15.669 1.00 25.56 672 GLY A C 1
ATOM 3633 O O . GLY A 1 478 ? 81.020 32.683 14.655 1.00 23.19 672 GLY A O 1
ATOM 3634 N N . PRO A 1 479 ? 80.671 34.458 15.994 1.00 22.85 673 PRO A N 1
ATOM 3635 C CA . PRO A 1 479 ? 79.622 34.993 15.118 1.00 22.13 673 PRO A CA 1
ATOM 3636 C C . PRO A 1 479 ? 80.151 35.219 13.712 1.00 24.83 673 PRO A C 1
ATOM 3637 O O . PRO A 1 479 ? 81.281 35.673 13.518 1.00 23.66 673 PRO A O 1
ATOM 3641 N N . SER A 1 480 ? 79.318 34.893 12.728 1.00 23.47 674 SER A N 1
ATOM 3642 C CA . SER A 1 480 ? 79.738 34.939 11.335 1.00 23.15 674 SER A CA 1
ATOM 3643 C C . SER A 1 480 ? 79.911 36.374 10.853 1.00 23.24 674 SER A C 1
ATOM 3644 O O . SER A 1 480 ? 79.038 37.223 11.056 1.00 26.91 674 SER A O 1
ATOM 3647 N N . CYS A 1 481 ? 81.042 36.644 10.206 1.00 26.33 675 CYS A N 1
ATOM 3648 C CA . CYS A 1 481 ? 81.148 37.853 9.407 1.00 26.52 675 CYS A CA 1
ATOM 3649 C C . CYS A 1 481 ? 80.154 37.781 8.253 1.00 24.40 675 CYS A C 1
ATOM 3650 O O . CYS A 1 481 ? 79.744 36.699 7.820 1.00 21.59 675 CYS A O 1
ATOM 3653 N N . LEU A 1 482 ? 79.765 38.953 7.761 1.00 26.57 676 LEU A N 1
ATOM 3654 C CA . LEU A 1 482 ? 78.789 39.053 6.681 1.00 28.94 676 LEU A CA 1
ATOM 3655 C C . LEU A 1 482 ? 79.181 38.178 5.499 1.00 22.71 676 LEU A C 1
ATOM 3656 O O . LEU A 1 482 ? 80.258 38.346 4.918 1.00 23.89 676 LEU A O 1
ATOM 3661 N N . LYS A 1 483 ? 78.303 37.224 5.169 1.00 26.89 677 LYS A N 1
ATOM 3662 C CA . LYS A 1 483 ? 78.473 36.311 4.033 1.00 25.06 677 LYS A CA 1
ATOM 3663 C C . LYS A 1 483 ? 79.759 35.494 4.125 1.00 27.55 677 LYS A C 1
ATOM 3664 O O . LYS A 1 483 ? 80.291 35.050 3.103 1.00 27.23 677 LYS A O 1
ATOM 3670 N N . PHE A 1 484 ? 80.263 35.279 5.342 1.00 22.06 678 PHE A N 1
ATOM 3671 C CA . PHE A 1 484 ? 81.543 34.597 5.557 1.00 28.96 678 PHE A CA 1
ATOM 3672 C C . PHE A 1 484 ? 82.674 35.265 4.776 1.00 30.45 678 PHE A C 1
ATOM 3673 O O . PHE A 1 484 ? 83.650 34.611 4.396 1.00 25.89 678 PHE A O 1
ATOM 3681 N N . CYS A 1 485 ? 82.534 36.574 4.537 1.00 23.38 679 CYS A N 1
ATOM 3682 C CA . CYS A 1 485 ? 83.465 37.392 3.755 1.00 25.16 679 CYS A CA 1
ATOM 3683 C C . CYS A 1 485 ? 83.559 36.936 2.298 1.00 25.51 679 CYS A C 1
ATOM 3684 O O . CYS A 1 485 ? 84.546 37.231 1.613 1.00 23.65 679 CYS A O 1
ATOM 3687 N N . SER A 1 486 ? 82.540 36.217 1.818 1.00 25.82 680 SER A N 1
ATOM 3688 C CA . SER A 1 486 ? 82.368 35.861 0.410 1.00 25.66 680 SER A CA 1
ATOM 3689 C C . SER A 1 486 ? 83.499 34.989 -0.126 1.00 23.23 680 SER A C 1
ATOM 3690 O O . SER A 1 486 ? 83.687 34.897 -1.342 1.00 22.68 680 SER A O 1
ATOM 3693 N N . GLY A 1 487 ? 84.256 34.333 0.751 1.00 23.63 681 GLY A N 1
ATOM 3694 C CA . GLY A 1 487 ? 85.416 33.592 0.297 1.00 23.96 681 GLY A CA 1
ATOM 3695 C C . GLY A 1 487 ? 86.564 34.455 -0.162 1.00 26.39 681 GLY A C 1
ATOM 3696 O O . GLY A 1 487 ? 87.525 33.934 -0.739 1.00 20.32 681 GLY A O 1
ATOM 3697 N N . ARG A 1 488 ? 86.491 35.765 0.084 1.00 22.30 682 ARG A N 1
ATOM 3698 C CA . ARG A 1 488 ? 87.492 36.729 -0.355 1.00 22.95 682 ARG A CA 1
ATOM 3699 C C . ARG A 1 488 ? 88.015 37.564 0.811 1.00 27.88 682 ARG A C 1
ATOM 3700 O O . ARG A 1 488 ? 88.427 38.710 0.625 1.00 25.59 682 ARG A O 1
ATOM 3708 N N . GLY A 1 489 ? 87.995 37.016 2.020 1.00 24.92 683 GLY A N 1
ATOM 3709 C CA . GLY A 1 489 ? 88.463 37.768 3.167 1.00 24.12 683 GLY A CA 1
ATOM 3710 C C . GLY A 1 489 ? 88.586 36.900 4.396 1.00 26.24 683 GLY A C 1
ATOM 3711 O O . GLY A 1 489 ? 88.004 35.813 4.480 1.00 21.20 683 GLY A O 1
ATOM 3712 N N . GLN A 1 490 ? 89.360 37.405 5.352 1.00 24.06 684 GLN A N 1
ATOM 3713 C CA . GLN A 1 490 ? 89.528 36.784 6.655 1.00 22.96 684 GLN A CA 1
ATOM 3714 C C . GLN A 1 490 ? 88.528 37.396 7.628 1.00 30.80 684 GLN A C 1
ATOM 3715 O O . GLN A 1 490 ? 88.405 38.623 7.711 1.00 25.68 684 GLN A O 1
ATOM 3721 N N . CYS A 1 491 ? 87.789 36.547 8.341 1.00 27.42 685 CYS A N 1
ATOM 3722 C CA . CYS A 1 491 ? 86.826 37.048 9.316 1.00 26.90 685 CYS A CA 1
ATOM 3723 C C . CYS A 1 491 ? 87.548 37.365 10.620 1.00 27.31 685 CYS A C 1
ATOM 3724 O O . CYS A 1 491 ? 88.227 36.503 11.186 1.00 22.91 685 CYS A O 1
ATOM 3727 N N . THR A 1 492 ? 87.410 38.601 11.088 1.00 25.42 686 THR A N 1
ATOM 3728 C CA . THR A 1 492 ? 88.003 39.036 12.340 1.00 26.92 686 THR A CA 1
ATOM 3729 C C . THR A 1 492 ? 86.905 39.428 13.316 1.00 26.96 686 THR A C 1
ATOM 3730 O O . THR A 1 492 ? 85.738 39.588 12.955 1.00 27.76 686 THR A O 1
ATOM 3734 N N . ARG A 1 493 ? 87.321 39.597 14.571 1.00 30.70 687 ARG A N 1
ATOM 3735 C CA . ARG A 1 493 ? 86.442 40.095 15.621 1.00 29.79 687 ARG A CA 1
ATOM 3736 C C . ARG A 1 493 ? 85.751 41.396 15.229 1.00 33.11 687 ARG A C 1
ATOM 3737 O O . ARG A 1 493 ? 84.648 41.684 15.707 1.00 31.41 687 ARG A O 1
ATOM 3745 N N . HIS A 1 494 ? 86.380 42.193 14.365 1.00 31.29 688 HIS A N 1
ATOM 3746 C CA . HIS A 1 494 ? 85.867 43.505 13.992 1.00 35.99 688 HIS A CA 1
ATOM 3747 C C . HIS A 1 494 ? 85.412 43.564 12.539 1.00 33.50 688 HIS A C 1
ATOM 3748 O O . HIS A 1 494 ? 85.307 44.656 11.972 1.00 39.99 688 HIS A O 1
ATOM 3755 N N . GLY A 1 495 ? 85.129 42.420 11.931 1.00 29.69 689 GLY A N 1
ATOM 3756 C CA . GLY A 1 495 ? 84.619 42.365 10.577 1.00 30.34 689 GLY A CA 1
ATOM 3757 C C . GLY A 1 495 ? 85.591 41.685 9.630 1.00 31.36 689 GLY A C 1
ATOM 3758 O O . GLY A 1 495 ? 86.599 41.096 10.030 1.00 28.43 689 GLY A O 1
ATOM 3759 N N . CYS A 1 496 ? 85.272 41.784 8.343 1.00 31.94 690 CYS A N 1
ATOM 3760 C CA . CYS A 1 496 ? 86.082 41.152 7.312 1.00 28.72 690 CYS A CA 1
ATOM 3761 C C . CYS A 1 496 ? 87.352 41.949 7.059 1.00 30.25 690 CYS A C 1
ATOM 3762 O O . CYS A 1 496 ? 87.307 43.171 6.891 1.00 29.53 690 CYS A O 1
ATOM 3765 N N . LYS A 1 497 ? 88.487 41.253 7.041 1.00 25.86 691 LYS A N 1
ATOM 3766 C CA . LYS A 1 497 ? 89.726 41.771 6.474 1.00 28.27 691 LYS A CA 1
ATOM 3767 C C . LYS A 1 497 ? 89.835 41.202 5.063 1.00 28.06 691 LYS A C 1
ATOM 3768 O O . LYS A 1 497 ? 90.094 40.006 4.889 1.00 25.88 691 LYS A O 1
ATOM 3774 N N . CYS A 1 498 ? 89.622 42.050 4.062 1.00 25.00 692 CYS A N 1
ATOM 3775 C CA . CYS A 1 498 ? 89.467 41.579 2.696 1.00 26.35 692 CYS A CA 1
ATOM 3776 C C . CYS A 1 498 ? 90.814 41.297 2.040 1.00 29.72 692 CYS A C 1
ATOM 3777 O O . CYS A 1 498 ? 91.824 41.947 2.331 1.00 29.15 692 CYS A O 1
ATOM 3780 N N . ASP A 1 499 ? 90.816 40.302 1.150 1.00 23.80 693 ASP A N 1
ATOM 3781 C CA . ASP A 1 499 ? 91.993 39.977 0.365 1.00 28.50 693 ASP A CA 1
ATOM 3782 C C . ASP A 1 499 ? 92.294 41.107 -0.621 1.00 28.97 693 ASP A C 1
ATOM 3783 O O . ASP A 1 499 ? 91.407 41.893 -0.965 1.00 25.50 693 ASP A O 1
ATOM 3788 N N . PRO A 1 500 ? 93.539 41.204 -1.092 1.00 28.76 694 PRO A N 1
ATOM 3789 C CA . PRO A 1 500 ? 93.880 42.247 -2.071 1.00 28.37 694 PRO A CA 1
ATOM 3790 C C . PRO A 1 500 ? 93.004 42.157 -3.312 1.00 27.33 694 PRO A C 1
ATOM 3791 O O . PRO A 1 500 ? 92.805 41.079 -3.877 1.00 30.22 694 PRO A O 1
ATOM 3795 N N . GLY A 1 501 ? 92.483 43.307 -3.737 1.00 29.50 695 GLY A N 1
ATOM 3796 C CA . GLY A 1 501 ? 91.611 43.368 -4.890 1.00 29.70 695 GLY A CA 1
ATOM 3797 C C . GLY A 1 501 ? 90.134 43.254 -4.586 1.00 29.89 695 GLY A C 1
ATOM 3798 O O . GLY A 1 501 ? 89.321 43.327 -5.517 1.00 31.34 695 GLY A O 1
ATOM 3799 N N . PHE A 1 502 ? 89.762 43.075 -3.319 1.00 26.07 696 PHE A N 1
ATOM 3800 C CA . PHE A 1 502 ? 88.370 43.002 -2.899 1.00 26.01 696 PHE A CA 1
ATOM 3801 C C . PHE A 1 502 ? 88.147 43.971 -1.746 1.00 29.31 696 PHE A C 1
ATOM 3802 O O . PHE A 1 502 ? 89.080 44.328 -1.023 1.00 30.47 696 PHE A O 1
ATOM 3810 N N . SER A 1 503 ? 86.893 44.384 -1.570 1.00 27.51 697 SER A N 1
ATOM 3811 C CA . SER A 1 503 ? 86.567 45.411 -0.589 1.00 28.67 697 SER A CA 1
ATOM 3812 C C . SER A 1 503 ? 85.088 45.328 -0.240 1.00 29.11 697 SER A C 1
ATOM 3813 O O . SER A 1 503 ? 84.299 44.669 -0.922 1.00 27.65 697 SER A O 1
ATOM 3816 N N . GLY A 1 504 ? 84.717 46.033 0.827 1.00 34.16 698 GLY A N 1
ATOM 3817 C CA . GLY A 1 504 ? 83.351 46.055 1.291 1.00 30.53 698 GLY A CA 1
ATOM 3818 C C . GLY A 1 504 ? 83.174 45.277 2.578 1.00 32.28 698 GLY A C 1
ATOM 3819 O O . GLY A 1 504 ? 84.044 44.502 2.984 1.00 30.32 698 GLY A O 1
ATOM 3820 N N . PRO A 1 505 ? 82.035 45.474 3.250 1.00 34.29 699 PRO A N 1
ATOM 3821 C CA . PRO A 1 505 ? 81.813 44.784 4.533 1.00 29.08 699 PRO A CA 1
ATOM 3822 C C . PRO A 1 505 ? 81.828 43.270 4.416 1.00 32.29 699 PRO A C 1
ATOM 3823 O O . PRO A 1 505 ? 82.131 42.586 5.401 1.00 34.54 699 PRO A O 1
ATOM 3827 N N . ALA A 1 506 ? 81.505 42.724 3.243 1.00 30.43 700 ALA A N 1
ATOM 3828 C CA . ALA A 1 506 ? 81.611 41.292 2.993 1.00 31.68 700 ALA A CA 1
ATOM 3829 C C . ALA A 1 506 ? 82.637 40.966 1.916 1.00 29.42 700 ALA A C 1
ATOM 3830 O O . ALA A 1 506 ? 82.658 39.833 1.420 1.00 28.57 700 ALA A O 1
ATOM 3832 N N . CYS A 1 507 ? 83.481 41.929 1.535 1.00 29.15 701 CYS A N 1
ATOM 3833 C CA . CYS A 1 507 ? 84.478 41.729 0.483 1.00 29.93 701 CYS A CA 1
ATOM 3834 C C . CYS A 1 507 ? 83.808 41.338 -0.832 1.00 29.18 701 CYS A C 1
ATOM 3835 O O . CYS A 1 507 ? 84.279 40.457 -1.553 1.00 27.10 701 CYS A O 1
ATOM 3838 N N . GLU A 1 508 ? 82.694 42.000 -1.140 1.00 29.33 702 GLU A N 1
ATOM 3839 C CA . GLU A 1 508 ? 81.923 41.705 -2.340 1.00 33.78 702 GLU A CA 1
ATOM 3840 C C . GLU A 1 508 ? 82.323 42.561 -3.536 1.00 33.82 702 GLU A C 1
ATOM 3841 O O . GLU A 1 508 ? 82.082 42.154 -4.679 1.00 37.63 702 GLU A O 1
ATOM 3847 N N . MET A 1 509 ? 82.929 43.723 -3.307 1.00 34.51 703 MET A N 1
ATOM 3848 C CA . MET A 1 509 ? 83.382 44.583 -4.393 1.00 31.78 703 MET A CA 1
ATOM 3849 C C . MET A 1 509 ? 84.733 44.087 -4.892 1.00 27.67 703 MET A C 1
ATOM 3850 O O . MET A 1 509 ? 85.695 44.021 -4.123 1.00 37.43 703 MET A O 1
ATOM 3855 N N . ALA A 1 510 ? 84.807 43.736 -6.170 1.00 32.14 704 ALA A N 1
ATOM 3856 C CA . ALA A 1 510 ? 86.029 43.222 -6.766 1.00 33.59 704 ALA A CA 1
ATOM 3857 C C . ALA A 1 510 ? 86.618 44.246 -7.727 1.00 32.31 704 ALA A C 1
ATOM 3858 O O . ALA A 1 510 ? 85.894 45.025 -8.351 1.00 37.74 704 ALA A O 1
ATOM 3860 N N . SER A 1 511 ? 87.946 44.238 -7.839 1.00 35.74 705 SER A N 1
ATOM 3861 C CA . SER A 1 511 ? 88.639 45.106 -8.784 1.00 38.73 705 SER A CA 1
ATOM 3862 C C . SER A 1 511 ? 88.729 44.482 -10.173 1.00 38.96 705 SER A C 1
ATOM 3863 O O . SER A 1 511 ? 88.568 45.181 -11.180 1.00 39.68 705 SER A O 1
ATOM 3866 N N . GLN A 1 512 ? 88.983 43.179 -10.242 1.00 37.09 706 GLN A N 1
ATOM 3867 C CA . GLN A 1 512 ? 89.061 42.466 -11.506 1.00 40.19 706 GLN A CA 1
ATOM 3868 C C . GLN A 1 512 ? 87.662 42.138 -12.020 1.00 34.86 706 GLN A C 1
ATOM 3869 O O . GLN A 1 512 ? 86.669 42.219 -11.293 1.00 37.38 706 GLN A O 1
ATOM 3875 N N . THR A 1 513 ? 87.595 41.765 -13.294 1.00 32.74 707 THR A N 1
ATOM 3876 C CA . THR A 1 513 ? 86.376 41.265 -13.910 1.00 34.29 707 THR A CA 1
ATOM 3877 C C . THR A 1 513 ? 86.619 39.857 -14.440 1.00 32.62 707 THR A C 1
ATOM 3878 O O . THR A 1 513 ? 87.757 39.459 -14.704 1.00 36.59 707 THR A O 1
ATOM 3882 N N . PHE A 1 514 ? 85.535 39.106 -14.604 1.00 32.51 708 PHE A N 1
ATOM 3883 C CA . PHE A 1 514 ? 85.666 37.717 -15.006 1.00 26.38 708 PHE A CA 1
ATOM 3884 C C . PHE A 1 514 ? 84.994 37.479 -16.353 1.00 26.23 708 PHE A C 1
ATOM 3885 O O . PHE A 1 514 ? 84.043 38.181 -16.708 1.00 28.44 708 PHE A O 1
ATOM 3893 N N . PRO A 1 515 ? 85.465 36.495 -17.122 1.00 26.40 709 PRO A N 1
ATOM 3894 C CA . PRO A 1 515 ? 84.882 36.254 -18.449 1.00 29.74 709 PRO A CA 1
ATOM 3895 C C . PRO A 1 515 ? 83.415 35.867 -18.352 1.00 27.25 709 PRO A C 1
ATOM 3896 O O . PRO A 1 515 ? 83.005 35.129 -17.456 1.00 25.28 709 PRO A O 1
ATOM 3900 N N . MET A 1 516 ? 82.618 36.379 -19.292 1.00 28.86 710 MET A N 1
ATOM 3901 C CA . MET A 1 516 ? 81.200 36.055 -19.370 1.00 30.85 710 MET A CA 1
ATOM 3902 C C . MET A 1 516 ? 80.919 34.895 -20.314 1.00 26.76 710 MET A C 1
ATOM 3903 O O . MET A 1 516 ? 79.837 34.827 -20.909 1.00 30.02 710 MET A O 1
ATOM 3908 N N . PHE A 1 517 ? 81.867 33.977 -20.459 1.00 26.31 711 PHE A N 1
ATOM 3909 C CA . PHE A 1 517 ? 81.717 32.850 -21.366 1.00 25.04 711 PHE A CA 1
ATOM 3910 C C . PHE A 1 517 ? 82.725 31.782 -20.979 1.00 28.35 711 PHE A C 1
ATOM 3911 O O . PHE A 1 517 ? 83.720 32.056 -20.304 1.00 26.10 711 PHE A O 1
ATOM 3919 N N . ILE A 1 518 ? 82.463 30.560 -21.431 1.00 25.00 712 ILE A N 1
ATOM 3920 C CA . ILE A 1 518 ? 83.471 29.511 -21.404 1.00 30.88 712 ILE A CA 1
ATOM 3921 C C . ILE A 1 518 ? 83.248 28.628 -22.621 1.00 30.01 712 ILE A C 1
ATOM 3922 O O . ILE A 1 518 ? 82.124 28.487 -23.112 1.00 31.89 712 ILE A O 1
ATOM 3927 N N . SER A 1 519 ? 84.337 28.059 -23.129 1.00 28.13 713 SER A N 1
ATOM 3928 C CA . SER A 1 519 ? 84.278 27.210 -24.315 1.00 29.35 713 SER A CA 1
ATOM 3929 C C . SER A 1 519 ? 85.485 26.290 -24.286 1.00 32.83 713 SER A C 1
ATOM 3930 O O . SER A 1 519 ? 86.623 26.769 -24.246 1.00 33.48 713 SER A O 1
ATOM 3933 N N . GLU A 1 520 ? 85.247 24.981 -24.283 1.00 27.07 714 GLU A N 1
ATOM 3934 C CA . GLU A 1 520 ? 86.344 24.020 -24.253 1.00 27.29 714 GLU A CA 1
ATOM 3935 C C . GLU A 1 520 ? 85.939 22.772 -25.018 1.00 29.10 714 GLU A C 1
ATOM 3936 O O . GLU A 1 520 ? 84.957 22.116 -24.656 1.00 27.50 714 GLU A O 1
ATOM 3942 N N . SER A 1 521 ? 86.697 22.451 -26.070 1.00 28.05 715 SER A N 1
ATOM 3943 C CA . SER A 1 521 ? 86.530 21.221 -26.833 1.00 29.02 715 SER A CA 1
ATOM 3944 C C . SER A 1 521 ? 87.558 20.155 -26.476 1.00 30.91 715 SER A C 1
ATOM 3945 O O . SER A 1 521 ? 87.467 19.034 -26.991 1.00 28.90 715 SER A O 1
ATOM 3948 N N . PHE A 1 522 ? 88.536 20.488 -25.628 1.00 26.13 716 PHE A N 1
ATOM 3949 C CA . PHE A 1 522 ? 89.535 19.543 -25.120 1.00 24.77 716 PHE A CA 1
ATOM 3950 C C . PHE A 1 522 ? 90.430 19.007 -26.239 1.00 28.37 716 PHE A C 1
ATOM 3951 O O . PHE A 1 522 ? 90.658 17.802 -26.368 1.00 28.23 716 PHE A O 1
ATOM 3959 N N . GLY A 1 523 ? 90.960 19.929 -27.047 1.00 27.52 717 GLY A N 1
ATOM 3960 C CA . GLY A 1 523 ? 91.931 19.555 -28.062 1.00 28.63 717 GLY A CA 1
ATOM 3961 C C . GLY A 1 523 ? 93.328 19.299 -27.537 1.00 30.25 717 GLY A C 1
ATOM 3962 O O . GLY A 1 523 ? 94.096 18.580 -28.183 1.00 34.56 717 GLY A O 1
ATOM 3963 N N . SER A 1 524 ? 93.673 19.854 -26.376 1.00 29.33 718 SER A N 1
ATOM 3964 C CA . SER A 1 524 ? 95.027 19.759 -25.846 1.00 29.45 718 SER A CA 1
ATOM 3965 C C . SER A 1 524 ? 95.148 18.605 -24.858 1.00 29.23 718 SER A C 1
ATOM 3966 O O . SER A 1 524 ? 94.348 18.488 -23.923 1.00 29.15 718 SER A O 1
ATOM 3969 N N . ALA A 1 525 ? 96.165 17.770 -25.053 1.00 34.60 719 ALA A N 1
ATOM 3970 C CA . ALA A 1 525 ? 96.430 16.663 -24.146 1.00 28.62 719 ALA A CA 1
ATOM 3971 C C . ALA A 1 525 ? 97.157 17.093 -22.877 1.00 31.90 719 ALA A C 1
ATOM 3972 O O . ALA A 1 525 ? 97.385 16.250 -22.002 1.00 31.91 719 ALA A O 1
ATOM 3974 N N . ARG A 1 526 ? 97.514 18.374 -22.750 1.00 26.37 720 ARG A N 1
ATOM 3975 C CA . ARG A 1 526 ? 98.257 18.890 -21.601 1.00 30.63 720 ARG A CA 1
ATOM 3976 C C . ARG A 1 526 ? 97.300 19.641 -20.685 1.00 27.77 720 ARG A C 1
ATOM 3977 O O . ARG A 1 526 ? 96.831 20.731 -21.030 1.00 29.13 720 ARG A O 1
ATOM 3985 N N . LEU A 1 527 ? 97.036 19.076 -19.504 1.00 27.68 721 LEU A N 1
ATOM 3986 C CA . LEU A 1 527 ? 96.125 19.722 -18.568 1.00 27.71 721 LEU A CA 1
ATOM 3987 C C . LEU A 1 527 ? 96.661 21.061 -18.076 1.00 25.70 721 LEU A C 1
ATOM 3988 O O . LEU A 1 527 ? 95.874 21.913 -17.651 1.00 24.40 721 LEU A O 1
ATOM 3993 N N . SER A 1 528 ? 97.977 21.275 -18.145 1.00 24.96 722 SER A N 1
ATOM 3994 C CA . SER A 1 528 ? 98.578 22.531 -17.708 1.00 27.49 722 SER A CA 1
ATOM 3995 C C . SER A 1 528 ? 98.197 23.721 -18.585 1.00 21.52 722 SER A C 1
ATOM 3996 O O . SER A 1 528 ? 98.460 24.864 -18.194 1.00 22.32 722 SER A O 1
ATOM 3999 N N . SER A 1 529 ? 97.606 23.489 -19.753 1.00 20.25 723 SER A N 1
ATOM 4000 C CA . SER A 1 529 ? 97.285 24.558 -20.693 1.00 26.39 723 SER A CA 1
ATOM 4001 C C . SER A 1 529 ? 95.877 25.115 -20.519 1.00 20.68 723 SER A C 1
ATOM 4002 O O . SER A 1 529 ? 95.516 26.071 -21.215 1.00 25.57 723 SER A O 1
ATOM 4005 N N . TYR A 1 530 ? 95.080 24.554 -19.612 1.00 24.70 724 TYR A N 1
ATOM 4006 C CA . TYR A 1 530 ? 93.661 24.897 -19.482 1.00 23.18 724 TYR A CA 1
ATOM 4007 C C . TYR A 1 530 ? 93.498 25.991 -18.429 1.00 24.16 724 TYR A C 1
ATOM 4008 O O . TYR A 1 530 ? 93.198 25.726 -17.264 1.00 23.73 724 TYR A O 1
ATOM 4017 N N . HIS A 1 531 ? 93.676 27.243 -18.846 1.00 24.08 725 HIS A N 1
ATOM 4018 C CA . HIS A 1 531 ? 93.536 28.373 -17.934 1.00 24.56 725 HIS A CA 1
ATOM 4019 C C . HIS A 1 531 ? 92.088 28.783 -17.715 1.00 23.75 725 HIS A C 1
ATOM 4020 O O . HIS A 1 531 ? 91.816 29.571 -16.802 1.00 24.23 725 HIS A O 1
ATOM 4027 N N . ASN A 1 532 ? 91.162 28.279 -18.524 1.00 22.96 726 ASN A N 1
ATOM 4028 C CA . ASN A 1 532 ? 89.742 28.484 -18.279 1.00 25.12 726 ASN A CA 1
ATOM 4029 C C . ASN A 1 532 ? 89.190 27.524 -17.231 1.00 24.67 726 ASN A C 1
ATOM 4030 O O . ASN A 1 532 ? 87.990 27.574 -16.930 1.00 21.10 726 ASN A O 1
ATOM 4035 N N . PHE A 1 533 ? 90.033 26.669 -16.657 1.00 20.92 727 PHE A N 1
ATOM 4036 C CA . PHE A 1 533 ? 89.628 25.774 -15.584 1.00 21.70 727 PHE A CA 1
ATOM 4037 C C . PHE A 1 533 ? 90.558 25.930 -14.392 1.00 22.35 727 PHE A C 1
ATOM 4038 O O . PHE A 1 533 ? 91.779 26.010 -14.547 1.00 24.12 727 PHE A O 1
ATOM 4046 N N . TYR A 1 534 ? 89.960 25.987 -13.202 1.00 21.38 728 TYR A N 1
ATOM 4047 C CA . TYR A 1 534 ? 90.731 26.129 -11.975 1.00 22.67 728 TYR A CA 1
ATOM 4048 C C . TYR A 1 534 ? 91.335 24.802 -11.529 1.00 29.45 728 TYR A C 1
ATOM 4049 O O . TYR A 1 534 ? 92.448 24.778 -10.993 1.00 24.77 728 TYR A O 1
ATOM 4058 N N . SER A 1 535 ? 90.621 23.695 -11.741 1.00 22.59 729 SER A N 1
ATOM 4059 C CA . SER A 1 535 ? 91.059 22.392 -11.254 1.00 25.38 729 SER A CA 1
ATOM 4060 C C . SER A 1 535 ? 90.637 21.306 -12.231 1.00 21.89 729 SER A C 1
ATOM 4061 O O . SER A 1 535 ? 89.490 21.287 -12.686 1.00 22.50 729 SER A O 1
ATOM 4064 N N . ILE A 1 536 ? 91.567 20.410 -12.550 1.00 25.38 730 ILE A N 1
ATOM 4065 C CA . ILE A 1 536 ? 91.296 19.219 -13.353 1.00 20.70 730 ILE A CA 1
ATOM 4066 C C . ILE A 1 536 ? 91.970 18.065 -12.622 1.00 25.36 730 ILE A C 1
ATOM 4067 O O . ILE A 1 536 ? 93.197 17.929 -12.673 1.00 26.45 730 ILE A O 1
ATOM 4072 N N . ARG A 1 537 ? 91.178 17.232 -11.944 1.00 25.16 731 ARG A N 1
ATOM 4073 C CA . ARG A 1 537 ? 91.691 16.158 -11.104 1.00 24.55 731 ARG A CA 1
ATOM 4074 C C . ARG A 1 537 ? 91.218 14.801 -11.611 1.00 27.24 731 ARG A C 1
ATOM 4075 O O . ARG A 1 537 ? 90.045 14.631 -11.961 1.00 28.52 731 ARG A O 1
ATOM 4083 N N . GLY A 1 538 ? 92.137 13.838 -11.630 1.00 26.05 732 GLY A N 1
ATOM 4084 C CA . GLY A 1 538 ? 91.794 12.451 -11.880 1.00 31.26 732 GLY A CA 1
ATOM 4085 C C . GLY A 1 538 ? 91.392 12.135 -13.300 1.00 31.46 732 GLY A C 1
ATOM 4086 O O . GLY A 1 538 ? 90.642 11.178 -13.527 1.00 30.73 732 GLY A O 1
ATOM 4087 N N . ALA A 1 539 ? 91.884 12.899 -14.269 1.00 27.48 733 ALA A N 1
ATOM 4088 C CA . ALA A 1 539 ? 91.410 12.781 -15.635 1.00 25.82 733 ALA A CA 1
ATOM 4089 C C . ALA A 1 539 ? 92.569 12.900 -16.610 1.00 30.46 733 ALA A C 1
ATOM 4090 O O . ALA A 1 539 ? 93.658 13.371 -16.273 1.00 31.15 733 ALA A O 1
ATOM 4092 N N . GLU A 1 540 ? 92.305 12.449 -17.833 1.00 29.94 734 GLU A N 1
ATOM 4093 C CA . GLU A 1 540 ? 93.192 12.624 -18.970 1.00 31.25 734 GLU A CA 1
ATOM 4094 C C . GLU A 1 540 ? 92.345 13.066 -20.154 1.00 24.86 734 GLU A C 1
ATOM 4095 O O . GLU A 1 540 ? 91.128 12.872 -20.171 1.00 31.94 734 GLU A O 1
ATOM 4101 N N . VAL A 1 541 ? 92.993 13.664 -21.147 1.00 30.29 735 VAL A N 1
ATOM 4102 C CA . VAL A 1 541 ? 92.339 14.052 -22.392 1.00 29.12 735 VAL A CA 1
ATOM 4103 C C . VAL A 1 541 ? 92.712 13.017 -23.447 1.00 32.02 735 VAL A C 1
ATOM 4104 O O . VAL A 1 541 ? 93.883 12.898 -23.821 1.00 31.20 735 VAL A O 1
ATOM 4108 N N . SER A 1 542 ? 91.727 12.268 -23.934 1.00 32.87 736 SER A N 1
ATOM 4109 C CA . SER A 1 542 ? 91.998 11.139 -24.825 1.00 34.72 736 SER A CA 1
ATOM 4110 C C . SER A 1 542 ? 90.690 10.691 -25.473 1.00 35.98 736 SER A C 1
ATOM 4111 O O . SER A 1 542 ? 89.635 11.312 -25.287 1.00 32.72 736 SER A O 1
ATOM 4114 N N . PHE A 1 543 ? 90.767 9.596 -26.237 1.00 33.88 737 PHE A N 1
ATOM 4115 C CA . PHE A 1 543 ? 89.613 8.939 -26.838 1.00 36.76 737 PHE A CA 1
ATOM 4116 C C . PHE A 1 543 ? 89.112 7.766 -26.001 1.00 37.54 737 PHE A C 1
ATOM 4117 O O . PHE A 1 543 ? 88.381 6.913 -26.519 1.00 41.23 737 PHE A O 1
ATOM 4125 N N . GLY A 1 544 ? 89.489 7.709 -24.718 1.00 34.97 738 GLY A N 1
ATOM 4126 C CA . GLY A 1 544 ? 89.203 6.535 -23.906 1.00 33.65 738 GLY A CA 1
ATOM 4127 C C . GLY A 1 544 ? 87.732 6.175 -23.830 1.00 37.22 738 GLY A C 1
ATOM 4128 O O . GLY A 1 544 ? 87.386 4.999 -23.689 1.00 45.08 738 GLY A O 1
ATOM 4129 N N . CYS A 1 545 ? 86.849 7.168 -23.920 1.00 36.04 739 CYS A N 1
ATOM 4130 C CA . CYS A 1 545 ? 85.409 6.942 -23.901 1.00 34.94 739 CYS A CA 1
ATOM 4131 C C . CYS A 1 545 ? 84.779 7.177 -25.269 1.00 39.75 739 CYS A C 1
ATOM 4132 O O . CYS A 1 545 ? 83.593 7.500 -25.364 1.00 39.53 739 CYS A O 1
ATOM 4135 N N . GLY A 1 546 ? 85.557 7.014 -26.335 1.00 36.63 740 GLY A N 1
ATOM 4136 C CA . GLY A 1 546 ? 85.055 7.313 -27.657 1.00 40.21 740 GLY A CA 1
ATOM 4137 C C . GLY A 1 546 ? 84.866 8.809 -27.863 1.00 38.93 740 GLY A C 1
ATOM 4138 O O . GLY A 1 546 ? 85.316 9.645 -27.079 1.00 42.52 740 GLY A O 1
ATOM 4139 N N . VAL A 1 547 ? 84.182 9.134 -28.953 1.00 37.56 741 VAL A N 1
ATOM 4140 C CA . VAL A 1 547 ? 83.877 10.519 -29.292 1.00 40.16 741 VAL A CA 1
ATOM 4141 C C . VAL A 1 547 ? 82.569 10.909 -28.620 1.00 40.94 741 VAL A C 1
ATOM 4142 O O . VAL A 1 547 ? 81.544 10.238 -28.794 1.00 41.38 741 VAL A O 1
ATOM 4146 N N . LEU A 1 548 ? 82.605 11.990 -27.841 1.00 38.80 742 LEU A N 1
ATOM 4147 C CA . LEU A 1 548 ? 81.396 12.515 -27.215 1.00 31.66 742 LEU A CA 1
ATOM 4148 C C . LEU A 1 548 ? 80.766 13.591 -28.092 1.00 32.74 742 LEU A C 1
ATOM 4149 O O . LEU A 1 548 ? 79.639 13.435 -28.569 1.00 38.23 742 LEU A O 1
ATOM 4154 N N . ALA A 1 549 ? 81.489 14.686 -28.314 1.00 34.15 743 ALA A N 1
ATOM 4155 C CA . ALA A 1 549 ? 81.072 15.685 -29.287 1.00 35.49 743 ALA A CA 1
ATOM 4156 C C . ALA A 1 549 ? 81.915 15.528 -30.545 1.00 35.49 743 ALA A C 1
ATOM 4157 O O . ALA A 1 549 ? 81.447 14.989 -31.553 1.00 38.49 743 ALA A O 1
ATOM 4159 N N . SER A 1 550 ? 83.164 15.983 -30.489 1.00 34.98 744 SER A N 1
ATOM 4160 C CA . SER A 1 550 ? 84.103 15.805 -31.585 1.00 33.06 744 SER A CA 1
ATOM 4161 C C . SER A 1 550 ? 85.494 15.630 -31.001 1.00 36.84 744 SER A C 1
ATOM 4162 O O . SER A 1 550 ? 85.831 16.240 -29.985 1.00 34.45 744 SER A O 1
ATOM 4165 N N . GLY A 1 551 ? 86.295 14.787 -31.649 1.00 34.88 745 GLY A N 1
ATOM 4166 C CA . GLY A 1 551 ? 87.673 14.613 -31.218 1.00 31.26 745 GLY A CA 1
ATOM 4167 C C . GLY A 1 551 ? 87.765 13.984 -29.842 1.00 36.24 745 GLY A C 1
ATOM 4168 O O . GLY A 1 551 ? 86.958 13.126 -29.464 1.00 34.46 745 GLY A O 1
ATOM 4169 N N . LYS A 1 552 ? 88.762 14.421 -29.076 1.00 28.25 746 LYS A N 1
ATOM 4170 C CA . LYS A 1 552 ? 89.002 13.887 -27.747 1.00 29.19 746 LYS A CA 1
ATOM 4171 C C . LYS A 1 552 ? 88.014 14.469 -26.735 1.00 29.09 746 LYS A C 1
ATOM 4172 O O . LYS A 1 552 ? 87.306 15.447 -26.995 1.00 26.32 746 LYS A O 1
ATOM 4178 N N . ALA A 1 553 ? 87.969 13.841 -25.563 1.00 27.61 747 ALA A N 1
ATOM 4179 C CA . ALA A 1 553 ? 87.156 14.298 -24.446 1.00 29.21 747 ALA A CA 1
ATOM 4180 C C . ALA A 1 553 ? 87.998 14.255 -23.178 1.00 28.21 747 ALA A C 1
ATOM 4181 O O . ALA A 1 553 ? 89.127 13.760 -23.175 1.00 30.98 747 ALA A O 1
ATOM 4183 N N . LEU A 1 554 ? 87.447 14.794 -22.093 1.00 26.19 748 LEU A N 1
ATOM 4184 C CA . LEU A 1 554 ? 88.090 14.726 -20.786 1.00 28.39 748 LEU A CA 1
ATOM 4185 C C . LEU A 1 554 ? 87.580 13.476 -20.081 1.00 26.02 748 LEU A C 1
ATOM 4186 O O . LEU A 1 554 ? 86.406 13.405 -19.700 1.00 27.30 748 LEU A O 1
ATOM 4191 N N . VAL A 1 555 ? 88.457 12.490 -19.913 1.00 28.21 749 VAL A N 1
ATOM 4192 C CA . VAL A 1 555 ? 88.083 11.164 -19.427 1.00 25.85 749 VAL A CA 1
ATOM 4193 C C . VAL A 1 555 ? 88.603 11.009 -18.006 1.00 28.26 749 VAL A C 1
ATOM 4194 O O . VAL A 1 555 ? 89.808 11.148 -17.760 1.00 30.15 749 VAL A O 1
ATOM 4198 N N . PHE A 1 556 ? 87.703 10.703 -17.072 1.00 27.38 750 PHE A N 1
ATOM 4199 C CA . PHE A 1 556 ? 88.064 10.576 -15.660 1.00 28.01 750 PHE A CA 1
ATOM 4200 C C . PHE A 1 556 ? 88.347 9.109 -15.361 1.00 31.56 750 PHE A C 1
ATOM 4201 O O . PHE A 1 556 ? 87.431 8.323 -15.110 1.00 29.61 750 PHE A O 1
ATOM 4209 N N . ASN A 1 557 ? 89.632 8.756 -15.381 1.00 32.42 751 ASN A N 1
ATOM 4210 C CA . ASN A 1 557 ? 90.147 7.399 -15.226 1.00 42.19 751 ASN A CA 1
ATOM 4211 C C . ASN A 1 557 ? 90.745 7.128 -13.856 1.00 40.68 751 ASN A C 1
ATOM 4212 O O . ASN A 1 557 ? 90.634 6.010 -13.344 1.00 45.09 751 ASN A O 1
ATOM 4217 N N . LYS A 1 558 ? 91.389 8.125 -13.265 1.00 34.39 752 LYS A N 1
ATOM 4218 C CA . LYS A 1 558 ? 92.470 7.893 -12.325 1.00 33.38 752 LYS A CA 1
ATOM 4219 C C . LYS A 1 558 ? 91.956 7.694 -10.902 1.00 38.05 752 LYS A C 1
ATOM 4220 O O . LYS A 1 558 ? 90.779 7.892 -10.594 1.00 39.01 752 LYS A O 1
ATOM 4226 N N . ASP A 1 559 ? 92.868 7.265 -10.033 1.00 39.38 753 ASP A N 1
ATOM 4227 C CA . ASP A 1 559 ? 92.566 7.147 -8.617 1.00 37.29 753 ASP A CA 1
ATOM 4228 C C . ASP A 1 559 ? 92.456 8.530 -7.987 1.00 40.33 753 ASP A C 1
ATOM 4229 O O . ASP A 1 559 ? 93.035 9.508 -8.472 1.00 33.91 753 ASP A O 1
ATOM 4234 N N . GLY A 1 560 ? 91.705 8.604 -6.897 1.00 32.67 754 GLY A N 1
ATOM 4235 C CA . GLY A 1 560 ? 91.596 9.838 -6.149 1.00 35.96 754 GLY A CA 1
ATOM 4236 C C . GLY A 1 560 ? 90.495 10.740 -6.669 1.00 30.49 754 GLY A C 1
ATOM 4237 O O . GLY A 1 560 ? 89.549 10.313 -7.337 1.00 29.86 754 GLY A O 1
ATOM 4238 N N . ARG A 1 561 ? 90.639 12.026 -6.354 1.00 27.74 755 ARG A N 1
ATOM 4239 C CA . ARG A 1 561 ? 89.608 13.001 -6.676 1.00 25.44 755 ARG A CA 1
ATOM 4240 C C . ARG A 1 561 ? 89.370 13.074 -8.178 1.00 20.95 755 ARG A C 1
ATOM 4241 O O . ARG A 1 561 ? 90.309 13.232 -8.963 1.00 23.24 755 ARG A O 1
ATOM 4249 N N . ARG A 1 562 ? 88.103 12.970 -8.575 1.00 27.12 756 ARG A N 1
ATOM 4250 C CA . ARG A 1 562 ? 87.686 13.143 -9.965 1.00 26.09 756 ARG A CA 1
ATOM 4251 C C . ARG A 1 562 ? 86.782 14.369 -10.004 1.00 27.33 756 ARG A C 1
ATOM 4252 O O . ARG A 1 562 ? 85.601 14.290 -9.651 1.00 26.53 756 ARG A O 1
ATOM 4260 N N . GLN A 1 563 ? 87.331 15.507 -10.419 1.00 22.80 757 GLN A N 1
ATOM 4261 C CA . GLN A 1 563 ? 86.534 16.721 -10.454 1.00 26.80 757 GLN A CA 1
ATOM 4262 C C . GLN A 1 563 ? 87.038 17.643 -11.554 1.00 25.82 757 GLN A C 1
ATOM 4263 O O . GLN A 1 563 ? 88.166 17.521 -12.038 1.00 25.74 757 GLN A O 1
ATOM 4269 N N . LEU A 1 564 ? 86.169 18.573 -11.937 1.00 20.96 758 LEU A N 1
ATOM 4270 C CA . LEU A 1 564 ? 86.469 19.605 -12.915 1.00 21.02 758 LEU A CA 1
ATOM 4271 C C . LEU A 1 564 ? 85.854 20.893 -12.395 1.00 18.89 758 LEU A C 1
ATOM 4272 O O . LEU A 1 564 ? 84.648 20.933 -12.143 1.00 21.56 758 LEU A O 1
ATOM 4277 N N . ILE A 1 565 ? 86.675 21.924 -12.206 1.00 20.33 759 ILE A N 1
ATOM 4278 C CA . ILE A 1 565 ? 86.223 23.212 -11.679 1.00 18.20 759 ILE A CA 1
ATOM 4279 C C . ILE A 1 565 ? 86.611 24.297 -12.673 1.00 20.21 759 ILE A C 1
ATOM 4280 O O . ILE A 1 565 ? 87.797 24.463 -12.987 1.00 23.57 759 ILE A O 1
ATOM 4285 N N . THR A 1 566 ? 85.619 25.032 -13.167 1.00 23.50 760 THR A N 1
ATOM 4286 C CA . THR A 1 566 ? 85.905 26.150 -14.050 1.00 23.95 760 THR A CA 1
ATOM 4287 C C . THR A 1 566 ? 86.680 27.226 -13.300 1.00 21.47 760 THR A C 1
ATOM 4288 O O . THR A 1 566 ? 86.646 27.313 -12.068 1.00 17.43 760 THR A O 1
ATOM 4292 N N . SER A 1 567 ? 87.392 28.050 -14.063 1.00 21.66 761 SER A N 1
ATOM 4293 C CA . SER A 1 567 ? 87.884 29.298 -13.510 1.00 23.34 761 SER A CA 1
ATOM 4294 C C . SER A 1 567 ? 86.703 30.177 -13.107 1.00 22.80 761 SER A C 1
ATOM 4295 O O . SER A 1 567 ? 85.548 29.893 -13.424 1.00 23.89 761 SER A O 1
ATOM 4298 N N . PHE A 1 568 ? 87.003 31.264 -12.400 1.00 19.20 762 PHE A N 1
ATOM 4299 C CA . PHE A 1 568 ? 85.949 32.188 -12.013 1.00 20.07 762 PHE A CA 1
ATOM 4300 C C . PHE A 1 568 ? 85.345 32.826 -13.255 1.00 23.92 762 PHE A C 1
ATOM 4301 O O . PHE A 1 568 ? 86.063 33.249 -14.167 1.00 23.64 762 PHE A O 1
ATOM 4309 N N . LEU A 1 569 ? 84.018 32.860 -13.299 1.00 21.10 763 LEU A N 1
ATOM 4310 C CA . LEU A 1 569 ? 83.266 33.375 -14.427 1.00 21.53 763 LEU A CA 1
ATOM 4311 C C . LEU A 1 569 ? 82.290 34.434 -13.946 1.00 23.77 763 LEU A C 1
ATOM 4312 O O . LEU A 1 569 ? 82.067 34.620 -12.747 1.00 22.27 763 LEU A O 1
ATOM 4317 N N . ASP A 1 570 ? 81.703 35.124 -14.909 1.00 23.07 764 ASP A N 1
ATOM 4318 C CA . ASP A 1 570 ? 80.600 36.045 -14.669 1.00 26.64 764 ASP A CA 1
ATOM 4319 C C . ASP A 1 570 ? 79.440 35.518 -15.502 1.00 28.74 764 ASP A C 1
ATOM 4320 O O . ASP A 1 570 ? 79.419 35.696 -16.724 1.00 26.21 764 ASP A O 1
ATOM 4325 N N . SER A 1 571 ? 78.485 34.867 -14.836 1.00 29.03 765 SER A N 1
ATOM 4326 C CA . SER A 1 571 ? 77.318 34.283 -15.483 1.00 27.24 765 SER A CA 1
ATOM 4327 C C . SER A 1 571 ? 76.087 35.177 -15.380 1.00 27.33 765 SER A C 1
ATOM 4328 O O . SER A 1 571 ? 74.968 34.703 -15.598 1.00 29.89 765 SER A O 1
ATOM 4331 N N . SER A 1 572 ? 76.273 36.463 -15.063 1.00 28.52 766 SER A N 1
ATOM 4332 C CA . SER A 1 572 ? 75.138 37.351 -14.820 1.00 31.98 766 SER A CA 1
ATOM 4333 C C . SER A 1 572 ? 74.283 37.556 -16.063 1.00 34.08 766 SER A C 1
ATOM 4334 O O . SER A 1 572 ? 73.083 37.826 -15.947 1.00 33.46 766 SER A O 1
ATOM 4337 N N . GLN A 1 573 ? 74.871 37.449 -17.253 1.00 33.56 767 GLN A N 1
ATOM 4338 C CA . GLN A 1 573 ? 74.133 37.625 -18.496 1.00 34.94 767 GLN A CA 1
ATOM 4339 C C . GLN A 1 573 ? 74.079 36.342 -19.315 1.00 32.97 767 GLN A C 1
ATOM 4340 O O . GLN A 1 573 ? 73.915 36.391 -20.539 1.00 34.94 767 GLN A O 1
ATOM 4346 N N . SER A 1 574 ? 74.206 35.195 -18.655 1.00 31.29 768 SER A N 1
ATOM 4347 C CA . SER A 1 574 ? 74.198 33.891 -19.298 1.00 31.04 768 SER A CA 1
ATOM 4348 C C . SER A 1 574 ? 72.897 33.174 -18.974 1.00 31.93 768 SER A C 1
ATOM 4349 O O . SER A 1 574 ? 72.382 33.283 -17.858 1.00 32.86 768 SER A O 1
ATOM 4352 N N . ARG A 1 575 ? 72.367 32.443 -19.953 1.00 31.99 769 ARG A N 1
ATOM 4353 C CA . ARG A 1 575 ? 71.100 31.746 -19.777 1.00 33.15 769 ARG A CA 1
ATOM 4354 C C . ARG A 1 575 ? 71.272 30.275 -19.424 1.00 31.12 769 ARG A C 1
ATOM 4355 O O . ARG A 1 575 ? 70.508 29.749 -18.609 1.00 29.08 769 ARG A O 1
ATOM 4363 N N . PHE A 1 576 ? 72.260 29.594 -20.003 1.00 28.40 770 PHE A N 1
ATOM 4364 C CA . PHE A 1 576 ? 72.422 28.166 -19.778 1.00 29.57 770 PHE A CA 1
ATOM 4365 C C . PHE A 1 576 ? 73.899 27.802 -19.719 1.00 27.18 770 PHE A C 1
ATOM 4366 O O . PHE A 1 576 ? 74.769 28.550 -20.169 1.00 26.78 770 PHE A O 1
ATOM 4374 N N . LEU A 1 577 ? 74.163 26.629 -19.147 1.00 24.63 771 LEU A N 1
ATOM 4375 C CA . LEU A 1 577 ? 75.470 25.985 -19.185 1.00 26.24 771 LEU A CA 1
ATOM 4376 C C . LEU A 1 577 ? 75.304 24.663 -19.920 1.00 26.32 771 LEU A C 1
ATOM 4377 O O . LEU A 1 577 ? 74.473 23.836 -19.530 1.00 24.40 771 LEU A O 1
ATOM 4382 N N . GLN A 1 578 ? 76.077 24.471 -20.985 1.00 22.48 772 GLN A N 1
ATOM 4383 C CA . GLN A 1 578 ? 75.910 23.334 -21.879 1.00 24.77 772 GLN A CA 1
ATOM 4384 C C . GLN A 1 578 ? 77.174 22.488 -21.901 1.00 23.80 772 GLN A C 1
ATOM 4385 O O . GLN A 1 578 ? 78.288 23.019 -21.868 1.00 26.00 772 GLN A O 1
ATOM 4391 N N . PHE A 1 579 ? 76.996 21.169 -21.956 1.00 23.08 773 PHE A N 1
ATOM 4392 C CA . PHE A 1 579 ? 78.117 20.242 -22.038 1.00 24.54 773 PHE A CA 1
ATOM 4393 C C . PHE A 1 579 ? 77.596 18.885 -22.484 1.00 24.34 773 PHE A C 1
ATOM 4394 O O . PHE A 1 579 ? 76.411 18.578 -22.340 1.00 25.58 773 PHE A O 1
ATOM 4402 N N . THR A 1 580 ? 78.500 18.075 -23.028 1.00 24.36 774 THR A N 1
ATOM 4403 C CA . THR A 1 580 ? 78.192 16.704 -23.414 1.00 25.66 774 THR A CA 1
ATOM 4404 C C . THR A 1 580 ? 78.766 15.754 -22.374 1.00 28.68 774 THR A C 1
ATOM 4405 O O . THR A 1 580 ? 79.953 15.838 -22.039 1.00 27.16 774 THR A O 1
ATOM 4409 N N . LEU A 1 581 ? 77.926 14.855 -21.870 1.00 25.17 775 LEU A N 1
ATOM 4410 C CA . LEU A 1 581 ? 78.291 13.964 -20.782 1.00 28.31 775 LEU A CA 1
ATOM 4411 C C . LEU A 1 581 ? 78.086 12.512 -21.193 1.00 28.38 775 LEU A C 1
ATOM 4412 O O . LEU A 1 581 ? 77.162 12.187 -21.945 1.00 32.93 775 LEU A O 1
ATOM 4417 N N . ARG A 1 582 ? 78.959 11.641 -20.689 1.00 32.29 776 ARG A N 1
ATOM 4418 C CA . ARG A 1 582 ? 78.827 10.204 -20.892 1.00 32.91 776 ARG A CA 1
ATOM 4419 C C . ARG A 1 582 ? 79.339 9.481 -19.657 1.00 32.34 776 ARG A C 1
ATOM 4420 O O . ARG A 1 582 ? 80.430 9.786 -19.166 1.00 29.70 776 ARG A O 1
ATOM 4428 N N . LEU A 1 583 ? 78.550 8.533 -19.157 1.00 33.32 777 LEU A N 1
ATOM 4429 C CA . LEU A 1 583 ? 78.932 7.686 -18.029 1.00 38.21 777 LEU A CA 1
ATOM 4430 C C . LEU A 1 583 ? 79.047 6.254 -18.545 1.00 42.24 777 LEU A C 1
ATOM 4431 O O . LEU A 1 583 ? 78.042 5.543 -18.655 1.00 44.25 777 LEU A O 1
ATOM 4436 N N . GLY A 1 584 ? 80.269 5.840 -18.877 1.00 38.53 778 GLY A N 1
ATOM 4437 C CA . GLY A 1 584 ? 80.528 4.477 -19.295 1.00 46.86 778 GLY A CA 1
ATOM 4438 C C . GLY A 1 584 ? 80.301 4.224 -20.773 1.00 48.16 778 GLY A C 1
ATOM 4439 O O . GLY A 1 584 ? 79.900 5.096 -21.549 1.00 47.52 778 GLY A O 1
ATOM 4440 N N . SER A 1 585 ? 80.570 2.981 -21.164 1.00 53.95 779 SER A N 1
ATOM 4441 C CA . SER A 1 585 ? 80.430 2.554 -22.553 1.00 53.53 779 SER A CA 1
ATOM 4442 C C . SER A 1 585 ? 78.964 2.491 -22.967 1.00 59.07 779 SER A C 1
ATOM 4443 O O . SER A 1 585 ? 78.640 2.039 -24.066 1.00 65.62 779 SER A O 1
ATOM 4446 N N . SER A 1 590 ? 86.312 -0.878 -22.943 1.00 49.98 784 SER A N 1
ATOM 4447 C CA . SER A 1 590 ? 86.987 -1.482 -21.799 1.00 54.07 784 SER A CA 1
ATOM 4448 C C . SER A 1 590 ? 87.776 -0.431 -21.026 1.00 58.03 784 SER A C 1
ATOM 4449 O O . SER A 1 590 ? 88.098 -0.613 -19.851 1.00 58.78 784 SER A O 1
ATOM 4452 N N . THR A 1 591 ? 88.098 0.666 -21.705 1.00 56.51 785 THR A N 1
ATOM 4453 C CA . THR A 1 591 ? 88.725 1.819 -21.077 1.00 53.20 785 THR A CA 1
ATOM 4454 C C . THR A 1 591 ? 87.705 2.856 -20.624 1.00 50.50 785 THR A C 1
ATOM 4455 O O . THR A 1 591 ? 88.086 3.983 -20.292 1.00 47.95 785 THR A O 1
ATOM 4459 N N . CYS A 1 592 ? 86.425 2.498 -20.605 1.00 46.66 786 CYS A N 1
ATOM 4460 C CA . CYS A 1 592 ? 85.350 3.402 -20.225 1.00 45.21 786 CYS A CA 1
ATOM 4461 C C . CYS A 1 592 ? 84.178 2.575 -19.693 1.00 44.24 786 CYS A C 1
ATOM 4462 O O . CYS A 1 592 ? 83.058 2.626 -20.198 1.00 44.03 786 CYS A O 1
ATOM 4465 N N . ARG A 1 593 ? 84.427 1.791 -18.648 1.00 46.14 787 ARG A N 1
ATOM 4466 C CA . ARG A 1 593 ? 83.404 0.919 -18.087 1.00 49.26 787 ARG A CA 1
ATOM 4467 C C . ARG A 1 593 ? 82.546 1.688 -17.088 1.00 42.53 787 ARG A C 1
ATOM 4468 O O . ARG A 1 593 ? 83.064 2.420 -16.239 1.00 42.95 787 ARG A O 1
ATOM 4476 N N . ALA A 1 594 ? 81.233 1.507 -17.199 1.00 38.37 788 ALA A N 1
ATOM 4477 C CA . ALA A 1 594 ? 80.278 2.386 -16.548 1.00 44.99 788 ALA A CA 1
ATOM 4478 C C . ALA A 1 594 ? 80.324 2.255 -15.027 1.00 47.00 788 ALA A C 1
ATOM 4479 O O . ALA A 1 594 ? 80.678 1.198 -14.492 1.00 42.69 788 ALA A O 1
ATOM 4481 N N . PRO A 1 595 ? 79.978 3.324 -14.310 1.00 44.77 789 PRO A N 1
ATOM 4482 C CA . PRO A 1 595 ? 79.752 3.205 -12.864 1.00 43.50 789 PRO A CA 1
ATOM 4483 C C . PRO A 1 595 ? 78.670 2.175 -12.575 1.00 46.15 789 PRO A C 1
ATOM 4484 O O . PRO A 1 595 ? 77.584 2.210 -13.158 1.00 47.38 789 PRO A O 1
ATOM 4488 N N . ASP A 1 596 ? 78.978 1.249 -11.665 1.00 46.98 790 ASP A N 1
ATOM 4489 C CA . ASP A 1 596 ? 78.092 0.130 -11.382 1.00 52.89 790 ASP A CA 1
ATOM 4490 C C . ASP A 1 596 ? 77.350 0.243 -10.057 1.00 51.97 790 ASP A C 1
ATOM 4491 O O . ASP A 1 596 ? 76.436 -0.552 -9.815 1.00 56.32 790 ASP A O 1
ATOM 4496 N N . GLN A 1 597 ? 77.700 1.198 -9.200 1.00 51.73 791 GLN A N 1
ATOM 4497 C CA . GLN A 1 597 ? 77.050 1.257 -7.902 1.00 55.95 791 GLN A CA 1
ATOM 4498 C C . GLN A 1 597 ? 76.349 2.594 -7.689 1.00 54.64 791 GLN A C 1
ATOM 4499 O O . GLN A 1 597 ? 76.784 3.622 -8.220 1.00 49.79 791 GLN A O 1
ATOM 4505 N N . PRO A 1 598 ? 75.244 2.598 -6.940 1.00 57.99 792 PRO A N 1
ATOM 4506 C CA . PRO A 1 598 ? 74.600 3.861 -6.561 1.00 55.20 792 PRO A CA 1
ATOM 4507 C C . PRO A 1 598 ? 75.596 4.846 -5.967 1.00 49.52 792 PRO A C 1
ATOM 4508 O O . PRO A 1 598 ? 76.591 4.462 -5.349 1.00 47.89 792 PRO A O 1
ATOM 4512 N N . GLY A 1 599 ? 75.319 6.133 -6.166 1.00 49.24 793 GLY A N 1
ATOM 4513 C CA . GLY A 1 599 ? 76.197 7.174 -5.679 1.00 46.34 793 GLY A CA 1
ATOM 4514 C C . GLY A 1 599 ? 77.493 7.342 -6.439 1.00 43.51 793 GLY A C 1
ATOM 4515 O O . GLY A 1 599 ? 78.304 8.195 -6.059 1.00 41.26 793 GLY A O 1
ATOM 4516 N N . GLU A 1 600 ? 77.727 6.557 -7.488 1.00 45.30 794 GLU A N 1
ATOM 4517 C CA . GLU A 1 600 ? 78.895 6.729 -8.340 1.00 38.50 794 GLU A CA 1
ATOM 4518 C C . GLU A 1 600 ? 78.599 7.594 -9.558 1.00 30.46 794 GLU A C 1
ATOM 4519 O O . GLU A 1 600 ? 79.403 7.622 -10.495 1.00 32.40 794 GLU A O 1
ATOM 4525 N N . GLY A 1 601 ? 77.469 8.294 -9.561 1.00 32.79 795 GLY A N 1
ATOM 4526 C CA . GLY A 1 601 ? 77.135 9.223 -10.616 1.00 37.52 795 GLY A CA 1
ATOM 4527 C C . GLY A 1 601 ? 77.941 10.506 -10.508 1.00 32.60 795 GLY A C 1
ATOM 4528 O O . GLY A 1 601 ? 78.911 10.613 -9.756 1.00 26.90 795 GLY A O 1
ATOM 4529 N N . VAL A 1 602 ? 77.515 11.501 -11.284 1.00 32.66 796 VAL A N 1
ATOM 4530 C CA . VAL A 1 602 ? 78.211 12.779 -11.389 1.00 28.53 796 VAL A CA 1
ATOM 4531 C C . VAL A 1 602 ? 77.307 13.872 -10.841 1.00 25.63 796 VAL A C 1
ATOM 4532 O O . VAL A 1 602 ? 76.095 13.865 -11.082 1.00 25.18 796 VAL A O 1
ATOM 4536 N N . LEU A 1 603 ? 77.899 14.808 -10.099 1.00 25.12 797 LEU A N 1
ATOM 4537 C CA . LEU A 1 603 ? 77.189 15.944 -9.529 1.00 24.52 797 LEU A CA 1
ATOM 4538 C C . LEU A 1 603 ? 77.688 17.242 -10.154 1.00 22.53 797 LEU A C 1
ATOM 4539 O O . LEU A 1 603 ? 78.888 17.407 -10.393 1.00 25.05 797 LEU A O 1
ATOM 4544 N N . LEU A 1 604 ? 76.765 18.164 -10.402 1.00 22.15 798 LEU A N 1
ATOM 4545 C CA . LEU A 1 604 ? 77.092 19.504 -10.873 1.00 21.57 798 LEU A CA 1
ATOM 4546 C C . LEU A 1 604 ? 76.750 20.499 -9.771 1.00 22.22 798 LEU A C 1
ATOM 4547 O O . LEU A 1 604 ? 75.585 20.612 -9.374 1.00 21.75 798 LEU A O 1
ATOM 4552 N N . HIS A 1 605 ? 77.765 21.197 -9.264 1.00 20.50 799 HIS A N 1
ATOM 4553 C CA . HIS A 1 605 ? 77.587 22.227 -8.251 1.00 19.41 799 HIS A CA 1
ATOM 4554 C C . HIS A 1 605 ? 78.048 23.572 -8.795 1.00 20.13 799 HIS A C 1
ATOM 4555 O O . HIS A 1 605 ? 78.766 23.645 -9.793 1.00 19.87 799 HIS A O 1
ATOM 4562 N N . TYR A 1 606 ? 77.639 24.645 -8.114 1.00 19.64 800 TYR A N 1
ATOM 4563 C CA . TYR A 1 606 ? 78.205 25.964 -8.363 1.00 19.26 800 TYR A CA 1
ATOM 4564 C C . TYR A 1 606 ? 78.456 26.662 -7.034 1.00 20.02 800 TYR A C 1
ATOM 4565 O O . TYR A 1 606 ? 77.829 26.361 -6.018 1.00 18.37 800 TYR A O 1
ATOM 4574 N N . SER A 1 607 ? 79.396 27.605 -7.055 1.00 24.42 801 SER A N 1
ATOM 4575 C CA . SER A 1 607 ? 79.714 28.401 -5.878 1.00 22.02 801 SER A CA 1
ATOM 4576 C C . SER A 1 607 ? 80.150 29.783 -6.332 1.00 23.24 801 SER A C 1
ATOM 4577 O O . SER A 1 607 ? 80.978 29.906 -7.241 1.00 20.63 801 SER A O 1
ATOM 4580 N N . TYR A 1 608 ? 79.596 30.813 -5.698 1.00 22.08 802 TYR A N 1
ATOM 4581 C CA . TYR A 1 608 ? 80.019 32.183 -5.944 1.00 24.04 802 TYR A CA 1
ATOM 4582 C C . TYR A 1 608 ? 80.544 32.839 -4.671 1.00 25.49 802 TYR A C 1
ATOM 4583 O O . TYR A 1 608 ? 80.525 34.063 -4.546 1.00 21.72 802 TYR A O 1
ATOM 4592 N N . ASP A 1 609 ? 81.020 32.035 -3.721 1.00 23.90 803 ASP A N 1
ATOM 4593 C CA . ASP A 1 609 ? 81.733 32.552 -2.556 1.00 23.45 803 ASP A CA 1
ATOM 4594 C C . ASP A 1 609 ? 83.052 31.810 -2.366 1.00 25.61 803 ASP A C 1
ATOM 4595 O O . ASP A 1 609 ? 83.470 31.510 -1.241 1.00 22.14 803 ASP A O 1
ATOM 4600 N N . ASN A 1 610 ? 83.723 31.515 -3.485 1.00 26.11 804 ASN A N 1
ATOM 4601 C CA . ASN A 1 610 ? 85.073 30.944 -3.501 1.00 26.96 804 ASN A CA 1
ATOM 4602 C C . ASN A 1 610 ? 85.125 29.587 -2.797 1.00 24.56 804 ASN A C 1
ATOM 4603 O O . ASN A 1 610 ? 86.056 29.292 -2.047 1.00 21.35 804 ASN A O 1
ATOM 4608 N N . GLY A 1 611 ? 84.119 28.750 -3.045 1.00 24.05 805 GLY A N 1
ATOM 4609 C CA . GLY A 1 611 ? 84.134 27.385 -2.559 1.00 23.85 805 GLY A CA 1
ATOM 4610 C C . GLY A 1 611 ? 83.654 27.178 -1.139 1.00 25.61 805 GLY A C 1
ATOM 4611 O O . GLY A 1 611 ? 83.745 26.053 -0.633 1.00 25.15 805 GLY A O 1
ATOM 4612 N N . ILE A 1 612 ? 83.146 28.215 -0.471 1.00 20.96 806 ILE A N 1
ATOM 4613 C CA . ILE A 1 612 ? 82.588 28.019 0.863 1.00 22.22 806 ILE A CA 1
ATOM 4614 C C . ILE A 1 612 ? 81.274 27.251 0.780 1.00 25.23 806 ILE A C 1
ATOM 4615 O O . ILE A 1 612 ? 81.031 26.312 1.548 1.00 26.86 806 ILE A O 1
ATOM 4620 N N . THR A 1 613 ? 80.407 27.641 -0.151 1.00 23.24 807 THR A N 1
ATOM 4621 C CA . THR A 1 613 ? 79.079 27.056 -0.304 1.00 22.33 807 THR A CA 1
ATOM 4622 C C . THR A 1 613 ? 78.936 26.532 -1.727 1.00 23.59 807 THR A C 1
ATOM 4623 O O . THR A 1 613 ? 78.815 27.319 -2.672 1.00 23.39 807 THR A O 1
ATOM 4627 N N . TRP A 1 614 ? 78.937 25.211 -1.878 1.00 22.40 808 TRP A N 1
ATOM 4628 C CA . TRP A 1 614 ? 78.699 24.568 -3.164 1.00 23.76 808 TRP A CA 1
ATOM 4629 C C . TRP A 1 614 ? 77.236 24.152 -3.241 1.00 23.61 808 TRP A C 1
ATOM 4630 O O . TRP A 1 614 ? 76.792 23.295 -2.469 1.00 20.91 808 TRP A O 1
ATOM 4641 N N . LYS A 1 615 ? 76.497 24.752 -4.173 1.00 22.09 809 LYS A N 1
ATOM 4642 C CA . LYS A 1 615 ? 75.060 24.543 -4.304 1.00 23.65 809 LYS A CA 1
ATOM 4643 C C . LYS A 1 615 ? 74.780 23.538 -5.414 1.00 24.57 809 LYS A C 1
ATOM 4644 O O . LYS A 1 615 ? 75.282 23.688 -6.533 1.00 21.83 809 LYS A O 1
ATOM 4650 N N . LEU A 1 616 ? 73.973 22.523 -5.107 1.00 22.22 810 LEU A N 1
ATOM 4651 C CA . LEU A 1 616 ? 73.724 21.451 -6.065 1.00 21.76 810 LEU A CA 1
ATOM 4652 C C . LEU A 1 616 ? 72.827 21.945 -7.193 1.00 25.03 810 LEU A C 1
ATOM 4653 O O . LEU A 1 616 ? 71.719 22.436 -6.949 1.00 27.40 810 LEU A O 1
ATOM 4658 N N . LEU A 1 617 ? 73.308 21.812 -8.428 1.00 23.91 811 LEU A N 1
ATOM 4659 C CA . LEU A 1 617 ? 72.553 22.192 -9.615 1.00 26.93 811 LEU A CA 1
ATOM 4660 C C . LEU A 1 617 ? 71.845 21.004 -10.253 1.00 26.84 811 LEU A C 1
ATOM 4661 O O . LEU A 1 617 ? 70.637 21.064 -10.491 1.00 30.00 811 LEU A O 1
ATOM 4666 N N . GLU A 1 618 ? 72.575 19.923 -10.534 1.00 28.15 812 GLU A N 1
ATOM 4667 C CA . GLU A 1 618 ? 71.989 18.713 -11.098 1.00 30.99 812 GLU A CA 1
ATOM 4668 C C . GLU A 1 618 ? 72.792 17.502 -10.644 1.00 30.67 812 GLU A C 1
ATOM 4669 O O . GLU A 1 618 ? 73.958 17.612 -10.255 1.00 28.33 812 GLU A O 1
ATOM 4675 N N . HIS A 1 619 ? 72.145 16.338 -10.704 1.00 23.00 813 HIS A N 1
ATOM 4676 C CA . HIS A 1 619 ? 72.753 15.059 -10.366 1.00 28.66 813 HIS A CA 1
ATOM 4677 C C . HIS A 1 619 ? 72.465 14.078 -11.493 1.00 33.61 813 HIS A C 1
ATOM 4678 O O . HIS A 1 619 ? 71.313 13.932 -11.912 1.00 33.88 813 HIS A O 1
ATOM 4685 N N . TYR A 1 620 ? 73.506 13.412 -11.984 1.00 31.99 814 TYR A N 1
ATOM 4686 C CA . TYR A 1 620 ? 73.405 12.526 -13.141 1.00 32.29 814 TYR A CA 1
ATOM 4687 C C . TYR A 1 620 ? 73.597 11.091 -12.666 1.00 33.95 814 TYR A C 1
ATOM 4688 O O . TYR A 1 620 ? 74.719 10.667 -12.374 1.00 33.27 814 TYR A O 1
ATOM 4697 N N . SER A 1 621 ? 72.490 10.352 -12.597 1.00 38.35 815 SER A N 1
ATOM 4698 C CA . SER A 1 621 ? 72.504 9.003 -12.046 1.00 42.13 815 SER A CA 1
ATOM 4699 C C . SER A 1 621 ? 73.496 8.118 -12.783 1.00 41.33 815 SER A C 1
ATOM 4700 O O . SER A 1 621 ? 73.706 8.253 -13.992 1.00 46.06 815 SER A O 1
ATOM 4703 N N . TYR A 1 622 ? 74.090 7.187 -12.045 1.00 41.71 816 TYR A N 1
ATOM 4704 C CA . TYR A 1 622 ? 75.036 6.238 -12.614 1.00 51.40 816 TYR A CA 1
ATOM 4705 C C . TYR A 1 622 ? 74.345 5.287 -13.590 1.00 54.13 816 TYR A C 1
ATOM 4706 O O . TYR A 1 622 ? 74.972 4.351 -14.094 1.00 52.46 816 TYR A O 1
ATOM 4715 N N . VAL A 1 623 ? 73.066 5.531 -13.884 1.00 54.61 817 VAL A N 1
ATOM 4716 C CA . VAL A 1 623 ? 72.236 4.578 -14.616 1.00 58.70 817 VAL A CA 1
ATOM 4717 C C . VAL A 1 623 ? 71.610 5.166 -15.875 1.00 59.90 817 VAL A C 1
ATOM 4718 O O . VAL A 1 623 ? 70.702 4.560 -16.454 1.00 64.27 817 VAL A O 1
ATOM 4722 N N . ASN A 1 624 ? 72.072 6.331 -16.319 1.00 52.02 818 ASN A N 1
ATOM 4723 C CA . ASN A 1 624 ? 71.269 7.077 -17.278 1.00 52.97 818 ASN A CA 1
ATOM 4724 C C . ASN A 1 624 ? 72.030 7.669 -18.456 1.00 51.54 818 ASN A C 1
ATOM 4725 O O . ASN A 1 624 ? 71.396 8.300 -19.309 1.00 43.68 818 ASN A O 1
ATOM 4730 N N . TYR A 1 625 ? 73.344 7.496 -18.545 1.00 44.69 819 TYR A N 1
ATOM 4731 C CA . TYR A 1 625 ? 74.119 8.268 -19.508 1.00 48.51 819 TYR A CA 1
ATOM 4732 C C . TYR A 1 625 ? 75.147 7.395 -20.211 1.00 46.69 819 TYR A C 1
ATOM 4733 O O . TYR A 1 625 ? 76.293 7.804 -20.422 1.00 47.01 819 TYR A O 1
ATOM 4742 N N . HIS A 1 626 ? 74.742 6.187 -20.613 1.00 47.29 820 HIS A N 1
ATOM 4743 C CA . HIS A 1 626 ? 75.660 5.296 -21.314 1.00 50.80 820 HIS A CA 1
ATOM 4744 C C . HIS A 1 626 ? 75.906 5.724 -22.752 1.00 46.46 820 HIS A C 1
ATOM 4745 O O . HIS A 1 626 ? 76.897 5.293 -23.350 1.00 48.73 820 HIS A O 1
ATOM 4752 N N . GLU A 1 627 ? 75.032 6.545 -23.326 1.00 43.22 821 GLU A N 1
ATOM 4753 C CA . GLU A 1 627 ? 75.348 7.086 -24.630 1.00 50.05 821 GLU A CA 1
ATOM 4754 C C . GLU A 1 627 ? 75.456 8.605 -24.550 1.00 47.07 821 GLU A C 1
ATOM 4755 O O . GLU A 1 627 ? 74.701 9.241 -23.804 1.00 41.09 821 GLU A O 1
ATOM 4761 N N . PRO A 1 628 ? 76.399 9.204 -25.285 1.00 44.57 822 PRO A N 1
ATOM 4762 C CA . PRO A 1 628 ? 76.713 10.627 -25.087 1.00 42.44 822 PRO A CA 1
ATOM 4763 C C . PRO A 1 628 ? 75.477 11.501 -25.215 1.00 41.24 822 PRO A C 1
ATOM 4764 O O . PRO A 1 628 ? 74.624 11.284 -26.077 1.00 40.94 822 PRO A O 1
ATOM 4768 N N . ARG A 1 629 ? 75.385 12.501 -24.342 1.00 36.52 823 ARG A N 1
ATOM 4769 C CA . ARG A 1 629 ? 74.171 13.290 -24.210 1.00 35.95 823 ARG A CA 1
ATOM 4770 C C . ARG A 1 629 ? 74.527 14.765 -24.125 1.00 31.64 823 ARG A C 1
ATOM 4771 O O . ARG A 1 629 ? 75.363 15.157 -23.305 1.00 26.83 823 ARG A O 1
ATOM 4779 N N . ILE A 1 630 ? 73.905 15.572 -24.979 1.00 29.41 824 ILE A N 1
ATOM 4780 C CA . ILE A 1 630 ? 74.023 17.023 -24.892 1.00 30.77 824 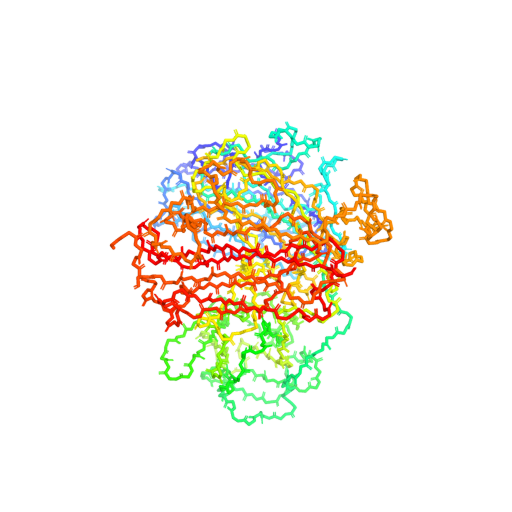ILE A CA 1
ATOM 4781 C C . ILE A 1 630 ? 73.133 17.479 -23.742 1.00 32.28 824 ILE A C 1
ATOM 4782 O O . ILE A 1 630 ? 71.909 17.361 -23.810 1.00 31.03 824 ILE A O 1
ATOM 4787 N N . ILE A 1 631 ? 73.746 17.989 -22.679 1.00 27.76 825 ILE A N 1
ATOM 4788 C CA . ILE A 1 631 ? 73.023 18.476 -21.511 1.00 26.20 825 ILE A CA 1
ATOM 4789 C C . ILE A 1 631 ? 73.035 19.996 -21.545 1.00 31.43 825 ILE A C 1
ATOM 4790 O O . ILE A 1 631 ? 74.083 20.613 -21.772 1.00 28.54 825 ILE A O 1
ATOM 4795 N N . SER A 1 632 ? 71.870 20.599 -21.337 1.00 26.37 826 SER A N 1
ATOM 4796 C CA . SER A 1 632 ? 71.722 22.048 -21.357 1.00 28.96 826 SER A CA 1
ATOM 4797 C C . SER A 1 632 ? 71.032 22.452 -20.063 1.00 30.64 826 SER A C 1
ATOM 4798 O O . SER A 1 632 ? 69.836 22.200 -19.890 1.00 31.75 826 SER A O 1
ATOM 4801 N N . VAL A 1 633 ? 71.784 23.062 -19.153 1.00 30.06 827 VAL A N 1
ATOM 4802 C CA . VAL A 1 633 ? 71.297 23.396 -17.820 1.00 24.73 827 VAL A CA 1
ATOM 4803 C C . VAL A 1 633 ? 70.912 24.869 -17.825 1.00 26.23 827 VAL A C 1
ATOM 4804 O O . VAL A 1 633 ? 71.775 25.748 -17.768 1.00 23.39 827 VAL A O 1
ATOM 4808 N N . GLU A 1 634 ? 69.611 25.143 -17.877 1.00 27.68 828 GLU A N 1
ATOM 4809 C CA . GLU A 1 634 ? 69.138 26.510 -17.725 1.00 30.63 828 GLU A CA 1
ATOM 4810 C C . GLU A 1 634 ? 69.443 26.992 -16.314 1.00 30.09 828 GLU A C 1
ATOM 4811 O O . GLU A 1 634 ? 69.135 26.309 -15.332 1.00 28.49 828 GLU A O 1
ATOM 4817 N N . LEU A 1 635 ? 70.063 28.155 -16.214 1.00 26.51 829 LEU A N 1
ATOM 4818 C CA . LEU A 1 635 ? 70.578 28.612 -14.931 1.00 27.09 829 LEU A CA 1
ATOM 4819 C C . LEU A 1 635 ? 69.489 29.338 -14.148 1.00 25.81 829 LEU A C 1
ATOM 4820 O O . LEU A 1 635 ? 68.894 30.290 -14.663 1.00 29.37 829 LEU A O 1
ATOM 4825 N N . PRO A 1 636 ? 69.211 28.933 -12.913 1.00 27.84 830 PRO A N 1
ATOM 4826 C CA . PRO A 1 636 ? 68.375 29.760 -12.035 1.00 26.49 830 PRO A CA 1
ATOM 4827 C C . PRO A 1 636 ? 69.076 31.073 -11.719 1.00 28.95 830 PRO A C 1
ATOM 4828 O O . PRO A 1 636 ? 70.279 31.238 -11.933 1.00 25.03 830 PRO A O 1
ATOM 4832 N N . ASP A 1 637 ? 68.295 32.021 -11.194 1.00 25.53 831 ASP A N 1
ATOM 4833 C CA . ASP A 1 637 ? 68.840 33.346 -10.906 1.00 30.47 831 ASP A CA 1
ATOM 4834 C C . ASP A 1 637 ? 70.038 33.269 -9.963 1.00 26.76 831 ASP A C 1
ATOM 4835 O O . ASP A 1 637 ? 71.027 33.986 -10.147 1.00 28.23 831 ASP A O 1
ATOM 4840 N N . ASP A 1 638 ? 69.976 32.395 -8.957 1.00 22.94 832 ASP A N 1
ATOM 4841 C CA . ASP A 1 638 ? 71.062 32.307 -7.990 1.00 26.70 832 ASP A CA 1
ATOM 4842 C C . ASP A 1 638 ? 72.372 31.844 -8.623 1.00 29.28 832 ASP A C 1
ATOM 4843 O O . ASP A 1 638 ? 73.442 32.081 -8.051 1.00 27.70 832 ASP A O 1
ATOM 4848 N N . ALA A 1 639 ? 72.319 31.197 -9.789 1.00 23.02 833 ALA A N 1
ATOM 4849 C CA . ALA A 1 639 ? 73.521 30.751 -10.479 1.00 23.33 833 ALA A CA 1
ATOM 4850 C C . ALA A 1 639 ? 73.931 31.692 -11.602 1.00 24.49 833 ALA A C 1
ATOM 4851 O O . ALA A 1 639 ? 74.763 31.323 -12.436 1.00 20.95 833 ALA A O 1
ATOM 4853 N N . ARG A 1 640 ? 73.363 32.892 -11.647 1.00 22.77 834 ARG A N 1
ATOM 4854 C CA . ARG A 1 640 ? 73.780 33.927 -12.586 1.00 25.33 834 ARG A CA 1
ATOM 4855 C C . ARG A 1 640 ? 74.432 35.012 -11.736 1.00 31.25 834 ARG A C 1
ATOM 4856 O O . ARG A 1 640 ? 73.768 35.926 -11.243 1.00 28.48 834 ARG A O 1
ATOM 4864 N N . GLN A 1 641 ? 75.742 34.878 -11.538 1.00 28.25 835 GLN A N 1
ATOM 4865 C CA . GLN A 1 641 ? 76.474 35.678 -10.571 1.00 27.94 835 GLN A CA 1
ATOM 4866 C C . GLN A 1 641 ? 77.808 36.107 -11.154 1.00 26.03 835 GLN A C 1
ATOM 4867 O O . GLN A 1 641 ? 78.422 35.384 -11.943 1.00 28.37 835 GLN A O 1
ATOM 4873 N N . PHE A 1 642 ? 78.257 37.287 -10.747 1.00 28.17 836 PHE A N 1
ATOM 4874 C CA . PHE A 1 642 ? 79.646 37.650 -10.965 1.00 30.45 836 PHE A CA 1
ATOM 4875 C C . PHE A 1 642 ? 80.515 36.862 -9.992 1.00 30.26 836 PHE A C 1
ATOM 4876 O O . PHE A 1 642 ? 80.220 36.795 -8.794 1.00 35.61 836 PHE A O 1
ATOM 4884 N N . GLY A 1 643 ? 81.580 36.258 -10.507 1.00 25.84 837 GLY A N 1
ATOM 4885 C CA . GLY A 1 643 ? 82.494 35.517 -9.664 1.00 27.37 837 GLY A CA 1
ATOM 4886 C C . GLY A 1 643 ? 81.926 34.183 -9.231 1.00 27.17 837 GLY A C 1
ATOM 4887 O O . GLY A 1 643 ? 81.717 33.942 -8.038 1.00 24.14 837 GLY A O 1
ATOM 4888 N N . ILE A 1 644 ? 81.682 33.302 -10.198 1.00 23.71 838 ILE A N 1
ATOM 4889 C CA . ILE A 1 644 ? 81.054 32.014 -9.946 1.00 20.81 838 ILE A CA 1
ATOM 4890 C C . ILE A 1 644 ? 81.938 30.928 -10.542 1.00 20.07 838 ILE A C 1
ATOM 4891 O O . ILE A 1 644 ? 82.730 31.175 -11.457 1.00 19.53 838 ILE A O 1
ATOM 4896 N N . GLN A 1 645 ? 81.825 29.723 -9.995 1.00 16.71 839 GLN A N 1
ATOM 4897 C CA . GLN A 1 645 ? 82.534 28.562 -10.509 1.00 16.40 839 GLN A CA 1
ATOM 4898 C C . GLN A 1 645 ? 81.552 27.408 -10.617 1.00 17.88 839 GLN A C 1
ATOM 4899 O O . GLN A 1 645 ? 80.670 27.258 -9.770 1.00 18.44 839 GLN A O 1
ATOM 4905 N N . PHE A 1 646 ? 81.692 26.613 -11.674 1.00 21.58 840 PHE A N 1
ATOM 4906 C CA . PHE A 1 646 ? 80.907 25.403 -11.861 1.00 19.88 840 PHE A CA 1
ATOM 4907 C C . PHE A 1 646 ? 81.818 24.195 -11.699 1.00 19.77 840 PHE A C 1
ATOM 4908 O O . PHE A 1 646 ? 82.972 24.214 -12.142 1.00 20.55 840 PHE A O 1
ATOM 4916 N N . ARG A 1 647 ? 81.304 23.151 -11.049 1.00 20.92 841 ARG A N 1
ATOM 4917 C CA . ARG A 1 647 ? 82.098 21.972 -10.731 1.00 18.75 841 ARG A CA 1
ATOM 4918 C C . ARG A 1 647 ? 81.341 20.705 -11.099 1.00 19.65 841 ARG A C 1
ATOM 4919 O O . ARG A 1 647 ? 80.188 20.528 -10.695 1.00 20.91 841 ARG A O 1
ATOM 4927 N N . TRP A 1 648 ? 82.008 19.828 -11.845 1.00 19.24 842 TRP A N 1
ATOM 4928 C CA . TRP A 1 648 ? 81.559 18.467 -12.098 1.00 21.21 842 TRP A CA 1
ATOM 4929 C C . TRP A 1 648 ? 82.415 17.532 -11.255 1.00 22.18 842 TRP A C 1
ATOM 4930 O O . TRP A 1 648 ? 83.644 17.655 -11.243 1.00 21.52 842 TRP A O 1
ATOM 4941 N N . TRP A 1 649 ? 81.775 16.597 -10.557 1.00 23.10 843 TRP A N 1
ATOM 4942 C CA . TRP A 1 649 ? 82.486 15.851 -9.528 1.00 22.71 843 TRP A CA 1
ATOM 4943 C C . TRP A 1 649 ? 81.830 14.494 -9.334 1.00 22.97 843 TRP A C 1
ATOM 4944 O O . TRP A 1 649 ? 80.604 14.408 -9.212 1.00 25.50 843 TRP A O 1
ATOM 4955 N N . GLN A 1 650 ? 82.649 13.438 -9.334 1.00 25.04 844 GLN A N 1
ATOM 4956 C CA . GLN A 1 650 ? 82.213 12.089 -9.006 1.00 26.90 844 GLN A CA 1
ATOM 4957 C C . GLN A 1 650 ? 82.717 11.768 -7.607 1.00 25.70 844 GLN A C 1
ATOM 4958 O O . GLN A 1 650 ? 83.900 11.430 -7.441 1.00 27.17 844 GLN A O 1
ATOM 4964 N N . PRO A 1 651 ? 81.881 11.883 -6.571 1.00 22.84 845 PRO A N 1
ATOM 4965 C CA . PRO A 1 651 ? 82.384 11.698 -5.200 1.00 30.30 845 PRO A CA 1
ATOM 4966 C C . PRO A 1 651 ? 82.779 10.269 -4.871 1.00 31.87 845 PRO A C 1
ATOM 4967 O O . PRO A 1 651 ? 83.695 10.073 -4.063 1.00 34.30 845 PRO A O 1
ATOM 4971 N N . TYR A 1 652 ? 82.122 9.269 -5.454 1.00 35.19 846 TYR A N 1
ATOM 4972 C CA . TYR A 1 652 ? 82.384 7.868 -5.146 1.00 36.83 846 TYR A CA 1
ATOM 4973 C C . TYR A 1 652 ? 82.722 7.109 -6.421 1.00 37.65 846 TYR A C 1
ATOM 4974 O O . TYR A 1 652 ? 82.003 7.218 -7.420 1.00 39.19 846 TYR A O 1
ATOM 4983 N N . HIS A 1 653 ? 83.804 6.334 -6.380 1.00 41.77 847 HIS A N 1
ATOM 4984 C CA . HIS A 1 653 ? 84.149 5.434 -7.473 1.00 43.77 847 HIS A CA 1
ATOM 4985 C C . HIS A 1 653 ? 85.129 4.391 -6.956 1.00 45.00 847 HIS A C 1
ATOM 4986 O O . HIS A 1 653 ? 85.756 4.567 -5.908 1.00 47.86 847 HIS A O 1
ATOM 4993 N N . SER A 1 654 ? 85.256 3.300 -7.712 1.00 51.30 848 SER A N 1
ATOM 4994 C CA . SER A 1 654 ? 86.086 2.169 -7.308 1.00 51.34 848 SER A CA 1
ATOM 4995 C C . SER A 1 654 ? 87.568 2.369 -7.610 1.00 53.20 848 SER A C 1
ATOM 4996 O O . SER A 1 654 ? 88.357 1.445 -7.381 1.00 56.44 848 SER A O 1
ATOM 4999 N N . SER A 1 655 ? 87.953 3.533 -8.137 1.00 49.29 849 SER A N 1
ATOM 5000 C CA . SER A 1 655 ? 89.332 4.033 -8.109 1.00 54.37 849 SER A CA 1
ATOM 5001 C C . SER A 1 655 ? 90.332 3.049 -8.724 1.00 60.39 849 SER A C 1
ATOM 5002 O O . SER A 1 655 ? 91.278 2.595 -8.076 1.00 68.50 849 SER A O 1
ATOM 5005 N N . GLN A 1 656 ? 90.119 2.740 -10.001 1.00 57.56 850 GLN A N 1
ATOM 5006 C CA . GLN A 1 656 ? 91.083 1.962 -10.774 1.00 61.91 850 GLN A CA 1
ATOM 5007 C C . GLN A 1 656 ? 91.100 2.485 -12.202 1.00 57.91 850 GLN A C 1
ATOM 5008 O O . GLN A 1 656 ? 91.685 3.534 -12.491 1.00 57.65 850 GLN A O 1
ATOM 5014 N N . GLY A 1 657 ? 90.475 1.735 -13.099 1.00 57.06 851 GLY A N 1
ATOM 5015 C CA . GLY A 1 657 ? 90.041 2.241 -14.381 1.00 48.15 851 GLY A CA 1
ATOM 5016 C C . GLY A 1 657 ? 88.550 2.003 -14.436 1.00 46.22 851 GLY A C 1
ATOM 5017 O O . GLY A 1 657 ? 87.994 1.636 -15.476 1.00 52.12 851 GLY A O 1
ATOM 5018 N N . GLU A 1 658 ? 87.900 2.195 -13.291 1.00 42.27 852 GLU A N 1
ATOM 5019 C CA . GLU A 1 658 ? 86.518 1.805 -13.073 1.00 45.72 852 GLU A CA 1
ATOM 5020 C C . GLU A 1 658 ? 85.614 3.026 -12.979 1.00 42.00 852 GLU A C 1
ATOM 5021 O O . GLU A 1 658 ? 86.053 4.132 -12.646 1.00 38.88 852 GLU A O 1
ATOM 5027 N N . ASP A 1 659 ? 84.332 2.795 -13.272 1.00 43.32 853 ASP A N 1
ATOM 5028 C CA . ASP A 1 659 ? 83.290 3.812 -13.134 1.00 38.88 853 ASP A CA 1
ATOM 5029 C C . ASP A 1 659 ? 83.653 5.070 -13.917 1.00 40.57 853 ASP A C 1
ATOM 5030 O O . ASP A 1 659 ? 83.435 6.198 -13.467 1.00 35.70 853 ASP A O 1
ATOM 5035 N N . VAL A 1 660 ? 84.224 4.864 -15.102 1.00 36.37 854 VAL A N 1
ATOM 5036 C CA . VAL A 1 660 ? 84.750 5.963 -15.896 1.00 32.85 854 VAL A CA 1
ATOM 5037 C C . VAL A 1 660 ? 83.604 6.788 -16.462 1.00 33.51 854 VAL A C 1
ATOM 5038 O O . VAL A 1 660 ? 82.564 6.253 -16.870 1.00 34.03 854 VAL A O 1
ATOM 5042 N N . TRP A 1 661 ? 83.781 8.105 -16.464 1.00 28.50 855 TRP A N 1
ATOM 5043 C CA . TRP A 1 661 ? 82.873 9.027 -17.123 1.00 30.42 855 TRP A CA 1
ATOM 5044 C C . TRP A 1 661 ? 83.703 10.032 -17.908 1.00 26.05 855 TRP A C 1
ATOM 5045 O O . TRP A 1 661 ? 84.920 10.128 -17.738 1.00 28.61 855 TRP A O 1
ATOM 5056 N N . ALA A 1 662 ? 83.036 10.775 -18.789 1.00 26.16 856 ALA A N 1
ATOM 5057 C CA . ALA A 1 662 ? 83.730 11.693 -19.678 1.00 28.81 856 ALA A CA 1
ATOM 5058 C C . ALA A 1 662 ? 82.853 12.907 -19.945 1.00 25.09 856 ALA A C 1
ATOM 5059 O O . ALA A 1 662 ? 81.624 12.841 -19.875 1.00 27.50 856 ALA A O 1
ATOM 5061 N N . ILE A 1 663 ? 83.507 14.022 -20.265 1.00 26.10 857 ILE A N 1
ATOM 5062 C CA . ILE A 1 663 ? 82.827 15.277 -20.552 1.00 22.31 857 ILE A CA 1
ATOM 5063 C C . ILE A 1 663 ? 83.525 15.936 -21.735 1.00 26.47 857 ILE A C 1
ATOM 5064 O O . ILE A 1 663 ? 84.714 15.710 -21.981 1.00 27.67 857 ILE A O 1
ATOM 5069 N N . ASP A 1 664 ? 82.773 16.744 -22.481 1.00 25.77 858 ASP A N 1
ATOM 5070 C CA . ASP A 1 664 ? 83.316 17.370 -23.676 1.00 27.28 858 ASP A CA 1
ATOM 5071 C C . ASP A 1 664 ? 82.416 18.529 -24.079 1.00 26.17 858 ASP A C 1
ATOM 5072 O O . ASP A 1 664 ? 81.233 18.562 -23.729 1.00 30.71 858 ASP A O 1
ATOM 5077 N N . GLU A 1 665 ? 82.999 19.492 -24.795 1.00 26.87 859 GLU A N 1
ATOM 5078 C CA . GLU A 1 665 ? 82.249 20.564 -25.451 1.00 26.88 859 GLU A CA 1
ATOM 5079 C C . GLU A 1 665 ? 81.431 21.373 -24.439 1.00 28.79 859 GLU A C 1
ATOM 5080 O O . GLU A 1 665 ? 80.202 21.437 -24.494 1.00 26.69 859 GLU A O 1
ATOM 5086 N N . ILE A 1 666 ? 82.144 21.994 -23.508 1.00 27.15 860 ILE A N 1
ATOM 5087 C CA . ILE A 1 666 ? 81.538 22.830 -22.478 1.00 27.45 860 ILE A CA 1
ATOM 5088 C C . ILE A 1 666 ? 81.391 24.241 -23.029 1.00 28.36 860 ILE A C 1
ATOM 5089 O O . ILE A 1 666 ? 82.367 24.834 -23.500 1.00 28.95 860 ILE A O 1
ATOM 5094 N N . VAL A 1 667 ? 80.174 24.778 -22.993 1.00 23.60 861 V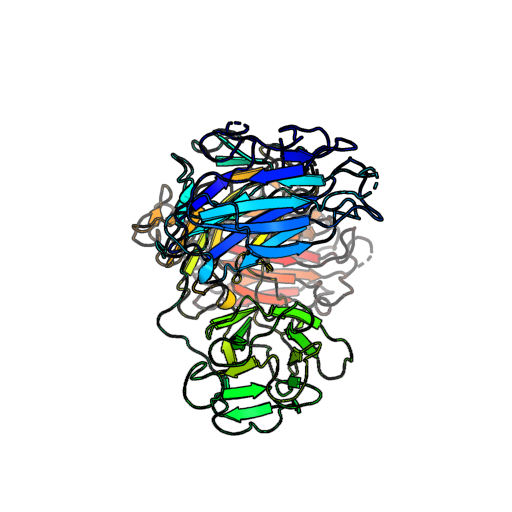AL A N 1
ATOM 5095 C CA . VAL A 1 667 ? 79.899 26.089 -23.573 1.00 29.57 861 VAL A CA 1
ATOM 5096 C C . VAL A 1 667 ? 79.005 26.880 -22.631 1.00 25.83 861 VAL A C 1
ATOM 5097 O O . VAL A 1 667 ? 77.995 26.362 -22.143 1.00 27.70 861 VAL A O 1
ATOM 5101 N N . MET A 1 668 ? 79.377 28.135 -22.379 1.00 28.24 862 MET A N 1
ATOM 5102 C CA . MET A 1 668 ? 78.495 29.124 -21.779 1.00 28.35 862 MET A CA 1
ATOM 5103 C C . MET A 1 668 ? 78.664 30.428 -22.546 1.00 31.71 862 MET A C 1
ATOM 5104 O O . MET A 1 668 ? 79.790 30.838 -22.839 1.00 28.91 862 MET A O 1
ATOM 5109 N N . THR A 1 669 ? 77.550 31.064 -22.886 1.00 32.13 863 THR A N 1
ATOM 5110 C CA . THR A 1 669 ? 77.562 32.307 -23.643 1.00 29.03 863 THR A CA 1
ATOM 5111 C C . THR A 1 669 ? 76.813 33.386 -22.878 1.00 30.71 863 THR A C 1
ATOM 5112 O O . THR A 1 669 ? 76.192 33.137 -21.845 1.00 32.90 863 THR A O 1
ATOM 5116 N N . SER A 1 670 ? 76.873 34.603 -23.405 1.00 31.60 864 SER A N 1
ATOM 5117 C CA . SER A 1 670 ? 76.150 35.713 -22.811 1.00 36.80 864 SER A CA 1
ATOM 5118 C C . SER A 1 670 ? 75.762 36.692 -23.905 1.00 44.02 864 SER A C 1
ATOM 5119 O O . SER A 1 670 ? 76.467 36.837 -24.907 1.00 45.32 864 SER A O 1
ATOM 5122 N N . ARG A 1 671 ? 74.633 37.361 -23.704 1.00 50.16 865 ARG A N 1
ATOM 5123 C CA . ARG A 1 671 ? 74.244 38.448 -24.588 1.00 51.41 865 ARG A CA 1
ATOM 5124 C C . ARG A 1 671 ? 74.546 39.794 -23.943 1.00 45.48 865 ARG A C 1
ATOM 5125 O O . ARG A 1 671 ? 75.276 40.607 -24.510 1.00 55.97 865 ARG A O 1
#

B-factor: mean 33.9, std 10.92, range [16.14, 96.43]

Solvent-accessible surface area: 27223 Å² total; per-residue (Å²): 51,40,37,9,71,9,43,2,61,90,159,52,28,84,123,34,5,58,155,38,34,68,18,98,68,8,116,93,0,24,51,1,1,42,20,41,0,0,2,0,52,79,65,150,32,79,1,36,0,12,0,35,74,22,85,0,73,53,0,24,0,0,18,0,1,5,0,0,14,95,23,175,51,3,168,93,18,29,31,0,18,0,5,13,0,83,112,120,61,85,103,78,82,103,33,45,94,25,148,4,16,40,73,96,44,12,70,58,37,34,17,43,11,46,118,115,0,54,14,139,33,0,13,0,7,0,62,1,45,96,61,283,107,11,94,6,16,1,0,0,0,7,0,0,0,12,34,38,44,145,76,90,79,18,1,52,7,62,0,58,119,42,80,91,16,13,4,7,14,50,7,1,12,68,39,78,120,23,17,167,8,108,35,48,0,0,22,0,72,19,87,73,111,39,19,14,0,8,0,23,17,1,24,0,49,47,167,95,55,123,54,151,68,43,35,82,0,85,78,109,15,133,55,28,59,30,75,14,11,51,46,12,51,74,5,23,90,6,64,49,47,69,1,0,0,0,7,88,105,36,77,2,50,2,4,0,39,74,21,84,0,37,40,45,5,0,1,11,0,62,1,2,1,0,52,140,14,40,50,4,90,38,90,89,1,6,0,62,1,17,0,43,46,99,72,174,174,104,106,19,86,33,32,57,1,18,35,26,18,17,87,104,55,28,50,7,13,12,27,2,47,23,107,0,6,21,98,22,0,24,2,3,1,78,5,93,44,34,116,16,142,80,97,0,2,0,0,0,0,28,3,2,1,5,50,24,46,14,102,109,74,31,17,0,0,2,0,13,1,5,6,0,20,81,66,120,36,102,40,0,18,0,11,0,13,7,2,35,13,31,16,58,41,56,40,46,4,13,47,58,4,4,26,116,99,20,61,15,46,67,26,19,58,26,6,61,13,22,4,78,54,60,101,31,75,40,86,20,14,12,18,0,7,10,1,0,3,8,97,35,0,3,0,31,0,76,13,65,33,103,53,10,47,0,0,0,2,31,1,9,0,0,60,33,13,105,135,20,0,21,5,43,0,28,1,29,128,171,31,29,124,38,36,134,33,27,52,25,100,1,1,92,123,34,94,83,118,28,65,74,124,4,70,30,52,1,57,43,74,182,59,98,52,15,154,44,12,154,19,30,66,10,3,73,12,28,118,20,5,36,83,15,42,68,36,51,0,0,0,0,27,112,97,42,58,0,14,0,12,0,28,37,4,18,0,41,97,0,151,40,0,53,0,2,0,27,1,0,81,110,88,5,110,29,5,86,104,59,8,10,3,0,5,0,0,11,0,70,20,60,29,30,51,26,72,66,32,59,54,4,26,51,78,84,20,80,126,46,115,114,15,64,4,115,16,63,114,50,0,84,47,78,9,0,7,0,6,0,17,2,28,67,35,42,46,115,28,44,2,0,0,0,0,0,52,0,33,1,71,37,264

CATH classification: 2.60.120.260 (+2 more: 2.60.120.260, 2.60.120.260)

Secondary structure (DSSP, 8-state):
-EEEEE-SS----TTTBPPPBS-EEESTT--SSSS-EEEE--SSS--EEEB--B--TTEEEEEEEEE-TTSPPPSS---EEEEEEETT-S--EEEEEEPPP-SSS-EEEEEEPPGGG-SSSEEEEEEEPPP----S-EEEEEEEEEESSS--S-EEE-STT--GGGBS--TTEEEES-TT-SS-EEEE-------EEEBPPB----S----SEEE--SSPPTT-EEES-EEE-TT--SSSS-EEEE-SSS--EEEPPPB--TT--EEEEEEEESTTSPPP-SGGGPEEEEEEETT---EEEEEEE-TTT-SS-EEEEEE--GGG-SSSEEEEEEES--SSTTSS-EEEEEEEEE-SS-TT--EEEEEEEEESSSS--TT-EEEEEEESSTTSS-EES---B-TTT--SS-B---SEEETTT--SEEEEEEEPPGGG-SSSBEEEEEE------EEEEEEEEEEPPGGGGGGSEEEETTEEEEPTTEESTTS-EESS---S-EEE----S-GGG-TTEEEEES-EEESTT--SSSS-EEEE-SSS-EEEEEPPEE-TT--EEEEEEEE----SPPP-STT-SEEEEEESSTTS--EEEEEE-TTS-SS-EEEEEEPPGGG--EEEEEEEEE----SSS-S-EEEEEEEE---

InterPro domains:
  IPR000742 EGF-like domain [PS00022] (690-701)
  IPR000742 EGF-like domain [PS00022] (1049-1060)
  IPR000742 EGF-like domain [PS00022] (2149-2160)
  IPR000742 EGF-like domain [PS00022] (2497-2508)
  IPR000742 EGF-like domain [PS00022] (2872-2883)
  IPR000742 EGF-like domain [PS00022] (3248-3259)
  IPR000742 EGF-like domain [PS01186] (690-701)
  IPR000742 EGF-like domain [PS01186] (1049-1060)
  IPR000742 EGF-like domain [PS01186] (2149-2160)
  IPR000742 EGF-like domain [PS01186] (2872-2883)
  IPR000742 EGF-like domain [PS50026] (2129-2161)
  IPR000742 EGF-like domain [PS50026] (3228-3260)
  IPR000742 EGF-like domain [SM00181] (674-702)
  IPR000742 EGF-like domain [SM00181] (1033-1061)
  IPR000742 EGF-like domain [SM00181] (1412-1442)
  IPR000742 EGF-like domain [SM00181] (1768-1796)
  IPR000742 EGF-like domain [SM00181] (2132-2161)
  IPR000742 EGF-like domain [SM00181] (2481-2509)
  IPR000742 EGF-like domain [SM00181] (2856-2884)
  IPR000742 EGF-like domain [SM00181] (3231-3260)

Radius of gyration: 27.94 Å; Cα contacts (8 Å, |Δi|>4): 1835; chains: 1; bounding box: 60×53×87 Å

Nearest PDB structures (foldseek):
  6a48-assembly1_A  TM=1.002E+00  e=0.000E+00  Mus musculus
  3a7q-assembly1_A  TM=4.008E-01  e=9.672E-48  Mus musculus
  2e26-assembly1_A  TM=3.964E-01  e=3.861E-47  Mus musculus
  5b4x-assembly2_C  TM=4.039E-01  e=4.317E-45  Mus musculus
  7lyu-assembly1_A  TM=8.281E-01  e=4.908E-28  Mus musculus

Sequence (651 aa):
SVILRDDFDSYLNPNIWVECSNCEMGEQCGTIMHGNAVTFCEPYGPRELTTTCLNTTTASVLQFSIGSGSCRFSYSDPSITVSYAKNNTADWIQLEKIRAPSNVSTVIHILYLPEEAKGESVQFQWKQDSLRVYEACWALDNILVINSAHREVVLEDNLDPVDTGNWLFFPGATVKHSCQSDGNSIYFHGNSEFNFATTRDVDLSTEDIQEQWSEEFESQPTGWDILGAVVGADCGTVESGLSLVFLKDGERKLCTPYMDTTGYGNLRFYFVMGGICDPGVSHENDIILYAKIEGRKEHIALDTLTYSSYKVPSLVSVVINPELQTPATKFCLRQKSHQGYNRNVWAVDFFHVLPVLPSTMSHMIQFSINLGCGTHQPGNSVSLEFSTNHGRSWSLLHTECLPEICAGPHLPHSTVYSSENYSGWNRITIPLPNAALTRDTRIRWRQTGPGNMWAIDNVYIGPSCLKFCSGRGQCTRHGCKCDPGFSGPACEMASQTFPMFISESFGSARLSSYHNFYSIRGAEVSFGCGVLASGKALVFNKDGRRQLITSFLDSSQSRFLQFTLRLGSSTCRAPDQPGEGVLLHYSYDNGITWKLLEHYSYVNYHEPRIISVELPDDARQFGIQFRWWQPYHSSQGEDVWAIDEIVMTSR

=== Feature glossary ===
The features interleaved in this record are:

— What the protein is —

Sequence gives the chain of amino acids in standard one-letter code (A=alanine, C=cysteine, …, Y=tyrosine), read N→C. It is the only feature that is directly encoded by the gene; all structural features are derived from the folded form of this sequence.

Database cross-references. InterPro integrates a dozen domain/family signature databases into unified entries with residue-range hits. GO terms attach function/process/location labels with evidence codes. CATH codes position the fold in a four-level structural taxonomy. Organism is the NCBI-taxonomy species name.

— Where its atoms are —

Atomic coordinates in PDBx/mmCIF format — the same representation the Protein Data Bank distributes. Each line of the _atom_site loop places one backbone atom in Cartesian space (units: ångströms, origin: arbitrary).

The six renders are orthographic views along the three Cartesian axes in both directions. Representation (cartoon, sticks, or surface) and color scheme (sequence-rainbow or by-chain) vary across proteins so the training set covers all the common visualization conventions.

— Local backbone conformation —

Eight-state secondary structure (DSSP): H is the canonical α-helix, G the tighter 3₁₀-helix, I the wider π-helix; E/B are β-structure, T and S are turns and bends, and '-' is everything else. DSSP derives these from the pattern of main-chain N–H···O=C hydrogen bonds, not from the sequence.

P-SEA three-state annotation labels each residue as helix, strand, or coil based purely on the geometry of the Cα trace. It serves as a fallback when the full backbone (and thus DSSP) is unavailable.

The φ/ψ torsion pair specifies the backbone conformation at each residue. φ rotates about the N–Cα bond, ψ about the Cα–C bond. Steric clashes forbid most of the (φ, ψ) plane — the allowed regions (α-helix basin, β-sheet basin, left-handed helix) are the Ramachandran-allowed regions.

— Global shape and packing —

The geometric summary reports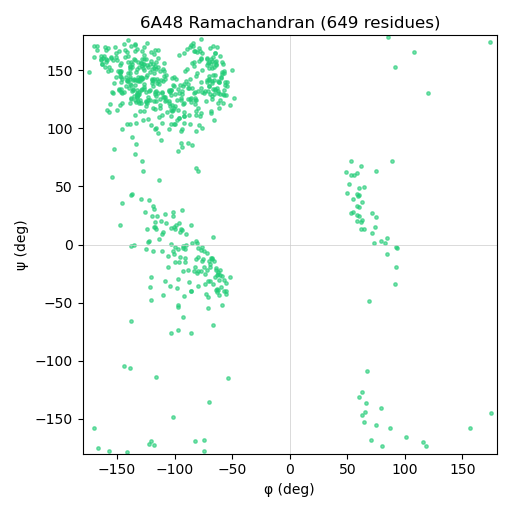 three shape descriptors. Rg (radius of gyration) measures how spread out the Cα atoms are about their centre of mass; compact globular proteins have small Rg, elongated or unfolded ones large. Cα contacts (<8 Å, |i−j|>4) count long-range residue pairs in spatial proximity — high for tightly packed folds, near zero for rods or random coil. The bounding-box extents give the protein's footprint along x, y, z in Å.

Solvent-accessible surface area (SASA) is the area in Å² traced out by the centre of a 1.4 Å probe sphere (a water molecule) rolled over the protein's van der Waals surface (Shrake–Rupley / Lee–Richards construction). Buried residues have near-zero SASA; fully exposed residues can exceed 200 Å². The total SASA scales roughly with the number of surface residues.

The contact map is a binary N×N matrix image: pixel (i, j) is dark where Cα_i and Cα_j are within 8 Å and |i−j|>4. Because the |i−j|>4 filter removes local helical contacts, off-diagonal stripes parallel to the main diagonal indicate parallel β-sheets; stripes perpendicular to it indicate antiparallel β-sheets. The Ramachandran plot scatters every residue's (φ, ψ) pair against the sterically allowed regions. The PAE heatmap renders the predicted-aligned-error matrix.

— Structural neighborhood —

3Di is Foldseek's structural alphabet. Each residue is assigned one of twenty discrete states based on how its Cα sits relative to its spatial (not sequential) neighbors. Aligning 3Di strings finds structural homologs roughly as well as full 3D superposition, but orders of magnitude faster.

Nearest PDB neighbors are the top structural matches found by Foldseek when searching this structure against the entire Protein Data Bank. Each hit reports a TM-score (0 to 1; >0.5 almost always implies the same fold) and an E-value. These are *structural* homologs — they may share no detectable sequence similarity.

— Confidence and disorder —

For AlphaFold models, the B-factor field carries pLDDT — the model's own estimate of local accuracy on a 0–100 scale. Regions with pLDDT<50 should be treated as essentially unmodeled; they often correspond to intrinsically disordered segments.

Crystallographic B-factors measure how much each atom's electron density is smeared out, in Å². They rise in mobile loops and surface residues and fall in the buried interior. In AlphaFold models this column is repurposed to hold pLDDT instead.

Predicted aligned error is AlphaFold's pairwise confidence. Unlike pLDDT (per-residue), PAE is per-residue-pair and captures whether two parts of the structure are correctly placed relative to each other. Units are ångströms of expected positional error.